Protein AF-A0AB34IFV2-F1 (afdb_monomer_lite)

Structure (mmCIF, N/CA/C/O backbone):
data_AF-A0AB34IFV2-F1
#
_entry.id   AF-A0AB34IFV2-F1
#
loop_
_atom_site.group_PDB
_atom_site.id
_atom_site.type_symbol
_atom_site.label_atom_id
_atom_site.label_alt_id
_atom_site.label_comp_id
_atom_site.label_asym_id
_atom_site.label_entity_id
_atom_site.label_seq_id
_atom_site.pdbx_PDB_ins_code
_atom_site.Cartn_x
_atom_site.Cartn_y
_atom_site.Cartn_z
_atom_site.occupancy
_atom_site.B_iso_or_equiv
_atom_site.auth_seq_id
_atom_site.auth_comp_id
_atom_site.auth_asym_id
_atom_site.auth_atom_id
_atom_site.pdbx_PDB_model_num
ATOM 1 N N . MET A 1 1 ? -1.194 -9.105 -23.862 1.00 29.52 1 MET A N 1
ATOM 2 C CA . MET A 1 1 ? -1.524 -7.814 -24.510 1.00 29.52 1 MET A CA 1
ATOM 3 C C . MET A 1 1 ? -0.842 -6.706 -23.733 1.00 29.52 1 MET A C 1
ATOM 5 O O . MET A 1 1 ? -0.763 -6.831 -22.519 1.00 29.52 1 MET A O 1
ATOM 9 N N . ALA A 1 2 ? -0.371 -5.659 -24.405 1.00 31.02 2 ALA A N 1
ATOM 10 C CA . ALA A 1 2 ? 0.034 -4.412 -23.761 1.00 31.02 2 ALA A CA 1
ATOM 11 C C . ALA A 1 2 ? -1.018 -3.341 -24.071 1.00 31.02 2 ALA A C 1
ATOM 13 O O . ALA A 1 2 ? -1.565 -3.331 -25.174 1.00 31.02 2 ALA A O 1
ATOM 14 N N . LEU A 1 3 ? -1.327 -2.487 -23.097 1.00 36.53 3 LEU A N 1
ATOM 15 C CA . LEU A 1 3 ? -2.383 -1.478 -23.187 1.00 36.53 3 LEU A CA 1
ATOM 16 C C . LEU A 1 3 ? -1.827 -0.134 -22.714 1.00 36.53 3 LEU A C 1
ATOM 18 O O . LEU A 1 3 ? -1.257 -0.047 -21.627 1.00 36.53 3 LEU A O 1
ATOM 22 N N . ALA A 1 4 ? -1.969 0.901 -23.540 1.00 38.22 4 ALA A N 1
ATOM 23 C CA . ALA A 1 4 ? -1.493 2.241 -23.218 1.00 38.22 4 ALA A CA 1
ATOM 24 C C . ALA A 1 4 ? -2.450 2.942 -22.244 1.00 38.22 4 ALA A C 1
ATOM 26 O O . ALA A 1 4 ? -3.666 2.920 -22.432 1.00 38.22 4 ALA A O 1
ATOM 27 N N . CYS A 1 5 ? -1.893 3.598 -21.229 1.00 41.84 5 CYS A N 1
ATOM 28 C CA . CYS A 1 5 ? -2.638 4.515 -20.375 1.00 41.84 5 CYS A CA 1
ATOM 29 C C . CYS A 1 5 ? -2.854 5.839 -21.109 1.00 41.84 5 CYS A C 1
ATOM 31 O O . CYS A 1 5 ? -1.912 6.394 -21.669 1.00 41.84 5 CYS A O 1
ATOM 33 N N . SER A 1 6 ? -4.081 6.355 -21.096 1.00 38.41 6 SER A N 1
ATOM 34 C CA . SER A 1 6 ? -4.430 7.622 -21.741 1.00 38.41 6 SER A CA 1
ATOM 35 C C . SER A 1 6 ? -4.077 8.833 -20.870 1.00 38.41 6 SER A C 1
ATOM 37 O O . SER A 1 6 ? -4.962 9.542 -20.400 1.00 38.41 6 SER A O 1
ATOM 39 N N . ASP A 1 7 ? -2.780 9.064 -20.685 1.00 46.91 7 ASP A N 1
ATOM 40 C CA . ASP A 1 7 ? -2.223 10.405 -20.485 1.00 46.91 7 ASP A CA 1
ATOM 41 C C . ASP A 1 7 ? -1.514 10.781 -21.796 1.00 46.91 7 ASP A C 1
ATOM 43 O O . ASP A 1 7 ? -0.763 9.967 -22.337 1.00 46.91 7 ASP A O 1
ATOM 47 N N . ASP A 1 8 ? -1.730 11.991 -22.317 1.00 48.78 8 ASP A N 1
ATOM 48 C CA . ASP A 1 8 ? -1.017 12.484 -23.504 1.00 48.78 8 ASP A CA 1
ATOM 49 C C . ASP A 1 8 ? 0.509 12.527 -23.293 1.00 48.78 8 ASP A C 1
ATOM 51 O O . ASP A 1 8 ? 1.262 12.418 -24.257 1.00 48.78 8 ASP A O 1
ATOM 55 N N . ARG A 1 9 ? 0.987 12.573 -22.041 1.00 48.81 9 ARG A N 1
ATOM 56 C CA . ARG A 1 9 ? 2.420 12.470 -21.691 1.00 48.81 9 ARG A CA 1
ATOM 57 C C . ARG A 1 9 ? 2.989 11.048 -21.793 1.00 48.81 9 ARG A C 1
ATOM 59 O O . ARG A 1 9 ? 4.207 10.882 -21.862 1.00 48.81 9 ARG A O 1
ATOM 66 N N . MET A 1 10 ? 2.123 10.031 -21.812 1.00 53.50 10 MET A N 1
ATOM 67 C CA . MET A 1 10 ? 2.465 8.620 -22.059 1.00 53.50 10 MET A CA 1
ATOM 68 C C . MET A 1 10 ? 2.008 8.127 -23.441 1.00 53.50 10 MET A C 1
ATOM 70 O O . MET A 1 10 ? 2.250 6.970 -23.799 1.00 53.50 10 MET A O 1
ATOM 74 N N . ARG A 1 11 ? 1.380 8.984 -24.258 1.00 67.62 11 ARG A N 1
ATOM 75 C CA . ARG A 1 11 ? 1.136 8.675 -25.667 1.00 67.62 11 ARG A CA 1
ATOM 76 C C . ARG A 1 11 ? 2.436 8.786 -26.452 1.00 67.62 11 ARG A C 1
ATOM 78 O O . ARG A 1 11 ? 2.917 9.871 -26.765 1.00 67.62 11 ARG A O 1
ATOM 85 N N . CYS A 1 12 ? 2.967 7.631 -26.829 1.00 76.69 12 CYS A N 1
ATOM 86 C CA . CYS A 1 12 ? 4.000 7.546 -27.848 1.00 76.69 12 CYS A CA 1
ATOM 87 C C . CYS A 1 12 ? 3.538 8.235 -29.143 1.00 76.69 12 CYS A C 1
ATOM 89 O O . CYS A 1 12 ? 2.376 8.112 -29.536 1.00 76.69 12 CYS A O 1
ATOM 91 N N . LEU A 1 13 ? 4.453 8.953 -29.804 1.00 81.88 13 LEU A N 1
ATOM 92 C CA . LEU A 1 13 ? 4.176 9.645 -31.067 1.00 81.88 13 LEU A CA 1
ATOM 93 C C . LEU A 1 13 ? 3.654 8.664 -32.142 1.00 81.88 13 LEU A C 1
ATOM 95 O O . LEU A 1 13 ? 3.975 7.476 -32.084 1.00 81.88 13 LEU A O 1
ATOM 99 N N . PRO A 1 14 ? 2.911 9.125 -33.166 1.00 82.00 14 PRO A N 1
ATOM 100 C CA . PRO A 1 14 ? 2.498 8.270 -34.280 1.00 82.00 14 PRO A CA 1
ATOM 101 C C . PRO A 1 14 ? 3.673 7.469 -34.871 1.00 82.00 14 PRO A C 1
ATOM 103 O O . PRO A 1 14 ? 4.745 8.015 -35.126 1.00 82.00 14 PRO A O 1
ATOM 106 N N . GLY A 1 15 ? 3.481 6.158 -35.043 1.00 84.00 15 GLY A N 1
ATOM 107 C CA . GLY A 1 15 ? 4.526 5.214 -35.470 1.00 84.00 15 GLY A CA 1
ATOM 108 C C . GLY A 1 15 ? 5.415 4.653 -34.346 1.00 84.00 15 GLY A C 1
ATOM 109 O O . GLY A 1 15 ? 6.136 3.683 -34.577 1.00 84.00 15 GLY A O 1
ATOM 110 N N . TRP A 1 16 ? 5.342 5.192 -33.126 1.00 90.44 16 TRP A N 1
ATOM 111 C CA . TRP A 1 16 ? 6.038 4.665 -31.949 1.00 90.44 16 TRP A CA 1
ATOM 112 C C . TRP A 1 16 ? 5.135 3.712 -31.151 1.00 90.44 16 TRP A C 1
ATOM 114 O O . TRP A 1 16 ? 3.912 3.848 -31.110 1.00 90.44 16 TRP A O 1
ATOM 124 N N . ARG A 1 17 ? 5.751 2.737 -30.484 1.00 88.19 17 ARG A N 1
ATOM 125 C CA . ARG A 1 17 ? 5.105 1.691 -29.685 1.00 88.19 17 ARG A CA 1
ATOM 126 C C . ARG A 1 17 ? 5.533 1.827 -28.221 1.00 88.19 17 ARG A C 1
ATOM 128 O O . ARG A 1 17 ? 6.732 1.948 -27.987 1.00 88.19 17 ARG A O 1
ATOM 135 N N . PRO A 1 18 ? 4.619 1.761 -27.240 1.00 83.62 18 PRO A N 1
ATOM 136 C CA . PRO A 1 18 ? 4.993 1.708 -25.827 1.00 83.62 18 PRO A CA 1
ATOM 137 C C . PRO A 1 18 ? 5.971 0.563 -25.515 1.00 83.62 18 PRO A C 1
ATOM 139 O O . PRO A 1 18 ? 5.850 -0.526 -26.081 1.00 83.62 18 PRO A O 1
ATOM 142 N N . GLY A 1 19 ? 6.912 0.811 -24.604 1.00 85.81 19 GLY A N 1
ATOM 143 C CA . GLY A 1 19 ? 7.963 -0.125 -24.198 1.00 85.81 19 GLY A CA 1
ATOM 144 C C . GLY A 1 19 ? 9.362 0.239 -24.715 1.00 85.81 19 GLY A C 1
ATOM 145 O O . GLY A 1 19 ? 9.574 1.311 -25.279 1.00 85.81 19 GLY A O 1
ATOM 146 N N . PHE A 1 20 ? 10.320 -0.660 -24.476 1.00 90.81 20 PHE A N 1
ATOM 147 C CA . PHE A 1 20 ? 11.726 -0.549 -24.883 1.00 90.81 20 PHE A CA 1
ATOM 148 C C . PHE A 1 20 ? 12.306 -1.896 -25.338 1.00 90.81 20 PHE A C 1
ATOM 150 O O . PHE A 1 20 ? 11.770 -2.952 -24.998 1.00 90.81 20 PHE A O 1
ATOM 157 N N . CYS A 1 21 ? 13.393 -1.883 -26.115 1.00 91.31 21 CYS A N 1
ATOM 158 C CA . CYS A 1 21 ? 13.973 -3.109 -26.685 1.00 91.31 21 CYS A CA 1
ATOM 159 C C . CYS A 1 21 ? 14.701 -3.967 -25.630 1.00 91.31 21 CYS A C 1
ATOM 161 O O . CYS A 1 21 ? 14.335 -5.117 -25.379 1.00 91.31 21 CYS A O 1
ATOM 163 N N . ALA A 1 22 ? 15.733 -3.410 -24.991 1.00 89.81 22 ALA A N 1
ATOM 164 C CA . ALA A 1 22 ? 16.543 -4.091 -23.981 1.00 89.81 22 ALA A CA 1
ATOM 165 C C . ALA A 1 22 ? 17.209 -3.088 -23.030 1.00 89.81 22 ALA A C 1
ATOM 167 O O . ALA A 1 22 ? 17.394 -1.923 -23.378 1.00 89.81 22 ALA A O 1
ATOM 168 N N . ASP A 1 23 ? 17.593 -3.539 -21.839 1.00 84.31 23 ASP A N 1
ATOM 169 C CA . ASP A 1 23 ? 18.352 -2.727 -20.889 1.00 84.31 23 ASP A CA 1
ATOM 170 C C . ASP A 1 23 ? 19.763 -2.459 -21.444 1.00 84.31 23 ASP A C 1
ATOM 172 O O . ASP A 1 23 ? 20.501 -3.399 -21.749 1.00 84.31 23 ASP A O 1
ATOM 176 N N . VAL A 1 24 ? 20.145 -1.186 -21.587 1.00 81.38 24 VAL A N 1
ATOM 177 C CA . VAL A 1 24 ? 21.509 -0.807 -21.991 1.00 81.38 24 VAL A CA 1
ATOM 178 C C . VAL A 1 24 ? 22.448 -1.013 -20.790 1.00 81.38 24 VAL A C 1
ATOM 180 O O . VAL A 1 24 ? 22.142 -0.514 -19.703 1.00 81.38 24 VAL A O 1
ATOM 183 N N . PRO A 1 25 ? 23.575 -1.742 -20.926 1.00 75.62 25 PRO A N 1
ATOM 184 C CA . PRO A 1 25 ? 24.489 -1.976 -19.810 1.00 75.62 25 PRO A CA 1
ATOM 185 C C . PRO A 1 25 ? 25.029 -0.676 -19.204 1.00 75.62 25 PRO A C 1
ATOM 187 O O . PRO A 1 25 ? 25.536 0.182 -19.918 1.00 75.62 25 PRO A O 1
ATOM 190 N N . ILE A 1 26 ? 25.004 -0.570 -17.870 1.00 66.62 26 ILE A N 1
ATOM 191 C CA . ILE A 1 26 ? 25.480 0.604 -17.102 1.00 66.62 26 ILE A CA 1
ATOM 192 C C . ILE A 1 26 ? 26.974 0.908 -17.355 1.00 66.62 26 ILE A C 1
ATOM 194 O O . ILE A 1 26 ? 27.430 2.024 -17.129 1.00 66.62 26 ILE A O 1
ATOM 198 N N . SER A 1 27 ? 27.736 -0.072 -17.846 1.00 65.12 27 SER A N 1
ATOM 199 C CA . SER A 1 27 ? 29.135 0.073 -18.262 1.00 65.12 27 SER A CA 1
ATOM 200 C C . SER A 1 27 ? 29.335 0.826 -19.584 1.00 65.12 27 SER A C 1
ATOM 202 O O . SER A 1 27 ? 30.473 1.148 -19.912 1.00 65.12 27 SER A O 1
ATOM 204 N N . ILE A 1 28 ? 28.273 1.082 -20.356 1.00 65.75 28 ILE A N 1
ATOM 205 C CA . ILE A 1 28 ? 28.318 1.944 -21.544 1.00 65.75 28 ILE A CA 1
ATOM 206 C C . ILE A 1 28 ? 28.158 3.398 -21.067 1.00 65.75 28 ILE A C 1
ATOM 208 O O . ILE A 1 28 ? 27.152 3.706 -20.420 1.00 65.75 28 ILE A O 1
ATOM 212 N N . PRO A 1 29 ? 29.112 4.307 -21.356 1.00 73.00 29 PRO A N 1
ATOM 213 C CA . PRO A 1 29 ? 28.957 5.726 -21.057 1.00 73.00 29 PRO A CA 1
ATOM 214 C C . PRO A 1 29 ? 27.673 6.281 -21.680 1.00 73.00 29 PRO A C 1
ATOM 216 O O . PRO A 1 29 ? 27.389 6.029 -22.849 1.00 73.00 29 PRO A O 1
ATOM 219 N N . ARG A 1 30 ? 26.917 7.078 -20.912 1.00 65.56 30 ARG A N 1
ATOM 220 C CA . ARG A 1 30 ? 25.628 7.650 -21.355 1.00 65.56 30 ARG A CA 1
ATOM 221 C C . ARG A 1 30 ? 25.736 8.580 -22.573 1.00 65.56 30 ARG A C 1
ATOM 223 O O . ARG A 1 30 ? 24.716 8.905 -23.168 1.00 65.56 30 ARG A O 1
ATOM 230 N N . ASP A 1 31 ? 26.959 8.962 -22.932 1.00 67.19 31 ASP A N 1
ATOM 231 C CA . ASP A 1 31 ? 27.308 9.839 -24.047 1.00 67.19 31 ASP A CA 1
ATOM 232 C C . ASP A 1 31 ? 28.283 9.145 -25.022 1.00 67.19 31 ASP A C 1
ATOM 234 O O . ASP A 1 31 ? 29.241 9.758 -25.490 1.00 67.19 31 ASP A O 1
ATOM 238 N N . GLN A 1 32 ? 28.079 7.851 -25.321 1.00 67.44 32 GLN A N 1
ATOM 239 C CA . GLN A 1 32 ? 28.825 7.125 -26.365 1.00 67.44 32 GLN A CA 1
ATOM 240 C C . GLN A 1 32 ? 28.030 7.112 -27.692 1.00 67.44 32 GLN A C 1
ATOM 242 O O . GLN A 1 32 ? 27.225 6.203 -27.934 1.00 67.44 32 GLN A O 1
ATOM 247 N N . PRO A 1 33 ? 28.222 8.105 -28.586 1.00 69.81 33 PRO A N 1
ATOM 248 C CA . PRO A 1 33 ? 27.444 8.205 -29.812 1.00 69.81 33 PRO A CA 1
ATOM 249 C C . PRO A 1 33 ? 27.812 7.109 -30.815 1.00 69.81 33 PRO A C 1
ATOM 251 O O . PRO A 1 33 ? 28.923 7.086 -31.332 1.00 69.81 33 PRO A O 1
ATOM 254 N N .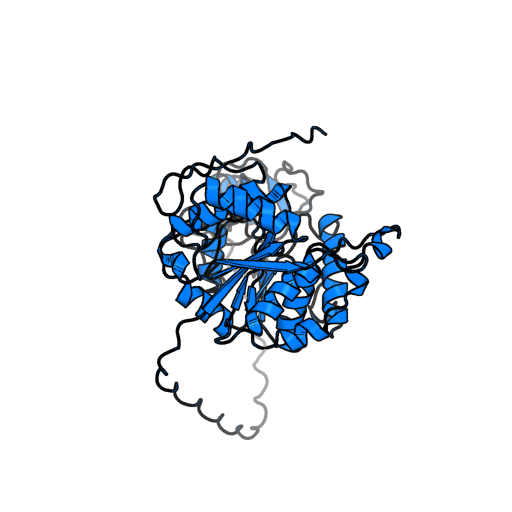 CYS A 1 34 ? 26.834 6.261 -31.150 1.00 78.25 34 CYS A N 1
ATOM 255 C CA . CYS A 1 34 ? 26.862 5.341 -32.294 1.00 78.25 34 CYS A CA 1
ATOM 256 C C . CYS A 1 34 ? 28.202 4.614 -32.528 1.00 78.25 34 CYS A C 1
ATOM 258 O O . CYS A 1 34 ? 28.783 4.697 -33.612 1.00 78.25 34 CYS A O 1
ATOM 260 N N . ASP A 1 35 ? 28.700 3.895 -31.524 1.00 83.06 35 ASP A N 1
ATOM 261 C CA . ASP A 1 35 ? 29.909 3.094 -31.700 1.00 83.06 35 ASP A CA 1
ATOM 262 C C . ASP A 1 35 ? 29.708 2.058 -32.835 1.00 83.06 35 ASP A C 1
ATOM 264 O O . ASP A 1 35 ? 28.781 1.241 -32.762 1.00 83.06 35 ASP A O 1
ATOM 268 N N . PRO A 1 36 ? 30.541 2.061 -33.897 1.00 82.38 36 PRO A N 1
ATOM 269 C CA . PRO A 1 36 ? 30.362 1.182 -35.050 1.00 82.38 36 PRO A CA 1
ATOM 270 C C . PRO A 1 36 ? 30.643 -0.296 -34.737 1.00 82.38 36 PRO A C 1
ATOM 272 O O . PRO A 1 36 ? 30.296 -1.156 -35.547 1.00 82.38 36 PRO A O 1
ATOM 275 N N . SER A 1 37 ? 31.221 -0.626 -33.578 1.00 87.00 37 SER A N 1
ATOM 276 C CA . SER A 1 37 ? 31.368 -2.001 -33.086 1.00 87.00 37 SER A CA 1
ATOM 277 C C . SER A 1 37 ? 30.152 -2.477 -32.273 1.00 87.00 37 SER A C 1
ATOM 279 O O . SER A 1 37 ? 29.786 -3.655 -32.357 1.00 87.00 37 SER A O 1
ATOM 281 N N . ALA A 1 38 ? 29.458 -1.574 -31.574 1.00 89.50 38 ALA A N 1
ATOM 282 C CA . ALA A 1 38 ? 28.383 -1.915 -30.644 1.00 89.50 38 ALA A CA 1
ATOM 283 C C . ALA A 1 38 ? 27.056 -2.312 -31.323 1.00 89.50 38 ALA A C 1
ATOM 285 O O . ALA A 1 38 ? 26.702 -1.860 -32.412 1.00 89.50 38 ALA A O 1
ATOM 286 N N . SER A 1 39 ? 26.282 -3.162 -30.643 1.00 91.44 39 SER A N 1
ATOM 287 C CA . SER A 1 39 ? 24.906 -3.531 -31.017 1.00 91.44 39 SER A CA 1
ATOM 288 C C . SER A 1 39 ? 23.837 -2.613 -30.412 1.00 91.44 39 SER A C 1
ATOM 290 O O . SER A 1 39 ? 22.694 -2.634 -30.871 1.00 91.44 39 SER A O 1
ATOM 292 N N . SER A 1 40 ? 24.193 -1.828 -29.394 1.00 92.75 40 SER A N 1
ATOM 293 C CA . SER A 1 40 ? 23.313 -0.899 -28.685 1.00 92.75 40 SER A CA 1
ATOM 294 C C . SER A 1 40 ? 24.116 0.117 -27.875 1.00 92.75 40 SER A C 1
ATOM 296 O O . SER A 1 40 ? 25.244 -0.176 -27.481 1.00 92.75 40 SER A O 1
ATOM 298 N N . GLY A 1 41 ? 23.505 1.247 -27.534 1.00 92.06 41 GLY A N 1
ATOM 299 C CA . GLY A 1 41 ? 24.070 2.255 -26.634 1.00 92.06 41 GLY A CA 1
ATOM 300 C C . GLY A 1 41 ? 23.021 3.287 -26.224 1.00 92.06 41 GLY A C 1
ATOM 301 O O . GLY A 1 41 ? 21.824 3.056 -26.404 1.00 92.06 41 GLY A O 1
ATOM 302 N N . SER A 1 42 ? 23.449 4.427 -25.688 1.00 91.50 42 SER A N 1
ATOM 303 C CA . SER A 1 42 ? 22.550 5.506 -25.269 1.00 91.50 42 SER A CA 1
ATOM 304 C C . SER A 1 42 ? 23.130 6.901 -25.517 1.00 91.50 42 SER A C 1
ATOM 306 O O . SER A 1 42 ? 24.335 7.067 -25.703 1.00 91.50 42 SER A O 1
ATOM 308 N N . TRP A 1 43 ? 22.232 7.886 -25.539 1.00 90.62 43 TRP A N 1
ATOM 309 C CA . TRP A 1 43 ? 22.521 9.317 -25.492 1.00 90.62 43 TRP A CA 1
ATOM 310 C C . TRP A 1 43 ? 21.740 9.943 -24.324 1.00 90.62 43 TRP A C 1
ATOM 312 O O . TRP A 1 43 ? 20.530 9.706 -24.204 1.00 90.62 43 TRP A O 1
ATOM 322 N N . ALA A 1 44 ? 22.397 10.748 -23.487 1.00 85.75 44 ALA A N 1
ATOM 323 C CA . ALA A 1 44 ? 21.749 11.527 -22.433 1.00 85.75 44 ALA A CA 1
ATOM 324 C C . ALA A 1 44 ? 21.166 12.854 -22.952 1.00 85.75 44 ALA A C 1
ATOM 326 O O . ALA A 1 44 ? 21.480 13.305 -24.053 1.00 85.75 44 ALA A O 1
ATOM 327 N N . ALA A 1 45 ? 20.330 13.491 -22.123 1.00 85.00 45 ALA A N 1
ATOM 328 C CA . ALA A 1 45 ? 19.801 14.846 -22.322 1.00 85.00 45 ALA A CA 1
ATOM 329 C C . ALA A 1 45 ? 19.148 15.094 -23.700 1.00 85.00 45 ALA A C 1
ATOM 331 O O . ALA A 1 45 ? 19.166 16.208 -24.228 1.00 85.00 45 ALA A O 1
ATOM 332 N N . VAL A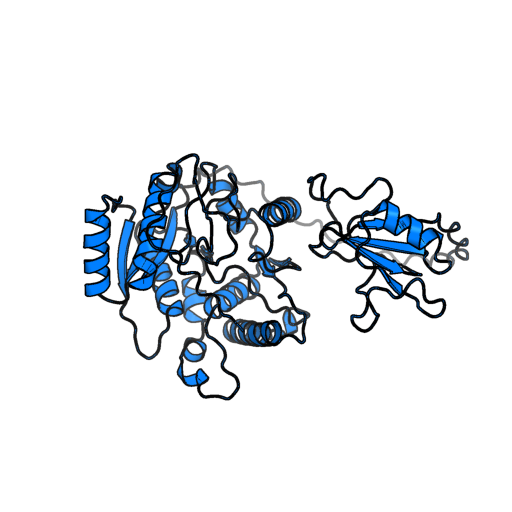 1 46 ? 18.548 14.058 -24.290 1.00 90.75 46 VAL A N 1
ATOM 333 C CA . VAL A 1 46 ? 17.880 14.137 -25.588 1.00 90.75 46 VAL A CA 1
ATOM 334 C C . VAL A 1 46 ? 16.500 14.774 -25.382 1.00 90.75 46 VAL A C 1
ATOM 336 O O . VAL A 1 46 ? 15.646 14.187 -24.722 1.00 90.75 46 VAL A O 1
ATOM 339 N N . PRO A 1 47 ? 16.218 15.962 -25.949 1.00 87.25 47 PRO A N 1
ATOM 340 C CA . PRO A 1 47 ? 15.058 16.758 -25.539 1.00 87.25 47 PRO A CA 1
ATOM 341 C C . PRO A 1 47 ? 13.711 16.239 -26.070 1.00 87.25 47 PRO A C 1
ATOM 343 O O . PRO A 1 47 ? 12.668 16.786 -25.724 1.00 87.25 47 PRO A O 1
ATOM 346 N N . SER A 1 48 ? 13.701 15.234 -26.954 1.00 90.19 48 SER A N 1
ATOM 347 C CA . SER A 1 48 ? 12.467 14.633 -27.476 1.00 90.19 48 SER A CA 1
ATOM 348 C C . SER A 1 48 ? 12.699 13.300 -28.192 1.00 90.19 48 SER A C 1
ATOM 350 O O . SER A 1 48 ? 13.768 13.044 -28.752 1.00 90.19 48 SER A O 1
ATOM 352 N N . ALA A 1 49 ? 11.629 12.510 -28.315 1.00 90.25 49 ALA A N 1
ATOM 353 C CA . ALA A 1 49 ? 11.569 11.345 -29.196 1.00 90.25 49 ALA A CA 1
ATOM 354 C C . ALA A 1 49 ? 11.930 11.689 -30.662 1.00 90.25 49 ALA A C 1
ATOM 356 O O . ALA A 1 49 ? 12.587 10.906 -31.345 1.00 90.25 49 ALA A O 1
ATOM 357 N N . ALA A 1 50 ? 11.581 12.888 -31.146 1.00 90.81 50 ALA A N 1
ATOM 358 C CA . ALA A 1 50 ? 11.957 13.341 -32.487 1.00 90.81 50 ALA A CA 1
ATOM 359 C C . ALA A 1 50 ? 13.481 13.524 -32.638 1.00 90.81 50 ALA A C 1
ATOM 361 O O . ALA A 1 50 ? 14.057 13.057 -33.623 1.00 90.81 50 ALA A O 1
ATOM 362 N N . ALA A 1 51 ? 14.147 14.124 -31.645 1.00 93.25 51 ALA A N 1
ATOM 363 C CA . ALA A 1 51 ? 15.608 14.228 -31.608 1.00 93.25 51 ALA A CA 1
ATOM 364 C C . ALA A 1 51 ? 16.271 12.840 -31.507 1.00 93.25 51 ALA A C 1
ATOM 366 O O . ALA A 1 51 ? 17.199 12.545 -32.258 1.00 93.25 51 ALA A O 1
ATOM 367 N N . CYS A 1 52 ? 15.725 11.957 -30.666 1.00 95.00 52 CYS A N 1
ATOM 368 C CA . CYS A 1 52 ? 16.143 10.559 -30.521 1.00 95.00 52 CYS A CA 1
ATOM 369 C C . CYS A 1 52 ? 16.103 9.790 -31.862 1.00 95.00 52 CYS A C 1
ATOM 371 O O . CYS A 1 52 ? 17.075 9.142 -32.257 1.00 95.00 52 CYS A O 1
ATOM 373 N N . ALA A 1 53 ? 15.022 9.939 -32.636 1.00 94.50 53 ALA A N 1
ATOM 374 C CA . ALA A 1 53 ? 14.926 9.380 -33.985 1.00 94.50 53 ALA A CA 1
ATOM 375 C C . ALA A 1 53 ? 15.929 9.998 -34.978 1.00 94.50 53 ALA A C 1
ATOM 377 O O . ALA A 1 53 ? 16.456 9.285 -35.832 1.00 94.50 53 ALA A O 1
ATOM 378 N N . SER A 1 54 ? 16.223 11.296 -34.886 1.00 94.00 54 SER A N 1
ATOM 379 C CA . SER A 1 54 ? 17.216 11.944 -35.757 1.00 94.00 54 SER A CA 1
ATOM 380 C C . SER A 1 54 ? 18.653 11.497 -35.459 1.00 94.00 54 SER A C 1
ATOM 382 O O . SER A 1 54 ? 19.394 11.212 -36.401 1.00 94.00 54 SER A O 1
ATOM 384 N N . LEU A 1 55 ? 19.020 11.317 -34.184 1.00 93.81 55 LEU A N 1
ATOM 385 C CA . LEU A 1 55 ? 20.304 10.719 -33.782 1.00 93.81 55 LEU A CA 1
ATOM 386 C C . LEU A 1 55 ? 20.466 9.299 -34.358 1.00 93.81 55 LEU A C 1
ATOM 388 O O . LEU A 1 55 ? 21.511 8.957 -34.911 1.00 93.81 55 LEU A O 1
ATOM 392 N N . CYS A 1 56 ? 19.397 8.498 -34.346 1.00 94.69 56 CYS A N 1
ATOM 393 C CA . CYS A 1 56 ? 19.380 7.179 -34.983 1.00 94.69 56 CYS A CA 1
ATOM 394 C C . CYS A 1 56 ? 19.580 7.218 -36.507 1.00 94.69 56 CYS A C 1
ATOM 396 O O . CYS A 1 56 ? 20.254 6.354 -37.065 1.00 94.69 56 CYS A O 1
ATOM 398 N N . ARG A 1 57 ? 19.029 8.220 -37.206 1.00 94.44 57 ARG A N 1
ATOM 399 C CA . ARG A 1 57 ? 19.207 8.359 -38.665 1.00 94.44 57 ARG A CA 1
ATOM 400 C C . ARG A 1 57 ? 20.639 8.737 -39.043 1.00 94.44 57 ARG A C 1
ATOM 402 O O . ARG A 1 57 ? 21.143 8.215 -40.037 1.00 94.44 57 ARG A O 1
ATOM 409 N N . ALA A 1 58 ? 21.312 9.548 -38.224 1.00 92.81 58 ALA A N 1
ATOM 410 C CA . ALA A 1 58 ? 22.752 9.790 -38.347 1.00 92.81 58 ALA A CA 1
ATOM 411 C C . ALA A 1 58 ? 23.586 8.532 -38.020 1.00 92.81 58 ALA A C 1
ATOM 413 O O . ALA A 1 58 ? 24.626 8.293 -38.626 1.00 92.81 58 ALA A O 1
ATOM 414 N N . CYS A 1 59 ? 23.111 7.689 -37.100 1.00 91.31 59 CYS A N 1
ATOM 415 C CA . CYS A 1 59 ? 23.798 6.473 -36.676 1.00 91.31 59 CYS A CA 1
ATOM 416 C C . CYS A 1 59 ? 23.598 5.290 -37.642 1.00 91.31 59 CYS A C 1
ATOM 418 O O . CYS A 1 59 ? 22.556 4.635 -37.622 1.00 91.31 59 CYS A O 1
ATOM 420 N N . ALA A 1 60 ? 24.610 4.955 -38.450 1.00 90.75 60 ALA A N 1
ATOM 421 C CA . ALA A 1 60 ? 24.527 3.895 -39.466 1.00 90.75 60 ALA A CA 1
ATOM 422 C C . ALA A 1 60 ? 24.114 2.507 -38.924 1.00 90.75 60 ALA A C 1
ATOM 424 O O . ALA A 1 60 ? 23.461 1.749 -39.638 1.00 90.75 60 ALA A O 1
ATOM 425 N N . ARG A 1 61 ? 24.450 2.183 -37.665 1.00 91.62 61 ARG A N 1
ATOM 426 C CA . ARG A 1 61 ? 24.061 0.919 -37.006 1.00 91.62 61 ARG A CA 1
ATOM 427 C C . ARG A 1 61 ? 22.747 0.974 -36.225 1.00 91.62 61 ARG A C 1
ATOM 429 O O . ARG A 1 61 ? 22.296 -0.069 -35.761 1.00 91.62 61 ARG A O 1
ATOM 436 N N . CYS A 1 62 ? 22.120 2.139 -36.078 1.00 94.38 62 CYS A N 1
ATOM 437 C CA . CYS A 1 62 ? 20.837 2.240 -35.393 1.00 94.38 62 CYS A CA 1
ATOM 438 C C . CYS A 1 62 ? 19.684 1.892 -36.341 1.00 94.38 62 CYS A C 1
ATOM 440 O O . CYS A 1 62 ? 19.457 2.574 -37.345 1.00 94.38 62 CYS A O 1
ATOM 442 N N . ALA A 1 63 ? 18.942 0.845 -35.983 1.00 94.38 63 ALA A N 1
ATOM 443 C CA . ALA A 1 63 ? 17.678 0.470 -36.611 1.00 94.38 63 ALA A CA 1
ATOM 444 C C . ALA A 1 63 ? 16.477 0.845 -35.726 1.00 94.38 63 ALA A C 1
ATOM 446 O O . ALA A 1 63 ? 15.432 1.231 -36.245 1.00 94.38 63 ALA A O 1
ATOM 447 N N . PHE A 1 64 ? 16.645 0.789 -34.400 1.00 95.31 64 PHE A N 1
ATOM 448 C CA . PHE A 1 64 ? 15.605 1.064 -33.409 1.00 95.31 64 PHE A CA 1
ATOM 449 C C . PHE A 1 64 ? 16.098 2.022 -32.325 1.00 95.31 64 PHE A C 1
ATOM 451 O O . PHE A 1 64 ? 17.270 1.995 -31.948 1.00 95.31 64 PHE A O 1
ATOM 458 N N . VAL A 1 65 ? 15.180 2.800 -31.757 1.00 95.62 65 VAL A N 1
ATOM 459 C CA . VAL A 1 65 ? 15.414 3.589 -30.538 1.00 95.62 65 VAL A CA 1
ATOM 460 C C . VAL A 1 65 ? 14.319 3.365 -29.517 1.00 95.62 65 VAL A C 1
ATOM 462 O O . VAL A 1 65 ? 13.188 3.075 -29.891 1.00 95.62 65 VAL A O 1
ATOM 465 N N . SER A 1 66 ? 14.650 3.540 -28.241 1.00 94.62 66 SER A N 1
ATOM 466 C CA . SER A 1 66 ? 13.707 3.635 -27.125 1.00 94.62 66 SER A CA 1
ATOM 467 C C . SER A 1 66 ? 13.979 4.929 -26.354 1.00 94.62 66 SER A C 1
ATOM 469 O O . SER A 1 66 ? 15.104 5.145 -25.911 1.00 94.62 66 SER A O 1
ATOM 471 N N . PHE A 1 67 ? 12.975 5.796 -26.235 1.00 93.19 67 PHE A N 1
ATOM 472 C CA . PHE A 1 67 ? 13.080 7.129 -25.631 1.00 93.19 67 PHE A CA 1
ATOM 473 C C . PHE A 1 67 ? 12.308 7.207 -24.314 1.00 93.19 67 PHE A C 1
ATOM 475 O O . PHE A 1 67 ? 11.136 6.823 -24.295 1.00 93.19 67 PHE A O 1
ATOM 482 N N . SER A 1 68 ? 12.921 7.756 -23.261 1.00 87.38 68 SER A N 1
ATOM 483 C CA . SER A 1 68 ? 12.234 8.090 -22.010 1.00 87.38 68 SER A CA 1
ATOM 484 C C . SER A 1 68 ? 11.710 9.526 -22.025 1.00 87.38 68 SER A C 1
ATOM 486 O O . SER A 1 68 ? 12.492 10.476 -22.030 1.00 87.38 68 SER A O 1
ATOM 488 N N . THR A 1 69 ? 10.389 9.715 -21.949 1.00 75.75 69 THR A N 1
ATOM 489 C CA . THR A 1 69 ? 9.815 11.053 -21.698 1.00 75.75 69 THR A CA 1
ATOM 490 C C . THR A 1 69 ? 10.048 11.536 -20.263 1.00 75.75 69 THR A C 1
ATOM 492 O O . THR A 1 69 ? 9.939 12.733 -20.010 1.00 75.75 69 THR A O 1
ATOM 495 N N . LEU A 1 70 ? 10.379 10.627 -19.336 1.00 72.25 70 LEU A N 1
ATOM 496 C CA . LEU A 1 70 ? 10.622 10.923 -17.923 1.00 72.25 70 LEU A CA 1
ATOM 497 C C . LEU A 1 70 ? 12.090 11.278 -17.643 1.00 72.25 70 LEU A C 1
ATOM 499 O O . LEU A 1 70 ? 12.363 12.236 -16.925 1.00 72.25 70 LEU A O 1
ATOM 503 N N . ASP A 1 71 ? 13.016 10.499 -18.204 1.00 74.88 71 ASP A N 1
ATOM 504 C CA . ASP A 1 71 ? 14.456 10.588 -17.918 1.00 74.88 71 ASP A CA 1
ATOM 505 C C . ASP A 1 71 ? 15.224 11.420 -18.969 1.00 74.88 71 ASP A C 1
ATOM 507 O O . ASP A 1 71 ? 16.389 11.754 -18.760 1.00 74.88 71 ASP A O 1
ATOM 511 N N . LEU A 1 72 ? 14.565 11.774 -20.085 1.00 84.00 72 LEU A N 1
ATOM 512 C CA . LEU A 1 72 ? 15.131 12.495 -21.236 1.00 84.00 72 LEU A CA 1
ATOM 513 C C . LEU A 1 72 ? 16.389 11.826 -21.820 1.00 84.00 72 LEU A C 1
ATOM 515 O O . LEU A 1 72 ? 17.322 12.493 -22.273 1.00 84.00 72 LEU A O 1
ATOM 519 N N . ASP A 1 73 ? 16.412 10.493 -21.828 1.00 88.19 73 ASP A N 1
ATOM 520 C CA . ASP A 1 73 ? 17.438 9.689 -22.484 1.00 88.19 73 ASP A CA 1
ATOM 521 C C . ASP A 1 73 ? 16.886 8.890 -23.678 1.00 88.19 73 ASP A C 1
ATOM 523 O O . ASP A 1 73 ? 15.684 8.658 -23.846 1.00 88.19 73 ASP A O 1
ATOM 527 N N . CYS A 1 74 ? 17.798 8.538 -24.582 1.00 92.81 74 CYS A N 1
ATOM 528 C CA . CYS A 1 74 ? 17.510 7.827 -25.819 1.00 92.81 74 CYS A CA 1
ATOM 529 C C . CYS A 1 74 ? 18.459 6.637 -25.939 1.00 92.81 74 CYS A C 1
ATOM 531 O O . CYS A 1 74 ? 19.651 6.808 -26.189 1.00 92.81 74 CYS A O 1
ATOM 533 N N . SER A 1 75 ? 17.934 5.427 -25.778 1.00 93.94 75 SER A N 1
ATOM 534 C CA . SER A 1 75 ? 18.667 4.189 -26.050 1.00 93.94 75 SER A CA 1
ATOM 535 C C . SER A 1 75 ? 18.528 3.806 -27.523 1.00 93.94 75 SER A C 1
ATOM 537 O O . SER A 1 75 ? 17.434 3.906 -28.082 1.00 93.94 75 SER A O 1
ATOM 539 N N . TRP A 1 76 ? 19.603 3.339 -28.155 1.00 94.25 76 TRP A N 1
ATOM 540 C CA . TRP A 1 76 ? 19.622 2.891 -29.551 1.00 94.25 76 TRP A CA 1
ATOM 541 C C . TRP A 1 76 ? 20.040 1.430 -29.675 1.00 94.25 76 TRP A C 1
ATOM 543 O O . TRP A 1 76 ? 20.805 0.922 -28.856 1.00 94.25 76 TRP A O 1
ATOM 553 N N . TYR A 1 77 ? 19.544 0.757 -30.717 1.00 94.00 77 TYR A N 1
ATOM 554 C CA . TYR A 1 77 ? 19.765 -0.669 -30.947 1.00 94.00 77 TYR A CA 1
ATOM 555 C C . TYR A 1 77 ? 19.857 -0.992 -32.447 1.00 94.00 77 TYR A C 1
ATOM 557 O O . TYR A 1 77 ? 19.127 -0.435 -33.276 1.00 94.00 77 TYR A O 1
ATOM 565 N N . ALA A 1 78 ? 20.724 -1.942 -32.794 1.00 93.88 78 ALA A N 1
ATOM 566 C CA . ALA A 1 78 ? 20.830 -2.519 -34.136 1.00 93.88 78 ALA A CA 1
ATOM 567 C C . ALA A 1 78 ? 19.746 -3.580 -34.421 1.00 93.88 78 ALA A C 1
ATOM 569 O O . ALA A 1 78 ? 19.410 -3.827 -35.576 1.00 93.88 78 ALA A O 1
ATOM 570 N N . ALA A 1 79 ? 19.180 -4.182 -33.373 1.00 93.00 79 ALA A N 1
ATOM 571 C CA . ALA A 1 79 ? 18.068 -5.129 -33.425 1.00 93.00 79 ALA A CA 1
ATOM 572 C C . ALA A 1 79 ? 17.144 -4.915 -32.213 1.00 93.00 79 ALA A C 1
ATOM 574 O O . ALA A 1 79 ? 17.577 -4.386 -31.190 1.00 93.00 79 ALA A O 1
ATOM 575 N N . CYS A 1 80 ? 15.875 -5.302 -32.324 1.00 92.25 80 CYS A N 1
ATOM 576 C CA . CYS A 1 80 ? 14.878 -5.120 -31.271 1.00 92.25 80 CYS A CA 1
ATOM 577 C C . CYS A 1 80 ? 13.900 -6.298 -31.286 1.00 92.25 80 CYS A C 1
ATOM 579 O O . CYS A 1 80 ? 12.930 -6.306 -32.048 1.00 92.25 80 CYS A O 1
ATOM 581 N N . ASP A 1 81 ? 14.188 -7.313 -30.474 1.00 83.88 81 ASP A N 1
ATOM 582 C CA . ASP A 1 81 ? 13.377 -8.526 -30.410 1.00 83.88 81 ASP A CA 1
ATOM 583 C C . ASP A 1 81 ? 11.998 -8.239 -29.800 1.00 83.88 81 ASP A C 1
ATOM 585 O O . ASP A 1 81 ? 11.853 -7.482 -28.838 1.00 83.88 81 ASP A O 1
ATOM 589 N N . ALA A 1 82 ? 10.959 -8.857 -30.362 1.00 70.75 82 ALA A N 1
ATOM 590 C CA . ALA A 1 82 ? 9.608 -8.779 -29.821 1.00 70.75 82 ALA A CA 1
ATOM 591 C C 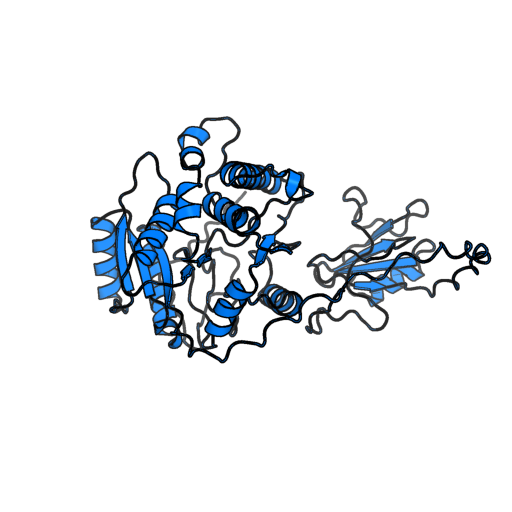. ALA A 1 82 ? 9.368 -9.910 -28.798 1.00 70.75 82 ALA A C 1
ATOM 593 O O . ALA A 1 82 ? 9.780 -11.043 -29.050 1.00 70.75 82 ALA A O 1
ATOM 594 N N . PRO A 1 83 ? 8.633 -9.666 -27.694 1.00 79.44 83 PRO A N 1
ATOM 595 C CA . PRO A 1 83 ? 7.936 -8.428 -27.339 1.00 79.44 83 PRO A CA 1
ATOM 596 C C . PRO A 1 83 ? 8.837 -7.375 -26.674 1.00 79.44 83 PRO A C 1
ATOM 598 O O . PRO A 1 83 ? 9.754 -7.708 -25.930 1.00 79.44 83 PRO A O 1
ATOM 601 N N . LEU A 1 84 ? 8.487 -6.096 -26.867 1.00 80.81 84 LEU A N 1
ATOM 602 C CA . LEU A 1 84 ? 9.089 -4.977 -26.134 1.00 80.81 84 LEU A CA 1
ATOM 603 C C . LEU A 1 84 ? 8.937 -5.172 -24.618 1.00 80.81 84 LEU A C 1
ATOM 605 O O . LEU A 1 84 ? 7.889 -5.620 -24.139 1.00 80.81 84 LEU A O 1
ATOM 609 N N . ARG A 1 85 ? 9.969 -4.786 -23.869 1.00 79.75 85 ARG A N 1
ATOM 610 C CA . ARG A 1 85 ? 9.967 -4.730 -22.405 1.00 79.75 85 ARG A CA 1
ATOM 611 C C . ARG A 1 85 ? 9.165 -3.518 -21.931 1.00 79.75 85 ARG A C 1
ATOM 613 O O . ARG A 1 85 ? 9.103 -2.499 -22.615 1.00 79.75 85 ARG A O 1
ATOM 620 N N . TYR A 1 86 ? 8.575 -3.616 -20.743 1.00 71.12 86 TYR A N 1
ATOM 621 C CA . TYR A 1 86 ? 7.782 -2.548 -20.132 1.00 71.12 86 TYR A CA 1
ATOM 622 C C . TYR A 1 86 ? 8.355 -2.187 -18.763 1.00 71.12 86 TYR A C 1
ATOM 624 O O . TYR A 1 86 ? 8.261 -2.968 -17.821 1.00 71.12 86 TYR A O 1
ATOM 632 N N . LEU A 1 87 ? 8.932 -0.991 -18.664 1.00 58.25 87 LEU A N 1
ATOM 633 C CA . LEU A 1 87 ? 9.233 -0.311 -17.404 1.00 58.25 87 LEU A CA 1
ATOM 634 C C . LEU A 1 87 ? 8.232 0.837 -17.217 1.00 58.25 87 LEU A C 1
ATOM 636 O O . LEU A 1 87 ? 7.647 1.326 -18.182 1.00 58.25 87 LEU A O 1
ATOM 640 N N . ALA A 1 88 ? 8.046 1.283 -15.973 1.00 53.06 88 ALA A N 1
ATOM 641 C CA . ALA A 1 88 ? 7.153 2.401 -15.642 1.00 53.06 88 ALA A CA 1
ATOM 642 C C . ALA A 1 88 ? 7.673 3.777 -16.122 1.00 53.06 88 ALA A C 1
ATOM 644 O O . ALA A 1 88 ? 6.959 4.770 -16.049 1.00 53.06 88 ALA A O 1
ATOM 645 N N . THR A 1 89 ? 8.897 3.835 -16.651 1.00 55.03 89 THR A N 1
ATOM 646 C CA . THR A 1 89 ? 9.625 5.021 -17.139 1.00 55.03 89 THR A CA 1
ATOM 647 C C . THR A 1 89 ? 9.093 5.590 -18.467 1.00 55.03 89 THR A C 1
ATOM 649 O O . THR A 1 89 ? 9.849 6.167 -19.242 1.00 55.03 89 THR A O 1
ATOM 652 N N . ALA A 1 90 ? 7.803 5.400 -18.772 1.00 72.19 90 ALA A N 1
ATOM 653 C CA . ALA A 1 90 ? 7.113 5.947 -19.950 1.00 72.19 90 ALA A CA 1
ATOM 654 C C . ALA A 1 90 ? 7.843 5.757 -21.305 1.00 72.19 90 ALA A C 1
ATOM 656 O O . ALA A 1 90 ? 7.689 6.568 -22.218 1.00 72.19 90 ALA A O 1
ATOM 657 N N . HIS A 1 91 ? 8.649 4.697 -21.446 1.00 86.19 91 HIS A N 1
ATOM 658 C CA . HIS A 1 91 ? 9.462 4.495 -22.644 1.00 86.19 91 HIS A CA 1
ATOM 659 C C . HIS A 1 91 ? 8.604 4.218 -23.887 1.00 86.19 91 HIS A C 1
ATOM 661 O O . HIS A 1 91 ? 7.627 3.463 -23.841 1.00 86.19 91 HIS A O 1
ATOM 667 N N . CYS A 1 92 ? 9.033 4.784 -25.014 1.00 90.44 92 CYS A N 1
ATOM 668 C CA . CYS A 1 92 ? 8.458 4.559 -26.335 1.00 90.44 92 CYS A CA 1
ATOM 669 C C . CYS A 1 92 ? 9.541 4.107 -27.320 1.00 90.44 92 CYS A C 1
ATOM 671 O O . CYS A 1 92 ? 10.589 4.745 -27.413 1.00 90.44 92 CYS A O 1
ATOM 673 N N . THR A 1 93 ? 9.264 3.075 -28.119 1.00 92.94 93 THR A N 1
ATOM 674 C CA . THR A 1 93 ? 10.156 2.538 -29.158 1.00 92.94 93 THR A CA 1
ATOM 675 C C . THR A 1 93 ? 9.674 2.854 -30.569 1.00 92.94 93 THR A C 1
ATOM 677 O O . THR A 1 93 ? 8.496 2.686 -30.876 1.00 92.94 93 THR A O 1
ATOM 680 N N . ALA A 1 94 ? 10.594 3.193 -31.470 1.00 94.44 94 ALA A N 1
ATOM 681 C CA . ALA A 1 94 ? 10.345 3.228 -32.912 1.00 94.44 94 ALA A CA 1
ATOM 682 C C . ALA A 1 94 ? 11.495 2.595 -33.702 1.00 94.44 94 ALA A C 1
ATOM 684 O O . ALA A 1 94 ? 12.593 2.406 -33.176 1.00 94.44 94 ALA A O 1
ATOM 685 N N . ALA A 1 95 ? 11.240 2.331 -34.985 1.00 93.50 95 ALA A N 1
ATOM 686 C CA . ALA A 1 95 ? 12.267 2.176 -36.008 1.00 93.50 95 ALA A CA 1
ATOM 687 C C . ALA A 1 95 ? 12.354 3.497 -36.809 1.00 93.50 95 ALA A C 1
ATOM 689 O O . ALA A 1 95 ? 11.451 3.785 -37.593 1.00 93.50 95 ALA A O 1
ATOM 690 N N . PRO A 1 96 ? 13.371 4.360 -36.595 1.00 87.62 96 PRO A N 1
ATOM 691 C CA . PRO A 1 96 ? 13.472 5.664 -37.273 1.00 87.62 96 PRO A CA 1
ATOM 692 C C . PRO A 1 96 ? 13.817 5.598 -38.765 1.00 87.62 96 PRO A C 1
ATOM 694 O O . PRO A 1 96 ? 13.766 6.627 -39.448 1.00 87.62 96 PRO A O 1
ATOM 697 N N . ARG A 1 97 ? 14.195 4.405 -39.233 1.00 83.38 97 ARG A N 1
ATOM 698 C CA . ARG A 1 97 ? 14.357 4.003 -40.631 1.00 83.38 97 ARG A CA 1
ATOM 699 C C . ARG A 1 97 ? 13.224 3.033 -40.960 1.00 83.38 97 ARG A C 1
ATOM 701 O O . ARG A 1 97 ? 12.895 2.195 -40.122 1.00 83.38 97 ARG A O 1
ATOM 708 N N . GLU A 1 98 ? 12.693 3.081 -42.177 1.00 72.81 98 GLU A N 1
ATOM 709 C CA . GLU A 1 98 ? 11.943 1.933 -42.688 1.00 72.81 98 GLU A CA 1
ATOM 710 C C . GLU A 1 98 ? 12.891 0.730 -42.734 1.00 72.81 98 GLU A C 1
ATOM 712 O O . GLU A 1 98 ? 13.989 0.807 -43.292 1.00 72.81 98 GLU A O 1
ATOM 717 N N . LEU A 1 99 ? 12.499 -0.369 -42.090 1.00 62.41 99 LEU A N 1
ATOM 718 C CA . LEU A 1 99 ? 13.232 -1.621 -42.224 1.00 62.41 99 LEU A CA 1
ATOM 719 C C . LEU A 1 99 ? 13.037 -2.117 -43.663 1.00 62.41 99 LEU A C 1
ATOM 721 O O . LEU A 1 99 ? 11.900 -2.086 -44.144 1.00 62.41 99 LEU A O 1
ATOM 725 N N . PRO A 1 100 ? 14.089 -2.601 -44.352 1.00 59.88 100 PRO A N 1
ATOM 726 C CA . PRO A 1 100 ? 13.892 -3.274 -45.628 1.00 59.88 100 PRO A CA 1
ATOM 727 C C . PRO A 1 100 ? 12.894 -4.425 -45.426 1.00 59.88 100 PRO A C 1
ATOM 729 O O . PRO A 1 100 ? 12.936 -5.072 -44.370 1.00 59.88 100 PRO A O 1
ATOM 732 N N . PRO A 1 101 ? 11.994 -4.685 -46.394 1.00 59.00 101 PRO A N 1
ATOM 733 C CA . PRO A 1 101 ? 10.969 -5.709 -46.240 1.00 59.00 101 PRO A CA 1
ATOM 734 C C . PRO A 1 101 ? 11.624 -7.043 -45.859 1.00 59.00 101 PRO A C 1
ATOM 736 O O . PRO A 1 101 ? 12.704 -7.357 -46.377 1.00 59.00 101 PRO A O 1
ATOM 739 N N . PRO A 1 102 ? 11.016 -7.820 -44.939 1.00 58.00 102 PRO A N 1
ATOM 740 C CA . PRO A 1 102 ? 11.606 -9.068 -44.479 1.00 58.00 102 PRO A CA 1
ATOM 741 C C . PRO A 1 102 ? 11.911 -9.939 -45.695 1.00 58.00 102 PRO A C 1
ATOM 743 O O . PRO A 1 102 ? 11.030 -10.159 -46.530 1.00 58.00 102 PRO A O 1
ATOM 746 N N . ARG A 1 103 ? 13.167 -10.401 -45.815 1.00 60.06 103 ARG A N 1
ATOM 747 C CA . ARG A 1 103 ? 13.565 -11.288 -46.918 1.00 60.06 103 ARG A CA 1
ATOM 748 C C . ARG A 1 103 ? 12.551 -12.431 -46.986 1.00 60.06 103 ARG A C 1
ATOM 750 O O . ARG A 1 103 ? 12.275 -13.002 -45.928 1.00 60.06 103 ARG A O 1
ATOM 757 N N . PRO A 1 104 ? 12.000 -12.758 -48.171 1.00 57.47 104 PRO A N 1
ATOM 758 C CA . PRO A 1 104 ? 10.985 -13.794 -48.285 1.00 57.47 104 PRO A CA 1
ATOM 759 C C . PRO A 1 104 ? 11.529 -15.077 -47.662 1.00 57.47 104 PRO A C 1
ATOM 761 O O . PRO A 1 104 ? 12.549 -15.609 -48.103 1.00 57.47 104 PRO A O 1
ATOM 764 N N . SER A 1 105 ? 10.881 -15.519 -46.584 1.00 54.97 105 SER A N 1
ATOM 765 C CA . SER A 1 105 ? 11.243 -16.752 -45.894 1.00 54.97 105 SER A CA 1
ATOM 766 C C . SER A 1 105 ? 11.182 -17.894 -46.897 1.00 54.97 105 SER A C 1
ATOM 768 O O . SER A 1 105 ? 10.208 -17.988 -47.648 1.00 54.97 105 SER A O 1
ATOM 770 N N . SER A 1 106 ? 12.200 -18.758 -46.902 1.00 64.94 106 SER A N 1
ATOM 771 C CA . SER A 1 106 ? 12.204 -19.966 -47.729 1.00 64.94 106 SER A CA 1
ATOM 772 C C . SER A 1 106 ? 10.879 -20.718 -47.562 1.00 64.94 106 SER A C 1
ATOM 774 O O . SER A 1 106 ? 10.371 -20.759 -46.434 1.00 64.94 106 SER A O 1
ATOM 776 N N . PRO A 1 107 ? 10.307 -21.267 -48.651 1.00 68.38 107 PRO A N 1
ATOM 777 C CA . PRO A 1 107 ? 8.950 -21.799 -48.646 1.00 68.38 107 PRO A CA 1
ATOM 778 C C . PRO A 1 107 ? 8.768 -22.801 -47.500 1.00 68.38 107 PRO A C 1
ATOM 780 O O . PRO A 1 107 ? 9.689 -23.580 -47.231 1.00 68.38 107 PRO A O 1
ATOM 783 N N . PRO A 1 108 ? 7.619 -22.768 -46.798 1.00 65.62 108 PRO A N 1
ATOM 784 C CA . PRO A 1 108 ? 7.401 -23.641 -45.656 1.00 65.62 108 PRO A CA 1
ATOM 785 C C . PRO A 1 108 ? 7.553 -25.107 -46.088 1.00 65.62 108 PRO A C 1
ATOM 787 O O . PRO A 1 108 ? 7.140 -25.455 -47.201 1.00 65.62 108 PRO A O 1
ATOM 790 N N . PRO A 1 109 ? 8.131 -25.975 -45.236 1.00 73.31 109 PRO A N 1
ATOM 791 C CA . PRO A 1 109 ? 8.193 -27.399 -45.532 1.00 73.31 109 PRO A CA 1
ATOM 792 C C . PRO A 1 109 ? 6.772 -27.939 -45.772 1.00 73.31 109 PRO A C 1
ATOM 794 O O . PRO A 1 109 ? 5.821 -27.431 -45.164 1.00 73.31 109 PRO A O 1
ATOM 797 N N . PRO A 1 110 ? 6.606 -28.948 -46.647 1.00 73.69 110 PRO A N 1
ATOM 798 C CA . PRO A 1 110 ? 5.293 -29.512 -46.934 1.00 73.69 110 PRO A CA 1
ATOM 799 C C . PRO A 1 110 ? 4.621 -29.973 -45.631 1.00 73.69 110 PRO A C 1
ATOM 801 O O . PRO A 1 110 ? 5.304 -30.520 -44.757 1.00 73.69 110 PRO A O 1
ATOM 804 N N . PRO A 1 111 ? 3.305 -29.741 -45.466 1.00 68.75 111 PRO A N 1
ATOM 805 C CA . PRO A 1 111 ? 2.622 -30.045 -44.218 1.00 68.75 111 PRO A CA 1
ATOM 806 C C . PRO A 1 111 ? 2.730 -31.547 -43.907 1.00 68.75 111 PRO A C 1
ATOM 808 O O . PRO A 1 111 ? 2.503 -32.366 -44.803 1.00 68.75 111 PRO A O 1
ATOM 811 N N . PRO A 1 112 ? 3.063 -31.933 -42.660 1.00 69.31 112 PRO A N 1
ATOM 812 C CA . PRO A 1 112 ? 3.094 -33.337 -42.277 1.00 69.31 112 PRO A CA 1
ATOM 813 C C . PRO A 1 112 ? 1.699 -33.951 -42.430 1.00 69.31 112 PRO A C 1
ATOM 815 O O . PRO A 1 112 ? 0.687 -33.299 -42.163 1.00 69.31 112 PRO A O 1
ATOM 818 N N . SER A 1 113 ? 1.652 -35.212 -42.863 1.00 65.06 113 SER A N 1
ATOM 819 C CA . SER A 1 113 ? 0.402 -35.947 -43.077 1.00 65.06 113 SER A CA 1
ATOM 820 C C . SER A 1 113 ? -0.483 -35.926 -41.821 1.00 65.06 113 SER A C 1
ATOM 822 O O . SER A 1 113 ? 0.041 -36.070 -40.712 1.00 65.06 113 SER A O 1
ATOM 824 N N . PRO A 1 114 ? -1.812 -35.756 -41.961 1.00 62.56 114 PRO A N 1
ATOM 825 C CA . PRO A 1 114 ? -2.698 -35.621 -40.813 1.00 62.56 114 PRO A CA 1
ATOM 826 C C . PRO A 1 114 ? -2.674 -36.894 -39.947 1.00 62.56 114 PRO A C 1
ATOM 828 O O . PRO A 1 114 ? -2.829 -37.994 -40.485 1.00 62.56 114 PRO A O 1
ATOM 831 N N . PRO A 1 115 ? -2.496 -36.781 -38.616 1.00 59.66 115 PRO A N 1
ATOM 832 C CA . PRO A 1 115 ? -2.573 -37.930 -37.724 1.00 59.66 115 PRO A CA 1
ATOM 833 C C . PRO A 1 115 ? -4.003 -38.486 -37.677 1.00 59.66 115 PRO A C 1
ATOM 835 O O . PRO A 1 115 ? -4.977 -37.741 -37.788 1.00 59.66 115 PRO A O 1
ATOM 838 N N . SER A 1 116 ? -4.117 -39.804 -37.491 1.00 54.81 116 SER A N 1
ATOM 839 C CA . SER A 1 116 ? -5.409 -40.499 -37.421 1.00 54.81 116 SER A CA 1
ATOM 840 C C . SER A 1 116 ? -6.306 -39.936 -36.310 1.00 54.81 116 SER A C 1
ATOM 842 O O . SER A 1 116 ? -5.830 -39.543 -35.244 1.00 54.81 116 SER A O 1
ATOM 844 N N . SER A 1 117 ? -7.612 -39.890 -36.566 1.00 50.00 117 SER A N 1
ATOM 845 C CA . SER A 1 117 ? -8.595 -39.204 -35.727 1.00 50.00 117 SER A CA 1
ATOM 846 C C . SER A 1 117 ? -8.805 -39.880 -34.368 1.00 50.00 117 SER A C 1
ATOM 848 O O . SER A 1 117 ? -9.487 -40.902 -34.272 1.00 50.00 117 SER A O 1
ATOM 850 N N . SER A 1 118 ? -8.300 -39.254 -33.305 1.00 60.16 118 SER A N 1
ATOM 851 C CA . SER A 1 118 ? -8.726 -39.525 -31.925 1.00 60.16 118 SER A CA 1
ATOM 852 C C . SER A 1 118 ? -10.143 -38.978 -31.662 1.00 60.16 118 SER A C 1
ATOM 854 O O . SER A 1 118 ? -10.515 -37.957 -32.246 1.00 60.16 118 SER A O 1
ATOM 856 N N . PRO A 1 119 ? -10.943 -39.611 -30.780 1.00 56.50 119 PRO A N 1
ATOM 857 C CA . PRO A 1 119 ? -12.311 -39.178 -30.488 1.00 56.50 119 PRO A CA 1
ATOM 858 C C . PRO A 1 119 ? -12.372 -37.821 -29.766 1.00 56.50 119 PRO A C 1
ATOM 860 O O . PRO A 1 119 ? -11.459 -37.449 -29.027 1.00 56.50 119 PRO A O 1
ATOM 863 N N . LEU A 1 120 ? -13.480 -37.094 -29.960 1.00 56.28 120 LEU A N 1
ATOM 864 C CA . LEU A 1 120 ? -13.717 -35.791 -29.329 1.00 56.28 120 LEU A CA 1
ATOM 865 C C . LEU A 1 120 ? -13.777 -35.897 -27.791 1.00 56.28 120 LEU A C 1
ATOM 867 O O . LEU A 1 120 ? -14.441 -36.798 -27.273 1.00 56.28 120 LEU A O 1
ATOM 871 N N . PRO A 1 121 ? -13.192 -34.938 -27.047 1.00 54.62 121 PRO A N 1
ATOM 872 C CA . PRO A 1 121 ? -13.495 -34.765 -25.632 1.00 54.62 121 PRO A CA 1
ATOM 873 C C . PRO A 1 121 ? -14.924 -34.228 -25.447 1.00 54.62 121 PRO A C 1
ATOM 875 O O . PRO A 1 121 ? -15.392 -33.383 -26.213 1.00 54.62 121 PRO A O 1
ATOM 878 N N . SER A 1 122 ? -15.607 -34.695 -24.400 1.00 56.47 122 SER A N 1
ATOM 879 C CA . SER A 1 122 ? -16.961 -34.256 -24.041 1.00 56.47 122 SER A CA 1
ATOM 880 C C . SER A 1 122 ? -17.035 -32.745 -23.758 1.00 56.47 122 SER A C 1
ATOM 882 O O . SER A 1 122 ? -16.070 -32.175 -23.239 1.00 56.47 122 SER A O 1
ATOM 884 N N . PRO A 1 123 ? -18.176 -32.081 -24.033 1.00 52.81 123 PRO A N 1
ATOM 885 C CA . PRO A 1 123 ? -18.342 -30.659 -23.746 1.00 52.81 123 PRO A CA 1
ATOM 886 C C . PRO A 1 123 ? -18.196 -30.362 -22.247 1.00 52.81 123 PRO A C 1
ATOM 888 O O . PRO A 1 123 ? -18.724 -31.080 -21.396 1.00 52.81 123 PRO A O 1
ATOM 891 N N . LEU A 1 124 ? -17.494 -29.271 -21.932 1.00 52.00 124 LEU A N 1
ATOM 892 C CA . LEU A 1 124 ? -17.372 -28.757 -20.568 1.00 52.00 124 LEU A CA 1
ATOM 893 C C . LEU A 1 124 ? -18.754 -28.365 -20.011 1.00 52.00 124 LEU A C 1
ATOM 895 O O . LEU A 1 124 ? -19.563 -27.800 -20.752 1.00 52.00 124 LEU A O 1
ATOM 899 N N . PRO A 1 125 ? -19.030 -28.606 -18.714 1.00 46.97 125 PRO A N 1
ATOM 900 C CA . PRO A 1 125 ? -20.291 -28.206 -18.105 1.00 46.97 125 PRO A CA 1
ATOM 901 C C . PRO A 1 125 ? -20.449 -26.683 -18.156 1.00 46.97 125 PRO A C 1
ATOM 903 O O . PRO A 1 125 ? -19.556 -25.931 -17.758 1.00 46.97 125 PRO A O 1
ATOM 906 N N . SER A 1 126 ? -21.605 -26.233 -18.642 1.00 42.34 126 SER A N 1
ATOM 907 C CA . SER A 1 126 ? -21.957 -24.818 -18.756 1.00 42.34 126 SER A CA 1
ATOM 908 C C . SER A 1 126 ? -21.876 -24.112 -17.402 1.00 42.34 126 SER A C 1
ATOM 910 O O . SER A 1 126 ? -22.443 -24.589 -16.416 1.00 42.34 126 SER A O 1
ATOM 912 N N . SER A 1 127 ? -21.199 -22.962 -17.361 1.00 39.78 127 SER A N 1
ATOM 913 C CA . SER A 1 127 ? -21.072 -22.144 -16.152 1.00 39.78 127 SER A CA 1
ATOM 914 C C . SER A 1 127 ? -22.448 -21.815 -15.555 1.00 39.78 127 SER A C 1
ATOM 916 O O . SER A 1 127 ? -23.359 -21.472 -16.313 1.00 39.78 127 SER A O 1
ATOM 918 N N . PRO A 1 128 ? -22.624 -21.889 -14.222 1.00 44.78 128 PRO A N 1
ATOM 919 C CA . PRO A 1 128 ? -23.897 -21.545 -13.600 1.00 44.78 128 PRO A CA 1
ATOM 920 C C . PRO A 1 128 ? -24.245 -20.071 -13.872 1.00 44.78 128 PRO A C 1
ATOM 922 O O . PRO A 1 128 ? -23.340 -19.229 -13.904 1.00 44.78 128 PRO A O 1
ATOM 925 N N . PRO A 1 129 ? -25.535 -19.735 -14.056 1.00 42.75 129 PRO A N 1
ATOM 926 C CA . PRO A 1 129 ? -25.951 -18.361 -14.306 1.00 42.75 129 PRO A CA 1
ATOM 927 C C . PRO A 1 129 ? -25.578 -17.454 -13.122 1.00 42.75 129 PRO A C 1
ATOM 929 O O . PRO A 1 129 ? -25.561 -17.918 -11.976 1.00 42.75 129 PRO A O 1
ATOM 932 N N . PRO A 1 130 ? -25.300 -16.158 -13.361 1.00 43.03 130 PRO A N 1
ATOM 933 C CA . PRO A 1 130 ? -24.964 -15.223 -12.295 1.00 43.03 130 PRO A CA 1
ATOM 934 C C . PRO A 1 130 ? -26.129 -15.124 -11.305 1.00 43.03 130 PRO A C 1
ATOM 936 O O . PRO A 1 130 ? -27.206 -14.623 -11.631 1.00 43.03 130 PRO A O 1
ATOM 939 N N . SER A 1 131 ? -25.905 -15.618 -10.086 1.00 41.16 131 SER A N 1
ATOM 940 C CA . SER A 1 131 ? -26.888 -15.588 -9.004 1.00 41.16 131 SER A CA 1
ATOM 941 C C . SER A 1 131 ? -27.374 -14.160 -8.761 1.00 41.16 131 SER A C 1
ATOM 943 O O . SER A 1 131 ? -26.550 -13.251 -8.627 1.00 41.16 131 SER A O 1
ATOM 945 N N . SER A 1 132 ? -28.695 -13.980 -8.675 1.00 40.94 132 SER A N 1
ATOM 946 C CA . SER A 1 132 ? -29.356 -12.680 -8.518 1.00 40.94 132 SER A CA 1
ATOM 947 C C . SER A 1 132 ? -28.713 -11.822 -7.417 1.00 40.94 132 SER A C 1
ATOM 949 O O . SER A 1 132 ? -28.264 -12.376 -6.409 1.00 40.94 132 SER A O 1
ATOM 951 N N . PRO A 1 133 ? -28.687 -10.481 -7.558 1.00 44.41 133 PRO A N 1
ATOM 952 C CA . PRO A 1 133 ? -27.976 -9.597 -6.641 1.00 44.41 133 PRO A CA 1
ATOM 953 C C . PRO A 1 133 ? -28.621 -9.571 -5.247 1.00 44.41 133 PRO A C 1
ATOM 955 O O . PRO A 1 133 ? -29.424 -8.698 -4.912 1.00 44.41 133 PRO A O 1
ATOM 958 N N . LEU A 1 134 ? -28.207 -10.524 -4.407 1.00 42.62 134 LEU A N 1
ATOM 959 C CA . LEU A 1 134 ? -28.285 -10.460 -2.952 1.00 42.62 134 LEU A CA 1
ATOM 960 C C . LEU A 1 134 ? -27.826 -9.066 -2.522 1.00 42.62 134 LEU A C 1
ATOM 962 O O . LEU A 1 134 ? -26.659 -8.724 -2.716 1.00 42.62 134 LEU A O 1
ATOM 966 N N . ARG A 1 135 ? -28.747 -8.263 -1.967 1.00 46.47 135 ARG A N 1
ATOM 967 C CA . ARG A 1 135 ? -28.476 -6.888 -1.517 1.00 46.47 135 ARG A CA 1
ATOM 968 C C . ARG A 1 135 ? -27.275 -6.903 -0.576 1.00 46.47 135 ARG A C 1
ATOM 970 O O . ARG A 1 135 ? -27.394 -7.298 0.585 1.00 46.47 135 ARG A O 1
ATOM 977 N N . SER A 1 136 ? -26.112 -6.518 -1.093 1.00 66.38 136 SER A N 1
ATOM 978 C CA . SER A 1 136 ? -24.848 -6.695 -0.395 1.00 66.38 136 SER A CA 1
ATOM 979 C C . SER A 1 136 ? -24.837 -5.809 0.846 1.00 66.38 136 SER A C 1
ATOM 981 O O . SER A 1 136 ? -24.931 -4.583 0.770 1.00 66.38 136 SER A O 1
ATOM 983 N N . ARG A 1 137 ? -24.771 -6.444 2.024 1.00 80.56 137 ARG A N 1
ATOM 984 C CA . ARG A 1 137 ? -24.696 -5.716 3.296 1.00 80.56 137 ARG A CA 1
ATOM 985 C C . ARG A 1 137 ? -23.525 -4.720 3.228 1.00 80.56 137 ARG A C 1
ATOM 987 O O . ARG A 1 137 ? -22.456 -5.117 2.760 1.00 80.56 137 ARG A O 1
ATOM 994 N N . PRO A 1 138 ? -23.685 -3.457 3.673 1.00 83.50 138 PRO A N 1
ATOM 995 C CA . PRO A 1 138 ? -22.651 -2.443 3.494 1.00 83.50 138 PRO A CA 1
ATOM 996 C C . PRO A 1 138 ? -21.301 -2.905 4.046 1.00 83.50 138 PRO A C 1
ATOM 998 O O . PRO A 1 138 ? -21.224 -3.285 5.216 1.00 83.50 138 PRO A O 1
ATOM 1001 N N . LEU A 1 139 ? -20.256 -2.864 3.212 1.00 85.94 139 LEU A N 1
ATOM 1002 C CA . LEU A 1 139 ? -18.907 -3.274 3.607 1.00 85.94 139 LEU A CA 1
ATOM 1003 C C . LEU A 1 139 ? -18.429 -2.458 4.807 1.00 85.94 139 LEU A C 1
ATOM 1005 O O . LEU A 1 139 ? -18.472 -1.222 4.797 1.00 85.94 139 LEU A O 1
ATOM 1009 N N . ARG A 1 140 ? -17.959 -3.159 5.840 1.00 90.25 140 ARG A N 1
ATOM 1010 C CA . ARG A 1 140 ? -17.517 -2.555 7.099 1.00 90.25 140 ARG A CA 1
ATOM 1011 C C . ARG A 1 140 ? -16.000 -2.600 7.171 1.00 90.25 140 ARG A C 1
ATOM 1013 O O . ARG A 1 140 ? -15.427 -3.672 7.344 1.00 90.25 140 ARG A O 1
ATOM 1020 N N . VAL A 1 141 ? -15.359 -1.439 7.067 1.00 90.25 141 VAL A N 1
ATOM 1021 C CA . VAL A 1 141 ? -13.895 -1.317 7.063 1.00 90.25 141 VAL A CA 1
ATOM 1022 C C . VAL A 1 141 ? -13.416 -0.534 8.284 1.00 90.25 141 VAL A C 1
ATOM 1024 O O . VAL A 1 141 ? -14.066 0.416 8.733 1.00 90.25 141 VAL A O 1
ATOM 1027 N N . VAL A 1 142 ? -12.274 -0.946 8.832 1.00 93.44 142 VAL A N 1
ATOM 1028 C CA . VAL A 1 142 ? -11.593 -0.268 9.941 1.00 93.44 142 VAL A CA 1
ATOM 1029 C C . VAL A 1 142 ? -10.175 0.152 9.542 1.00 93.44 142 VAL A C 1
ATOM 1031 O O . VAL A 1 142 ? -9.483 -0.593 8.855 1.00 93.44 142 VAL A O 1
ATOM 1034 N N . LEU A 1 143 ? -9.729 1.324 9.994 1.00 93.56 143 LEU A N 1
ATOM 1035 C CA . LEU A 1 143 ? -8.319 1.723 9.998 1.00 93.56 143 LEU A CA 1
ATOM 1036 C C . LEU A 1 143 ? -7.740 1.432 11.386 1.00 93.56 143 LEU A C 1
ATOM 1038 O O . LEU A 1 143 ? -8.217 1.967 12.384 1.00 93.56 143 LEU A O 1
ATOM 1042 N N . VAL A 1 144 ? -6.724 0.584 11.453 1.00 95.00 144 VAL A N 1
ATOM 1043 C CA . VAL A 1 144 ? -6.069 0.109 12.673 1.00 95.00 144 VAL A CA 1
ATOM 1044 C C . VAL A 1 144 ? -4.728 0.831 12.811 1.00 95.00 144 VAL A C 1
ATOM 1046 O O . VAL A 1 144 ? -3.737 0.436 12.204 1.00 95.00 144 VAL A O 1
ATOM 1049 N N . VAL A 1 145 ? -4.715 1.921 13.579 1.00 93.50 145 VAL A N 1
ATOM 1050 C CA . VAL A 1 145 ? -3.636 2.924 13.571 1.00 93.50 145 VAL A CA 1
ATOM 1051 C C . VAL A 1 145 ? -2.778 2.797 14.838 1.00 93.50 145 VAL A C 1
ATOM 1053 O O . VAL A 1 145 ? -3.289 3.063 15.932 1.00 93.50 145 VAL A O 1
ATOM 1056 N N . PRO A 1 146 ? -1.495 2.400 14.752 1.00 92.19 146 PRO A N 1
ATOM 1057 C CA . PRO A 1 146 ? -0.602 2.346 15.906 1.00 92.19 146 PRO A CA 1
ATOM 1058 C C . PRO A 1 146 ? -0.130 3.747 16.315 1.00 92.19 146 PRO A C 1
ATOM 1060 O O . PRO A 1 146 ? 0.431 4.484 15.510 1.00 92.19 146 PRO A O 1
ATOM 1063 N N . LEU A 1 147 ? -0.330 4.107 17.587 1.00 91.25 147 LEU A N 1
ATOM 1064 C CA . LEU A 1 147 ? 0.017 5.413 18.148 1.00 91.25 147 LEU A CA 1
ATOM 1065 C C . LEU A 1 147 ? 1.040 5.312 19.289 1.00 91.25 147 LEU A C 1
ATOM 1067 O O . LEU A 1 147 ? 0.953 4.465 20.181 1.00 91.25 147 LEU A O 1
ATOM 1071 N N . HIS A 1 148 ? 1.977 6.255 19.267 1.00 89.69 148 HIS A N 1
ATOM 1072 C CA . HIS A 1 148 ? 2.975 6.563 20.293 1.00 89.69 148 HIS A CA 1
ATOM 1073 C C . HIS A 1 148 ? 3.198 8.093 20.286 1.00 89.69 148 HIS A C 1
ATOM 1075 O O . HIS A 1 148 ? 2.884 8.718 19.268 1.00 89.69 148 HIS A O 1
ATOM 1081 N N . PRO A 1 149 ? 3.697 8.726 21.369 1.00 91.62 149 PRO A N 1
ATOM 1082 C CA . PRO A 1 149 ? 3.644 10.186 21.520 1.00 91.62 149 PRO A CA 1
ATOM 1083 C C . PRO A 1 149 ? 4.210 11.030 20.360 1.00 91.62 149 PRO A C 1
ATOM 1085 O O . PRO A 1 149 ? 3.537 11.994 19.993 1.00 91.62 149 PRO A O 1
ATOM 1088 N N . PRO A 1 150 ? 5.343 10.680 19.712 1.00 90.12 150 PRO A N 1
ATOM 1089 C CA . PRO A 1 150 ? 5.808 11.367 18.499 1.00 90.12 150 PRO A CA 1
ATOM 1090 C C . PRO A 1 150 ? 4.756 11.445 17.378 1.00 90.12 150 PRO A C 1
ATOM 1092 O O . PRO A 1 150 ? 4.546 12.504 16.794 1.00 90.12 150 PRO A O 1
ATOM 1095 N N . LYS A 1 151 ? 4.007 10.362 17.131 1.00 88.88 151 LYS A N 1
ATOM 1096 C CA . LYS A 1 151 ? 2.973 10.303 16.083 1.00 88.88 151 LYS A CA 1
ATOM 1097 C C . LYS A 1 151 ? 1.623 10.928 16.483 1.00 88.88 151 LYS A C 1
ATOM 1099 O O . LYS A 1 151 ? 0.668 10.865 15.708 1.00 88.88 151 LYS A O 1
ATOM 1104 N N . PHE A 1 152 ? 1.505 11.572 17.652 1.00 93.00 152 PHE A N 1
ATOM 1105 C CA . PHE A 1 152 ? 0.238 12.187 18.081 1.00 93.00 152 PHE A CA 1
ATOM 1106 C C . PHE A 1 152 ? -0.193 13.365 17.194 1.00 93.00 152 PHE A C 1
ATOM 1108 O O . PHE A 1 152 ? -1.374 13.443 16.865 1.00 93.00 152 PHE A O 1
ATOM 1115 N N . GLY A 1 153 ? 0.720 14.242 16.755 1.00 89.88 153 GLY A N 1
ATOM 1116 C CA . GLY A 1 153 ? 0.377 15.358 15.853 1.00 89.88 153 GLY A CA 1
ATOM 1117 C C . GLY A 1 153 ? -0.227 14.870 14.531 1.00 89.88 153 GLY A C 1
ATOM 1118 O O . GLY A 1 153 ? -1.331 15.265 14.156 1.00 89.88 153 GLY A O 1
ATOM 1119 N N . HIS A 1 154 ? 0.440 13.900 13.905 1.00 89.62 154 HIS A N 1
ATOM 1120 C CA . HIS A 1 154 ? -0.007 13.213 12.692 1.00 89.62 154 HIS A CA 1
ATOM 1121 C C . HIS A 1 154 ? -1.399 12.581 12.883 1.00 89.62 154 HIS A C 1
ATOM 1123 O O . HIS A 1 154 ? -2.325 12.872 12.128 1.00 89.62 154 HIS A O 1
ATOM 1129 N N . ALA A 1 155 ? -1.615 11.852 13.984 1.00 91.50 155 ALA A N 1
ATOM 1130 C CA . ALA A 1 155 ? -2.914 11.262 14.313 1.00 91.50 155 ALA A CA 1
ATOM 1131 C C . ALA A 1 155 ? -4.040 12.296 14.531 1.00 91.50 155 ALA A C 1
ATOM 1133 O O . ALA A 1 155 ? -5.202 12.022 14.214 1.00 91.50 155 ALA A O 1
ATOM 1134 N N . ARG A 1 156 ? -3.727 13.499 15.037 1.00 91.94 156 ARG A N 1
ATOM 1135 C CA . ARG A 1 156 ? -4.695 14.610 15.101 1.00 91.94 156 ARG A CA 1
ATOM 1136 C C . ARG A 1 156 ? -5.037 15.124 13.695 1.00 91.94 156 ARG A C 1
ATOM 1138 O O . ARG A 1 156 ? -6.206 15.400 13.425 1.00 91.94 156 ARG A O 1
ATOM 1145 N N . ASN A 1 157 ? -4.074 15.158 12.775 1.00 89.06 157 ASN A N 1
ATOM 1146 C CA . ASN A 1 157 ? -4.286 15.529 11.369 1.00 89.06 157 ASN A CA 1
ATOM 1147 C C . ASN A 1 157 ? -5.072 14.449 10.579 1.00 89.06 157 ASN A C 1
ATOM 1149 O O . ASN A 1 157 ? -5.954 14.791 9.785 1.00 89.06 157 ASN A O 1
ATOM 1153 N N . LEU A 1 158 ? -4.883 13.156 10.874 1.00 89.81 158 LEU A N 1
ATOM 1154 C CA . LEU A 1 158 ? -5.736 12.061 10.378 1.00 89.81 158 LEU A CA 1
ATOM 1155 C C . LEU A 1 158 ? -7.198 12.217 10.843 1.00 89.81 158 LEU A C 1
ATOM 1157 O O . LEU A 1 158 ? -8.130 12.097 10.048 1.00 89.81 158 LEU A O 1
ATOM 1161 N N . LEU A 1 159 ? -7.428 12.557 12.117 1.00 90.62 159 LEU A N 1
ATOM 1162 C CA . LEU A 1 159 ? -8.780 12.826 12.632 1.00 90.62 159 LEU A CA 1
ATOM 1163 C C . LEU A 1 159 ? -9.419 14.090 12.020 1.00 90.62 159 LEU A C 1
ATOM 1165 O O . LEU A 1 159 ? -10.642 14.131 11.860 1.00 90.62 159 LEU A O 1
ATOM 1169 N N . ARG A 1 160 ? -8.622 15.104 11.648 1.00 88.75 160 ARG A N 1
ATOM 1170 C CA . ARG A 1 160 ? -9.090 16.295 10.909 1.00 88.75 160 ARG A CA 1
ATOM 1171 C C . ARG A 1 160 ? -9.493 15.966 9.478 1.00 88.75 160 ARG A C 1
ATOM 1173 O O . ARG A 1 160 ? -10.610 16.293 9.087 1.00 88.75 160 ARG A O 1
ATOM 1180 N N . SER A 1 161 ? -8.629 15.289 8.723 1.00 87.88 161 SER A N 1
ATOM 1181 C CA . SER A 1 161 ? -8.929 14.890 7.341 1.00 87.88 161 SER A CA 1
ATOM 1182 C C . SER A 1 161 ? -10.154 13.972 7.277 1.00 87.88 161 SER A C 1
ATOM 1184 O O . SER A 1 161 ? -11.055 14.228 6.483 1.00 87.88 161 SER A O 1
ATOM 1186 N N . ARG A 1 162 ? -10.301 13.021 8.214 1.00 88.19 162 ARG A N 1
ATOM 1187 C CA . ARG A 1 162 ? -11.543 12.238 8.382 1.00 88.19 162 ARG A CA 1
ATOM 1188 C C . ARG A 1 162 ? -12.782 13.126 8.579 1.00 88.19 162 ARG A C 1
ATOM 1190 O O . ARG A 1 162 ? -13.843 12.854 8.026 1.00 88.19 162 ARG A O 1
ATOM 1197 N N . ARG A 1 163 ? -12.682 14.195 9.377 1.00 86.25 163 ARG A N 1
ATOM 1198 C CA . ARG A 1 163 ? -13.807 15.118 9.610 1.00 86.25 163 ARG A CA 1
ATOM 1199 C C . ARG A 1 163 ? -14.202 15.884 8.343 1.00 86.25 163 ARG A C 1
ATOM 1201 O O . ARG A 1 163 ? -15.395 16.086 8.132 1.00 86.25 163 ARG A O 1
ATOM 1208 N N . ALA A 1 164 ? -13.221 16.311 7.547 1.00 85.31 164 ALA A N 1
ATOM 1209 C CA . ALA A 1 164 ? -13.428 17.046 6.299 1.00 85.31 164 ALA A CA 1
ATOM 1210 C C . ALA A 1 164 ? -14.001 16.151 5.187 1.00 85.31 164 ALA A C 1
ATOM 1212 O O . ALA A 1 164 ? -14.998 16.491 4.553 1.00 85.31 164 ALA A O 1
ATOM 1213 N N . CYS A 1 165 ? -13.414 14.972 4.990 1.00 84.94 165 CYS A N 1
ATOM 1214 C CA . CYS A 1 165 ? -13.809 14.001 3.976 1.00 84.94 165 CYS A CA 1
ATOM 1215 C C . CYS A 1 165 ? -15.066 13.235 4.427 1.00 84.94 165 CYS A C 1
ATOM 1217 O O . CYS A 1 165 ? -14.990 12.118 4.940 1.00 84.94 165 CYS A O 1
ATOM 1219 N N . GLY A 1 166 ? -16.245 13.849 4.282 1.00 72.88 166 GLY A N 1
ATOM 1220 C CA . GLY A 1 166 ? -17.492 13.418 4.936 1.00 72.88 166 GLY A CA 1
ATOM 1221 C C . GLY A 1 166 ? -17.930 11.962 4.706 1.00 72.88 166 GLY A C 1
ATOM 1222 O O . GLY A 1 166 ? -18.548 11.367 5.594 1.00 72.88 166 GLY A O 1
ATOM 1223 N N . GLN A 1 167 ? -17.570 11.346 3.573 1.00 69.81 167 GLN A N 1
ATOM 1224 C CA . GLN A 1 167 ? -17.858 9.927 3.299 1.00 69.81 167 GLN A CA 1
ATOM 1225 C C . GLN A 1 167 ? -17.072 8.956 4.199 1.00 69.81 167 GLN A C 1
ATOM 1227 O O . GLN A 1 167 ? -17.483 7.811 4.409 1.00 69.81 167 GLN A O 1
ATOM 1232 N N . THR A 1 168 ? -15.974 9.412 4.808 1.00 68.00 168 THR A N 1
ATOM 1233 C CA . THR A 1 168 ? -15.111 8.581 5.661 1.00 68.00 168 THR A CA 1
ATOM 1234 C C . THR A 1 168 ? -15.747 8.207 7.005 1.00 68.00 168 THR A C 1
ATOM 1236 O O . THR A 1 168 ? -15.212 7.373 7.737 1.00 68.00 168 THR A O 1
ATOM 1239 N N . ARG A 1 169 ? -16.950 8.724 7.301 1.00 69.38 169 ARG A N 1
ATOM 1240 C CA . ARG A 1 169 ? -17.842 8.216 8.362 1.00 69.38 169 ARG A CA 1
ATOM 1241 C C . ARG A 1 169 ? -18.135 6.717 8.226 1.00 69.38 169 ARG A C 1
ATOM 1243 O O . ARG A 1 169 ? -18.413 6.068 9.230 1.00 69.38 169 ARG A O 1
ATOM 1250 N N . ALA A 1 170 ? -18.053 6.167 7.012 1.00 74.38 170 ALA A N 1
ATOM 1251 C CA . ALA A 1 170 ? -18.182 4.733 6.766 1.00 74.38 170 ALA A CA 1
ATOM 1252 C C . ALA A 1 170 ? -16.970 3.905 7.248 1.00 74.38 170 ALA A C 1
ATOM 1254 O O . ALA A 1 170 ? -17.100 2.691 7.406 1.00 74.38 170 ALA A O 1
ATOM 1255 N N . PHE A 1 171 ? -15.825 4.542 7.527 1.00 85.50 171 PHE A N 1
ATOM 1256 C CA . PHE A 1 171 ? -14.691 3.914 8.203 1.00 85.50 171 PHE A CA 1
ATOM 1257 C C . PHE A 1 171 ? -14.765 4.127 9.709 1.00 85.50 171 PHE A C 1
ATOM 1259 O O . PHE A 1 171 ? -14.965 5.240 10.216 1.00 85.50 171 PHE A O 1
ATOM 1266 N N . HIS A 1 172 ? -14.516 3.041 10.428 1.00 91.88 172 HIS A N 1
ATOM 1267 C CA . HIS A 1 172 ? -14.185 3.096 11.841 1.00 91.88 172 HIS A CA 1
ATOM 1268 C C . HIS A 1 172 ? -12.664 3.229 11.998 1.00 91.88 172 HIS A C 1
ATOM 1270 O O . HIS A 1 172 ? -11.907 2.706 11.186 1.00 91.88 172 HIS A O 1
ATOM 1276 N N . LEU A 1 173 ? -12.203 3.904 13.046 1.00 93.81 173 LEU A N 1
ATOM 1277 C CA . LEU A 1 173 ? -10.790 3.980 13.417 1.00 93.81 173 LEU A CA 1
ATOM 1278 C C . LEU A 1 173 ? -10.586 3.203 14.719 1.00 93.81 173 LEU A C 1
ATOM 1280 O O . LEU A 1 173 ? -11.357 3.352 15.666 1.00 93.81 173 LEU A O 1
ATOM 1284 N N . LEU A 1 174 ? -9.537 2.393 14.778 1.00 96.00 174 LEU A N 1
ATOM 1285 C CA . LEU A 1 174 ? -9.075 1.686 15.964 1.00 96.00 174 LEU A CA 1
ATOM 1286 C C . LEU A 1 174 ? -7.652 2.150 16.274 1.00 96.00 174 LEU A C 1
ATOM 1288 O O . LEU A 1 174 ? -6.684 1.672 15.689 1.00 96.00 174 LEU A O 1
ATOM 1292 N N . LEU A 1 175 ? -7.542 3.101 17.195 1.00 95.31 175 LEU A N 1
ATOM 1293 C CA . LEU A 1 175 ? -6.279 3.663 17.655 1.00 95.31 175 LEU A CA 1
ATOM 1294 C C . LEU A 1 175 ? -5.646 2.712 18.682 1.00 95.31 175 LEU A C 1
ATOM 1296 O O . LEU A 1 175 ? -6.266 2.409 19.707 1.00 95.31 175 LEU A O 1
ATOM 1300 N N . LEU A 1 176 ? -4.432 2.233 18.408 1.00 94.31 176 LEU A N 1
ATOM 1301 C CA . LEU A 1 176 ? -3.704 1.286 19.257 1.00 94.31 176 LEU A CA 1
ATOM 1302 C C . LEU A 1 176 ? -2.604 2.002 20.040 1.00 94.31 176 LEU A C 1
ATOM 1304 O O . LEU A 1 176 ? -1.623 2.454 19.456 1.00 94.31 176 LEU A O 1
ATOM 1308 N N . PHE A 1 177 ? -2.728 2.057 21.360 1.00 92.75 177 PHE A N 1
ATOM 1309 C CA . PHE A 1 177 ? -1.753 2.708 22.236 1.00 92.75 177 PHE A CA 1
ATOM 1310 C C . PHE A 1 177 ? -0.853 1.690 22.929 1.00 92.75 177 PHE A C 1
ATOM 1312 O O . PHE A 1 177 ? -1.346 0.688 23.450 1.00 92.75 177 PHE A O 1
ATOM 1319 N N . SER A 1 178 ? 0.444 1.994 23.012 1.00 89.06 178 SER A N 1
ATOM 1320 C CA . SER A 1 178 ? 1.406 1.200 23.786 1.00 89.06 178 SER A CA 1
ATOM 1321 C C . SER A 1 178 ? 1.130 1.226 25.299 1.00 89.06 178 SER A C 1
ATOM 1323 O O . SER A 1 178 ? 1.481 0.278 25.991 1.00 89.06 178 SER A O 1
ATOM 1325 N N . SER A 1 179 ? 0.485 2.265 25.846 1.00 91.50 179 SER A N 1
ATOM 1326 C CA . SER A 1 179 ? 0.205 2.340 27.289 1.00 91.50 179 SER A CA 1
ATOM 1327 C C . SER A 1 179 ? -1.116 3.055 27.645 1.00 91.50 179 SER A C 1
ATOM 1329 O O . SER A 1 179 ? -1.679 3.787 26.818 1.00 91.50 179 SER A O 1
ATOM 1331 N N . PRO A 1 180 ? -1.651 2.871 28.873 1.00 93.12 180 PRO A N 1
ATOM 1332 C CA . PRO A 1 180 ? -2.775 3.668 29.370 1.00 93.12 180 PRO A CA 1
ATOM 1333 C C . PRO A 1 180 ? -2.450 5.171 29.522 1.00 93.12 180 PRO A C 1
ATOM 1335 O O . PRO A 1 180 ? -3.310 5.980 29.152 1.00 93.12 180 PRO A O 1
ATOM 1338 N N . PRO A 1 181 ? -1.247 5.590 29.982 1.00 95.44 181 PRO A N 1
ATOM 1339 C CA . PRO A 1 181 ? -0.814 6.988 29.930 1.00 95.44 181 PRO A CA 1
ATOM 1340 C C . PRO A 1 181 ? -0.845 7.600 28.525 1.00 95.44 181 PRO A C 1
ATOM 1342 O O . PRO A 1 181 ? -1.416 8.680 28.371 1.00 95.44 181 PRO A O 1
ATOM 1345 N N . ASP A 1 182 ? -0.338 6.908 27.497 1.00 93.00 182 ASP A N 1
ATOM 1346 C CA . ASP A 1 182 ? -0.352 7.394 26.103 1.00 93.00 182 ASP A CA 1
ATOM 1347 C C . ASP A 1 182 ? -1.778 7.653 25.618 1.00 93.00 182 ASP A C 1
ATOM 1349 O O . ASP A 1 182 ? -2.106 8.745 25.146 1.00 93.00 182 ASP A O 1
ATOM 1353 N N . ARG A 1 183 ? -2.656 6.658 25.807 1.00 94.62 183 ARG A N 1
ATOM 1354 C CA . ARG A 1 183 ? -4.084 6.760 25.484 1.00 94.62 183 ARG A CA 1
ATOM 1355 C C . ARG A 1 183 ? -4.732 7.938 26.204 1.00 94.62 183 ARG A C 1
ATOM 1357 O O . ARG A 1 183 ? -5.519 8.669 25.602 1.00 94.62 183 ARG A O 1
ATOM 1364 N N . SER A 1 184 ? -4.407 8.132 27.480 1.00 94.69 184 SER A N 1
ATOM 1365 C CA . SER A 1 184 ? -4.963 9.203 28.314 1.00 94.69 184 SER A CA 1
ATOM 1366 C C . SER A 1 184 ? -4.469 10.583 27.880 1.00 94.69 184 SER A C 1
ATOM 1368 O O . SER A 1 184 ? -5.270 11.514 27.793 1.00 94.69 184 SER A O 1
ATOM 1370 N N . ARG A 1 185 ? -3.178 10.708 27.546 1.00 95.69 185 ARG A N 1
ATOM 1371 C CA . ARG A 1 185 ? -2.559 11.923 27.004 1.00 95.69 185 ARG A CA 1
ATOM 1372 C C . ARG A 1 185 ? -3.196 12.307 25.669 1.00 95.69 185 ARG A C 1
ATOM 1374 O O . ARG A 1 185 ? -3.770 13.391 25.583 1.00 95.69 185 ARG A O 1
ATOM 1381 N N . PHE A 1 186 ? -3.208 11.404 24.686 1.00 95.19 186 PHE A N 1
ATOM 1382 C CA . PHE A 1 186 ? -3.844 11.658 23.388 1.00 95.19 186 PHE A CA 1
ATOM 1383 C C . PHE A 1 186 ? -5.330 12.008 23.539 1.00 95.19 186 PHE A C 1
ATOM 1385 O O . PHE A 1 186 ? -5.816 12.945 22.914 1.00 95.19 186 PHE A O 1
ATOM 1392 N N . SER A 1 187 ? -6.051 11.323 24.433 1.00 93.94 187 SER A N 1
ATOM 1393 C CA . SER A 1 187 ? -7.463 11.625 24.700 1.00 93.94 187 SER A CA 1
ATOM 1394 C C . SER A 1 187 ? -7.679 13.008 25.325 1.00 93.94 187 SER A C 1
ATOM 1396 O O . SER A 1 187 ? -8.762 13.567 25.172 1.00 93.94 187 SER A O 1
ATOM 1398 N N . ARG A 1 188 ? -6.708 13.586 26.049 1.00 95.50 188 ARG A N 1
ATOM 1399 C CA . ARG A 1 188 ? -6.772 14.994 26.491 1.00 95.50 188 ARG A CA 1
ATOM 1400 C C . ARG A 1 188 ? -6.485 15.942 25.327 1.00 95.50 188 ARG A C 1
ATOM 1402 O O . ARG A 1 188 ? -7.311 16.806 25.053 1.00 95.50 188 ARG A O 1
ATOM 1409 N N . GLU A 1 189 ? -5.384 15.728 24.606 1.00 93.69 189 GLU A N 1
ATOM 1410 C CA . GLU A 1 189 ? -4.976 16.559 23.462 1.00 93.69 189 GLU A CA 1
ATOM 1411 C C . GLU A 1 189 ? -6.063 16.629 22.374 1.00 93.69 189 GLU A C 1
ATOM 1413 O O . GLU A 1 189 ? -6.430 17.711 21.925 1.00 93.69 189 GLU A O 1
ATOM 1418 N N . ALA A 1 190 ? -6.654 15.490 22.001 1.00 92.44 190 ALA A N 1
ATOM 1419 C CA . ALA A 1 190 ? -7.713 15.417 20.997 1.00 92.44 190 ALA A CA 1
ATOM 1420 C C . ALA A 1 190 ? -9.024 16.100 21.435 1.00 92.44 190 ALA A C 1
ATOM 1422 O O . ALA A 1 190 ? -9.740 16.639 20.590 1.00 92.44 190 ALA A O 1
ATOM 1423 N N . ARG A 1 191 ? -9.335 16.123 22.742 1.00 93.38 191 ARG A N 1
ATOM 1424 C CA . ARG A 1 191 ? -10.486 16.874 23.280 1.00 93.38 191 ARG A CA 1
ATOM 1425 C C . ARG A 1 191 ? -10.219 18.378 23.305 1.00 93.38 191 ARG A C 1
ATOM 1427 O O . ARG A 1 191 ? -11.091 19.133 22.884 1.00 93.38 191 ARG A O 1
ATOM 1434 N N . ALA A 1 192 ? -9.020 18.806 23.706 1.00 93.56 192 ALA A N 1
ATOM 1435 C CA . ALA A 1 192 ? -8.609 20.211 23.631 1.00 93.56 192 ALA A CA 1
ATOM 1436 C C . ALA A 1 192 ? -8.666 20.737 22.183 1.00 93.56 192 ALA A C 1
ATOM 1438 O O . ALA A 1 192 ? -9.248 21.787 21.924 1.00 93.56 192 ALA A O 1
ATOM 1439 N N . ALA A 1 193 ? -8.184 19.942 21.223 1.00 89.56 193 ALA A N 1
ATOM 1440 C CA . ALA A 1 193 ? -8.248 20.222 19.787 1.00 89.56 193 ALA A CA 1
ATOM 1441 C C . ALA A 1 193 ? -9.641 20.002 19.137 1.00 89.56 193 ALA A C 1
ATOM 1443 O O . ALA A 1 193 ? -9.757 20.053 17.912 1.00 89.56 193 ALA A O 1
ATOM 1444 N N . ARG A 1 194 ? -10.701 19.750 19.929 1.00 93.12 194 ARG A N 1
ATOM 1445 C CA . ARG A 1 194 ? -12.104 19.560 19.485 1.00 93.12 194 ARG A CA 1
ATOM 1446 C C . ARG A 1 194 ? -12.280 18.527 18.349 1.00 93.12 194 ARG A C 1
ATOM 1448 O O . ARG A 1 194 ? -13.106 18.705 17.446 1.00 93.12 194 ARG A O 1
ATOM 1455 N N . LEU A 1 195 ? -11.500 17.444 18.382 1.00 88.69 195 LEU A N 1
ATOM 1456 C CA . LEU A 1 195 ? -11.503 16.389 17.361 1.00 88.69 195 LEU A CA 1
ATOM 1457 C C . LEU A 1 195 ? -12.666 15.396 17.552 1.00 88.69 195 LEU A C 1
ATOM 1459 O O . LEU A 1 195 ? -13.079 15.143 18.687 1.00 88.69 195 LEU A O 1
ATOM 1463 N N . PRO A 1 196 ? -13.194 14.791 16.468 1.00 81.44 196 PRO A N 1
ATOM 1464 C CA . PRO A 1 196 ? -14.339 13.886 16.544 1.00 81.44 196 PRO A CA 1
ATOM 1465 C C . PRO A 1 196 ? -13.938 12.501 17.074 1.00 81.44 196 PRO A C 1
ATOM 1467 O O . PRO A 1 196 ? -13.677 11.572 16.312 1.00 81.44 196 PRO A O 1
ATOM 1470 N N . LEU A 1 197 ? -13.935 12.343 18.398 1.00 85.44 197 LEU A N 1
ATOM 1471 C CA . LEU A 1 197 ? -13.861 11.039 19.070 1.00 85.44 197 LEU A CA 1
ATOM 1472 C C . LEU A 1 197 ? -15.261 10.392 19.141 1.00 85.44 197 LEU A C 1
ATOM 1474 O O . LEU A 1 197 ? -15.804 10.155 20.219 1.00 85.44 197 LEU A O 1
ATOM 1478 N N . ASP A 1 198 ? -15.876 10.187 17.973 1.00 86.06 198 ASP A N 1
ATOM 1479 C CA . ASP A 1 198 ? -17.225 9.623 17.830 1.00 86.06 198 ASP A CA 1
ATOM 1480 C C . ASP A 1 198 ? -17.269 8.088 18.028 1.00 86.06 198 ASP A C 1
ATOM 1482 O O . ASP A 1 198 ? -16.244 7.437 18.212 1.00 86.06 198 ASP A O 1
ATOM 1486 N N . ARG A 1 199 ? -18.463 7.470 17.974 1.00 83.50 199 ARG A N 1
ATOM 1487 C CA . ARG A 1 199 ? -18.655 6.014 18.200 1.00 83.50 199 ARG A CA 1
ATOM 1488 C C . ARG A 1 199 ? -17.919 5.096 17.203 1.00 83.50 199 ARG A C 1
ATOM 1490 O O . ARG A 1 199 ? -17.788 3.893 17.474 1.00 83.50 199 ARG A O 1
ATOM 1497 N N . ALA A 1 200 ? -17.479 5.629 16.063 1.00 82.88 200 ALA A N 1
ATOM 1498 C CA . ALA A 1 200 ? -16.663 4.933 15.076 1.00 82.88 200 ALA A CA 1
ATOM 1499 C C . ALA A 1 200 ? -15.152 5.125 15.321 1.00 82.88 200 ALA A C 1
ATOM 1501 O O . ALA A 1 200 ? -14.371 4.350 14.776 1.00 82.88 200 ALA A O 1
ATOM 1502 N N . VAL A 1 201 ? -14.723 6.055 16.184 1.00 86.75 201 VAL A N 1
ATOM 1503 C CA . VAL A 1 201 ? -13.343 6.131 16.696 1.00 86.75 201 VAL A CA 1
ATOM 1504 C C . VAL A 1 201 ? -13.239 5.365 18.018 1.00 86.75 201 VAL A C 1
ATOM 1506 O O . VAL A 1 201 ? -13.898 5.670 19.009 1.00 86.75 201 VAL A O 1
ATOM 1509 N N . ARG A 1 202 ? -12.394 4.336 18.050 1.00 92.94 202 ARG A N 1
ATOM 1510 C CA . ARG A 1 202 ? -12.173 3.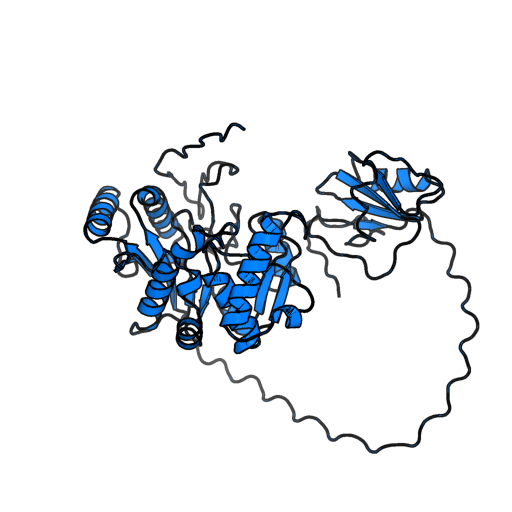462 19.208 1.00 92.94 202 ARG A CA 1
ATOM 1511 C C . ARG A 1 202 ? -10.704 3.462 19.595 1.00 92.94 202 ARG A C 1
ATOM 1513 O O . ARG A 1 202 ? -9.833 3.605 18.746 1.00 92.94 202 ARG A O 1
ATOM 1520 N N . ALA A 1 203 ? -10.437 3.271 20.881 1.00 92.75 203 ALA A N 1
ATOM 1521 C CA . ALA A 1 203 ? -9.092 3.195 21.432 1.00 92.75 203 ALA A CA 1
ATOM 1522 C C . ALA A 1 203 ? -8.894 1.858 22.151 1.00 92.75 203 ALA A C 1
ATOM 1524 O O . ALA A 1 203 ? -9.696 1.496 23.016 1.00 92.75 203 ALA A O 1
ATOM 1525 N N . LEU A 1 204 ? -7.811 1.162 21.820 1.00 93.06 204 LEU A N 1
ATOM 1526 C CA . LEU A 1 204 ? -7.355 -0.051 22.489 1.00 93.06 204 LEU A CA 1
ATOM 1527 C C . LEU A 1 204 ? -5.941 0.191 23.021 1.00 93.06 204 LEU A C 1
ATOM 1529 O O . LEU A 1 204 ? -5.122 0.817 22.354 1.00 93.06 204 LEU A O 1
ATOM 1533 N N . THR A 1 205 ? -5.650 -0.306 24.218 1.00 91.81 205 THR A N 1
ATOM 1534 C CA . THR A 1 205 ? -4.283 -0.337 24.742 1.00 91.81 205 THR A CA 1
ATOM 1535 C C . THR A 1 205 ? -3.746 -1.750 24.562 1.00 91.81 205 THR A C 1
ATOM 1537 O O . THR A 1 205 ? -4.358 -2.701 25.042 1.00 91.81 205 THR A O 1
ATOM 1540 N N . LEU A 1 206 ? -2.625 -1.877 23.857 1.00 87.50 206 LEU A N 1
ATOM 1541 C CA . LEU A 1 206 ? -1.891 -3.122 23.657 1.00 87.50 206 LEU A CA 1
ATOM 1542 C C . LEU A 1 206 ? -0.467 -2.890 24.179 1.00 87.50 206 LEU A C 1
ATOM 1544 O O . LEU A 1 206 ? 0.332 -2.286 23.459 1.00 87.50 206 LEU A O 1
ATOM 1548 N N . PRO A 1 207 ? -0.159 -3.310 25.422 1.00 77.00 207 PRO A N 1
ATOM 1549 C CA . PRO A 1 207 ? 1.168 -3.135 25.993 1.00 77.00 207 PRO A CA 1
ATOM 1550 C C . PRO A 1 207 ? 2.255 -3.740 25.095 1.00 77.00 207 PRO A C 1
ATOM 1552 O O . PRO A 1 207 ? 2.071 -4.861 24.605 1.00 77.00 207 PRO A O 1
ATOM 1555 N N . PRO A 1 208 ? 3.387 -3.046 24.876 1.00 66.50 208 PRO A N 1
ATOM 1556 C CA . PRO A 1 208 ? 4.547 -3.670 24.269 1.00 66.50 208 PRO A CA 1
ATOM 1557 C C . PRO A 1 208 ? 5.041 -4.783 25.195 1.00 66.50 208 PRO A C 1
ATOM 1559 O O . PRO A 1 208 ? 5.057 -4.639 26.417 1.00 66.50 208 PRO A O 1
ATOM 1562 N N . SER A 1 209 ? 5.475 -5.890 24.607 1.00 65.75 209 SER A N 1
ATOM 1563 C CA . SER A 1 209 ? 6.232 -6.920 25.318 1.00 65.75 209 SER A CA 1
ATOM 1564 C C . SER A 1 209 ? 7.606 -7.028 24.679 1.00 65.75 209 SER A C 1
ATOM 1566 O O . SER A 1 209 ? 7.697 -6.956 23.454 1.00 65.75 209 SER A O 1
ATOM 1568 N N . SER A 1 210 ? 8.634 -7.297 25.479 1.00 54.62 210 SER A N 1
ATOM 1569 C CA . SER A 1 210 ? 10.038 -7.499 25.072 1.00 54.62 210 SER A CA 1
ATOM 1570 C C . SER A 1 210 ? 10.255 -8.403 23.848 1.00 54.62 210 SER A C 1
ATOM 1572 O O . SER A 1 210 ? 11.273 -8.288 23.174 1.00 54.62 210 SER A O 1
ATOM 1574 N N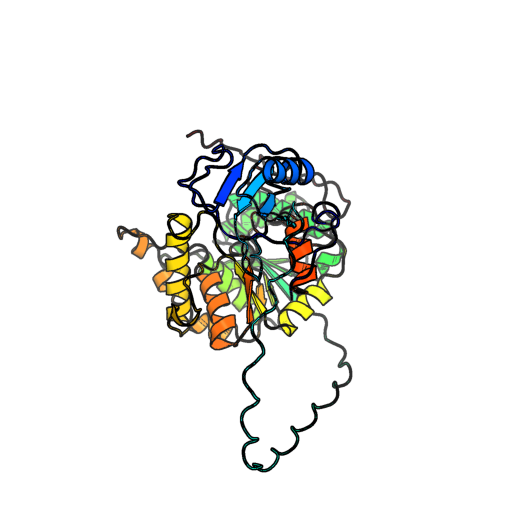 . HIS A 1 211 ? 9.303 -9.289 23.542 1.00 58.94 211 HIS A N 1
ATOM 1575 C CA . HIS A 1 211 ? 9.379 -10.278 22.465 1.00 58.94 211 HIS A CA 1
ATOM 1576 C C . HIS A 1 211 ? 8.427 -10.004 21.281 1.00 58.94 211 HIS A C 1
ATOM 1578 O O . HIS A 1 211 ? 8.173 -10.917 20.499 1.00 58.94 211 HIS A O 1
ATOM 1584 N N . ARG A 1 212 ? 7.824 -8.807 21.159 1.00 63.72 212 ARG A N 1
ATOM 1585 C CA . ARG A 1 212 ? 6.812 -8.510 20.119 1.00 63.72 212 ARG A CA 1
ATOM 1586 C C . ARG A 1 212 ? 6.875 -7.041 19.642 1.00 63.72 212 ARG A C 1
ATOM 1588 O O . ARG A 1 212 ? 6.608 -6.159 20.458 1.00 63.72 212 ARG A O 1
ATOM 1595 N N . PRO A 1 213 ? 7.180 -6.759 18.358 1.00 68.50 213 PRO A N 1
ATOM 1596 C CA . PRO A 1 213 ? 7.349 -5.395 17.839 1.00 68.50 213 PRO A CA 1
ATOM 1597 C C . PRO A 1 213 ? 6.015 -4.756 17.408 1.00 68.50 213 PRO A C 1
ATOM 1599 O O . PRO A 1 213 ? 4.947 -5.365 17.513 1.00 68.50 213 PRO A O 1
ATOM 1602 N N . ASP A 1 214 ? 6.070 -3.545 16.846 1.00 75.19 214 ASP A N 1
ATOM 1603 C CA . ASP A 1 214 ? 4.899 -2.812 16.343 1.00 75.19 214 ASP A CA 1
ATOM 1604 C C . ASP A 1 214 ? 4.052 -3.587 15.316 1.00 75.19 214 ASP A C 1
ATOM 1606 O O . ASP A 1 214 ? 2.826 -3.460 15.329 1.00 75.19 214 ASP A O 1
ATOM 1610 N N . ALA A 1 215 ? 4.657 -4.469 14.513 1.00 81.12 215 ALA A N 1
ATOM 1611 C CA . ALA A 1 215 ? 3.947 -5.392 13.620 1.00 81.12 215 ALA A CA 1
ATOM 1612 C C . ALA A 1 215 ? 2.940 -6.298 14.367 1.00 81.12 215 ALA A C 1
ATOM 1614 O O . ALA A 1 215 ? 1.796 -6.471 13.938 1.00 81.12 215 ALA A O 1
ATOM 1615 N N . TYR A 1 216 ? 3.314 -6.824 15.542 1.00 85.56 216 TYR A N 1
ATOM 1616 C CA . TYR A 1 216 ? 2.402 -7.609 16.385 1.00 85.56 216 TYR A CA 1
ATOM 1617 C C . TYR A 1 216 ? 1.255 -6.744 16.919 1.00 85.56 216 TYR A C 1
ATOM 1619 O O . TYR A 1 216 ? 0.105 -7.186 16.946 1.00 85.56 216 TYR A O 1
ATOM 1627 N N . LYS A 1 217 ? 1.541 -5.491 17.304 1.00 86.62 217 LYS A N 1
ATOM 1628 C CA . LYS A 1 217 ? 0.519 -4.524 17.734 1.00 86.62 217 LYS A CA 1
ATOM 1629 C C . LYS A 1 217 ? -0.477 -4.251 16.597 1.00 86.62 217 LYS A C 1
ATOM 1631 O O . LYS A 1 217 ? -1.676 -4.412 16.830 1.00 86.62 217 LYS A O 1
ATOM 1636 N N . LYS A 1 218 ? -0.004 -3.946 15.375 1.00 89.12 218 LYS A N 1
ATOM 1637 C CA . LYS A 1 218 ? -0.836 -3.798 14.159 1.00 89.12 218 LYS A CA 1
ATOM 1638 C C . LYS A 1 218 ? -1.757 -5.015 13.971 1.00 89.12 218 LYS A C 1
ATOM 1640 O O . LYS A 1 218 ? -2.982 -4.868 13.989 1.00 89.12 218 LYS A O 1
ATOM 1645 N N . LEU A 1 219 ? -1.194 -6.224 13.886 1.00 91.75 219 LEU A N 1
ATOM 1646 C CA . LEU A 1 219 ? -1.959 -7.455 13.633 1.00 91.75 219 LEU A CA 1
ATOM 1647 C C . LEU A 1 219 ? -2.924 -7.841 14.770 1.00 91.75 219 LEU A C 1
ATOM 1649 O O . LEU A 1 219 ? -4.022 -8.330 14.501 1.00 91.75 219 LEU A O 1
ATOM 1653 N N . MET A 1 220 ? -2.588 -7.577 16.035 1.00 91.94 220 MET A N 1
ATOM 1654 C CA . MET A 1 220 ? -3.525 -7.775 17.150 1.00 91.94 220 MET A CA 1
ATOM 1655 C C . MET A 1 220 ? -4.701 -6.797 17.116 1.00 91.94 220 MET A C 1
ATOM 1657 O O . MET A 1 220 ? -5.812 -7.175 17.492 1.00 91.94 220 MET A O 1
ATOM 1661 N N . GLY A 1 221 ? -4.503 -5.567 16.633 1.00 93.50 221 GLY A N 1
ATOM 1662 C CA . GLY A 1 221 ? -5.602 -4.636 16.375 1.00 93.50 221 GLY A CA 1
ATOM 1663 C C . GLY A 1 221 ? -6.555 -5.142 15.289 1.00 93.50 221 GLY A C 1
ATOM 1664 O O . GLY A 1 221 ? -7.772 -5.091 15.470 1.00 93.50 221 GLY A O 1
ATOM 1665 N N . VAL A 1 222 ? -6.013 -5.717 14.210 1.00 95.31 222 VAL A N 1
ATOM 1666 C CA . VAL A 1 222 ? -6.795 -6.375 13.148 1.00 95.31 222 VAL A CA 1
ATOM 1667 C C . VAL A 1 222 ? -7.606 -7.548 13.713 1.00 95.31 222 VAL A C 1
ATOM 1669 O O . VAL A 1 222 ? -8.827 -7.600 13.543 1.00 95.31 222 VAL A O 1
ATOM 1672 N N . ARG A 1 223 ? -6.974 -8.435 14.493 1.00 95.38 223 ARG A N 1
ATOM 1673 C CA . ARG A 1 223 ? -7.649 -9.568 15.153 1.00 95.38 223 ARG A CA 1
ATOM 1674 C C . ARG A 1 223 ? -8.738 -9.118 16.137 1.00 95.38 223 ARG A C 1
ATOM 1676 O O . ARG A 1 223 ? -9.842 -9.669 16.176 1.00 95.38 223 ARG A O 1
ATOM 1683 N N . TYR A 1 224 ? -8.464 -8.068 16.912 1.00 94.81 224 TYR A N 1
ATOM 1684 C CA . TYR A 1 224 ? -9.443 -7.442 17.802 1.00 94.81 224 TYR A CA 1
ATOM 1685 C C . TYR A 1 224 ? -10.626 -6.844 17.028 1.00 94.81 224 TYR A C 1
ATOM 1687 O O . TYR A 1 224 ? -11.747 -6.864 17.536 1.00 94.81 224 TYR A O 1
ATOM 1695 N N . ALA A 1 225 ? -10.420 -6.333 15.815 1.00 94.94 225 ALA A N 1
ATOM 1696 C CA . ALA A 1 225 ? -11.497 -5.823 14.977 1.00 94.94 225 ALA A CA 1
ATOM 1697 C C . ALA A 1 225 ? -12.366 -6.955 14.399 1.00 94.94 225 ALA A C 1
ATOM 1699 O O . ALA A 1 225 ? -13.589 -6.926 14.551 1.00 94.94 225 ALA A O 1
ATOM 1700 N N . PHE A 1 226 ? -11.762 -7.984 13.798 1.00 96.12 226 PHE A N 1
ATOM 1701 C CA . PHE A 1 226 ? -12.494 -9.103 13.182 1.00 96.12 226 PHE A CA 1
ATOM 1702 C C . PHE A 1 226 ? -13.280 -9.979 14.175 1.00 96.12 226 PHE A C 1
ATOM 1704 O O . PHE A 1 226 ? -14.232 -10.653 13.774 1.00 96.12 226 PHE A O 1
ATOM 1711 N N . SER A 1 227 ? -12.949 -9.907 15.466 1.00 93.50 227 SER A N 1
ATOM 1712 C CA . SER A 1 227 ? -13.688 -10.526 16.579 1.00 93.50 227 SER A CA 1
ATOM 1713 C C . SER A 1 227 ? -14.841 -9.672 17.144 1.00 93.50 227 SER A C 1
ATOM 1715 O O . SER A 1 227 ? -15.393 -10.003 18.193 1.00 93.50 227 SER A O 1
ATOM 1717 N N . LYS A 1 228 ? -15.206 -8.539 16.526 1.00 91.19 228 LYS A N 1
ATOM 1718 C CA . LYS A 1 228 ? -16.353 -7.723 16.977 1.00 91.19 228 LYS A CA 1
ATOM 1719 C C . LYS A 1 228 ? -17.685 -8.228 16.424 1.00 91.19 228 LYS A C 1
ATOM 1721 O O . LYS A 1 228 ? -17.732 -8.874 15.384 1.00 91.19 228 LYS A O 1
ATOM 1726 N N . SER A 1 229 ? -18.766 -7.865 17.114 1.00 83.75 229 SER A N 1
ATOM 1727 C CA . SER A 1 229 ? -20.138 -8.003 16.627 1.00 83.75 229 SER A CA 1
ATOM 1728 C C . SER A 1 229 ? -20.782 -6.613 16.464 1.00 83.75 229 SER A C 1
ATOM 1730 O O . SER A 1 229 ? -20.711 -5.815 17.403 1.00 83.75 229 SER A O 1
ATOM 1732 N N . PRO A 1 230 ? -21.371 -6.288 15.295 1.00 85.69 230 PRO A N 1
ATOM 1733 C CA . PRO A 1 230 ? -21.121 -6.958 14.018 1.00 85.69 230 PRO A CA 1
ATOM 1734 C C . PRO A 1 230 ? -19.627 -6.864 13.620 1.00 85.69 230 PRO A C 1
ATOM 1736 O O . PRO A 1 230 ? -18.947 -5.902 14.010 1.00 85.69 230 PRO A O 1
ATOM 1739 N N . PRO A 1 231 ? -19.099 -7.826 12.844 1.00 85.50 231 PRO A N 1
ATOM 1740 C CA . PRO A 1 231 ? -17.694 -7.849 12.434 1.00 85.50 231 PRO A CA 1
ATOM 1741 C C . PRO A 1 231 ? -17.387 -6.834 11.329 1.00 85.50 231 PRO A C 1
ATOM 1743 O O . PRO A 1 231 ? -18.281 -6.400 10.598 1.00 85.50 231 PRO A O 1
ATOM 1746 N N . TYR A 1 232 ? -16.115 -6.455 11.210 1.00 93.25 232 TYR A N 1
ATOM 1747 C CA . TYR A 1 232 ? -15.596 -5.787 10.012 1.00 93.25 232 TYR A CA 1
ATOM 1748 C C . TYR A 1 232 ? -15.239 -6.831 8.954 1.00 93.25 232 TYR A C 1
ATOM 1750 O O . TYR A 1 232 ? -14.848 -7.944 9.296 1.00 93.25 232 TYR A O 1
ATOM 1758 N N . ASP A 1 233 ? -15.356 -6.458 7.688 1.00 91.44 233 ASP A N 1
ATOM 1759 C CA . ASP A 1 233 ? -15.020 -7.301 6.541 1.00 91.44 233 ASP A CA 1
ATOM 1760 C C . ASP A 1 233 ? -13.541 -7.146 6.162 1.00 91.44 233 ASP A C 1
ATOM 1762 O O . ASP A 1 233 ? -12.869 -8.131 5.855 1.00 91.44 233 ASP A O 1
ATOM 1766 N N . PHE A 1 234 ? -13.025 -5.918 6.284 1.00 91.50 234 PHE A N 1
ATOM 1767 C CA . PHE A 1 234 ? -11.636 -5.559 6.002 1.00 91.50 234 PHE A CA 1
ATOM 1768 C C . PHE A 1 234 ? -11.050 -4.672 7.104 1.00 91.50 234 PHE A C 1
ATOM 1770 O O . PHE A 1 234 ? -11.766 -3.917 7.771 1.00 91.50 234 PHE A O 1
ATOM 1777 N N . ALA A 1 235 ? -9.732 -4.730 7.262 1.00 93.00 235 ALA A N 1
ATOM 1778 C CA . ALA A 1 235 ? -8.967 -3.848 8.132 1.00 93.00 235 ALA A CA 1
ATOM 1779 C C . ALA A 1 235 ? -7.726 -3.340 7.393 1.00 93.00 235 ALA A C 1
ATOM 1781 O O . ALA A 1 235 ? -6.939 -4.137 6.900 1.00 93.00 235 ALA A O 1
ATOM 1782 N N . ILE A 1 236 ? -7.538 -2.026 7.340 1.00 90.31 236 ILE A N 1
ATOM 1783 C CA . ILE A 1 236 ? -6.305 -1.383 6.870 1.00 90.31 236 ILE A CA 1
ATOM 1784 C C . ILE A 1 236 ? -5.436 -1.126 8.106 1.00 90.31 236 ILE A C 1
ATOM 1786 O O . ILE A 1 236 ? -5.989 -0.678 9.110 1.00 90.31 236 ILE A O 1
ATOM 1790 N N . THR A 1 237 ? -4.115 -1.325 8.073 1.00 91.38 237 THR A N 1
ATOM 1791 C CA . THR A 1 237 ? -3.220 -0.854 9.161 1.00 91.38 237 THR A CA 1
ATOM 1792 C C . THR A 1 237 ? -2.341 0.322 8.714 1.00 91.38 237 THR A C 1
ATOM 1794 O O . THR A 1 237 ? -1.132 0.129 8.554 1.00 91.38 237 THR A O 1
ATOM 1797 N N . PRO A 1 238 ? -2.909 1.520 8.464 1.00 88.88 238 PRO A N 1
ATOM 1798 C CA . PRO A 1 238 ? -2.118 2.674 8.082 1.00 88.88 238 PRO A CA 1
ATOM 1799 C C . PRO A 1 238 ? -1.334 3.221 9.273 1.00 88.88 238 PRO A C 1
ATOM 1801 O O . PRO A 1 238 ? -1.815 3.215 10.412 1.00 88.88 238 PRO A O 1
ATOM 1804 N N . ASP A 1 239 ? -0.147 3.740 8.997 1.00 86.62 239 ASP A N 1
ATOM 1805 C CA . ASP A 1 239 ? 0.582 4.577 9.941 1.00 86.62 239 ASP A CA 1
ATOM 1806 C C . ASP A 1 239 ? -0.085 5.962 10.104 1.00 86.62 239 ASP A C 1
ATOM 1808 O O . ASP A 1 239 ? -0.921 6.391 9.306 1.00 86.62 239 ASP A O 1
ATOM 1812 N N . ALA A 1 240 ? 0.225 6.657 11.202 1.00 88.94 240 ALA A N 1
ATOM 1813 C CA . ALA A 1 240 ? -0.521 7.848 11.624 1.00 88.94 240 ALA A CA 1
ATOM 1814 C C . ALA A 1 240 ? -0.297 9.108 10.762 1.00 88.94 240 ALA A C 1
ATOM 1816 O O . ALA A 1 240 ? -1.043 10.072 10.918 1.00 88.94 240 ALA A O 1
ATOM 1817 N N . ASP A 1 241 ? 0.726 9.107 9.901 1.00 86.12 241 ASP A N 1
ATOM 1818 C CA . ASP A 1 241 ? 1.019 10.119 8.873 1.00 86.12 241 ASP A CA 1
ATOM 1819 C C . ASP A 1 241 ? 0.101 10.034 7.644 1.00 86.12 241 ASP A C 1
ATOM 1821 O O . ASP A 1 241 ? 0.096 10.950 6.819 1.00 86.12 241 ASP A O 1
ATOM 1825 N N . ALA A 1 242 ? -0.714 8.980 7.540 1.00 88.25 242 ALA A N 1
ATOM 1826 C CA . ALA A 1 242 ? -1.773 8.915 6.548 1.00 88.25 242 ALA A CA 1
ATOM 1827 C C . ALA A 1 242 ? -2.853 9.983 6.801 1.00 88.25 242 ALA A C 1
ATOM 1829 O O . ALA A 1 242 ? -3.199 10.298 7.942 1.00 88.25 242 ALA A O 1
ATOM 1830 N N . LEU A 1 243 ? -3.435 10.512 5.726 1.00 87.69 243 LEU A N 1
ATOM 1831 C CA . LEU A 1 243 ? -4.531 11.487 5.763 1.00 87.69 243 LEU A CA 1
ATOM 1832 C C . LEU A 1 243 ? -5.624 11.044 4.789 1.00 87.69 243 LEU A C 1
ATOM 1834 O O . LEU A 1 243 ? -5.324 10.421 3.778 1.00 87.69 243 LEU A O 1
ATOM 1838 N N . PHE A 1 244 ? -6.890 11.366 5.043 1.00 87.50 244 PHE A N 1
ATOM 1839 C CA . PHE A 1 244 ? -7.950 11.049 4.082 1.00 87.50 244 PHE A CA 1
ATOM 1840 C C . PHE A 1 244 ? -7.940 11.994 2.877 1.00 87.50 244 PHE A C 1
ATOM 1842 O O . PHE A 1 244 ? -7.869 13.211 3.030 1.00 87.50 244 PHE A O 1
ATOM 1849 N N . GLN A 1 245 ? -8.064 11.413 1.689 1.00 78.50 245 GLN A N 1
ATOM 1850 C CA . GLN A 1 245 ? -8.343 12.088 0.426 1.00 78.50 245 GLN A CA 1
ATOM 1851 C C . GLN A 1 245 ? -9.759 11.705 -0.056 1.00 78.50 245 GLN A C 1
ATOM 1853 O O . GLN A 1 245 ? -10.379 10.786 0.481 1.00 78.50 245 GLN A O 1
ATOM 1858 N N . SER A 1 246 ? -10.244 12.408 -1.085 1.00 71.81 246 SER A N 1
ATOM 1859 C CA . SER A 1 246 ? -11.482 12.122 -1.829 1.00 71.81 246 SER A CA 1
ATOM 1860 C C . SER A 1 246 ? -12.845 12.206 -1.103 1.00 71.81 246 SER A C 1
ATOM 1862 O O . SER A 1 246 ? -13.008 12.032 0.106 1.00 71.81 246 SER A O 1
ATOM 1864 N N . ALA A 1 247 ? -13.872 12.456 -1.918 1.00 54.38 247 ALA A N 1
ATOM 1865 C CA . ALA A 1 247 ? -15.286 12.248 -1.611 1.00 54.38 247 ALA A CA 1
ATOM 1866 C C . ALA A 1 247 ? -15.967 11.351 -2.675 1.00 54.38 247 ALA A C 1
ATOM 1868 O O . ALA A 1 247 ? -17.160 11.493 -2.932 1.00 54.38 247 ALA A O 1
ATOM 1869 N N . ALA A 1 248 ? -15.204 10.455 -3.308 1.00 60.47 248 ALA A N 1
ATOM 1870 C CA . ALA A 1 248 ? -15.663 9.473 -4.286 1.00 60.47 248 ALA A CA 1
ATOM 1871 C C . ALA A 1 248 ? -15.927 8.102 -3.638 1.00 60.47 248 ALA A C 1
ATOM 1873 O O . ALA A 1 248 ? -15.414 7.777 -2.560 1.00 60.47 248 ALA A O 1
ATOM 1874 N N . GLU A 1 249 ? -16.720 7.265 -4.313 1.00 71.94 249 GLU A N 1
ATOM 1875 C CA . GLU A 1 249 ? -17.094 5.952 -3.794 1.00 71.94 249 GLU A CA 1
ATOM 1876 C C . GLU A 1 249 ? -15.910 4.971 -3.772 1.00 71.94 249 GLU A C 1
ATOM 1878 O O . GLU A 1 249 ? -15.639 4.239 -4.716 1.00 71.94 249 GLU A O 1
ATOM 1883 N N . TRP A 1 250 ? -15.245 4.863 -2.624 1.00 75.12 250 TRP A N 1
ATOM 1884 C CA . TRP A 1 250 ? -14.206 3.855 -2.373 1.00 75.12 250 TRP A CA 1
ATOM 1885 C C . TRP A 1 250 ? -14.728 2.403 -2.364 1.00 75.12 250 TRP A C 1
ATOM 1887 O O . TRP A 1 250 ? -13.944 1.452 -2.421 1.00 75.12 250 TRP A O 1
ATOM 1897 N N . ARG A 1 251 ? -16.048 2.204 -2.226 1.00 76.19 251 ARG A N 1
ATOM 1898 C CA . ARG A 1 251 ? -16.667 0.890 -1.976 1.00 76.19 251 ARG A CA 1
ATOM 1899 C C . ARG A 1 251 ? -16.568 -0.077 -3.161 1.00 76.19 251 ARG A C 1
ATOM 1901 O O . ARG A 1 251 ? -16.140 -1.205 -2.909 1.00 76.19 251 ARG A O 1
ATOM 1908 N N . PRO A 1 252 ? -16.897 0.309 -4.413 1.00 74.50 252 PRO A N 1
ATOM 1909 C CA . PRO A 1 252 ? -16.657 -0.532 -5.584 1.00 74.50 252 PRO A CA 1
ATOM 1910 C C . PRO A 1 252 ? -15.194 -0.966 -5.700 1.00 74.50 252 PRO A C 1
ATOM 1912 O O . PRO A 1 252 ? -14.934 -2.139 -5.932 1.00 74.50 252 PRO A O 1
ATOM 1915 N N . HIS A 1 253 ? -14.244 -0.063 -5.443 1.00 73.00 253 HIS A N 1
ATOM 1916 C CA . HIS A 1 253 ? -12.808 -0.353 -5.500 1.00 73.00 253 HIS A CA 1
ATOM 1917 C C . HIS A 1 253 ? -12.374 -1.419 -4.476 1.00 73.00 253 HIS A C 1
ATOM 1919 O O . HIS A 1 253 ? -11.706 -2.388 -4.836 1.00 73.00 253 HIS A O 1
ATOM 1925 N N . PHE A 1 254 ? -12.822 -1.303 -3.219 1.00 74.94 254 PHE A N 1
ATOM 1926 C CA . PHE A 1 254 ? -12.587 -2.319 -2.180 1.00 74.94 254 PHE A CA 1
ATOM 1927 C C . PHE A 1 254 ? -13.250 -3.669 -2.503 1.00 74.94 254 PHE A C 1
ATOM 1929 O O . PHE A 1 254 ? -12.640 -4.721 -2.309 1.00 74.94 254 PHE A O 1
ATOM 1936 N N . ALA A 1 255 ? -14.496 -3.647 -2.988 1.00 74.38 255 ALA A N 1
ATOM 1937 C CA . ALA A 1 255 ? -15.245 -4.853 -3.340 1.00 74.38 255 ALA A CA 1
ATOM 1938 C C . ALA A 1 255 ? -14.613 -5.588 -4.533 1.00 74.38 255 ALA A C 1
ATOM 1940 O O . ALA A 1 255 ? -14.449 -6.807 -4.496 1.00 74.38 255 ALA A O 1
ATOM 1941 N N . TRP A 1 256 ? -14.220 -4.835 -5.564 1.00 75.94 256 TRP A N 1
ATOM 1942 C CA . TRP A 1 256 ? -13.539 -5.343 -6.749 1.00 75.94 256 TRP A CA 1
ATOM 1943 C C . TRP A 1 256 ? -12.197 -5.984 -6.389 1.00 75.94 256 TRP A C 1
ATOM 1945 O O . TRP A 1 256 ? -11.918 -7.092 -6.839 1.00 75.94 256 TRP A O 1
ATOM 1955 N N . TRP A 1 257 ? -11.399 -5.338 -5.531 1.00 75.44 257 TRP A N 1
ATOM 1956 C CA . TRP A 1 257 ? -10.091 -5.851 -5.114 1.00 75.44 257 TRP A CA 1
ATOM 1957 C C . TRP A 1 257 ? -10.188 -7.248 -4.487 1.00 75.44 257 TRP A C 1
ATOM 1959 O O . TRP A 1 257 ? -9.503 -8.180 -4.917 1.00 75.44 257 TRP A O 1
ATOM 1969 N N . ALA A 1 258 ? -11.101 -7.408 -3.526 1.00 74.44 258 ALA A N 1
ATOM 1970 C CA . ALA A 1 258 ? -11.364 -8.684 -2.869 1.00 74.44 258 ALA A CA 1
ATOM 1971 C C . ALA A 1 258 ? -11.893 -9.745 -3.853 1.00 74.44 258 ALA A C 1
ATOM 1973 O O . ALA A 1 258 ? -11.458 -10.898 -3.837 1.00 74.44 258 ALA A O 1
ATOM 1974 N N . ALA A 1 259 ? -12.798 -9.350 -4.758 1.00 80.12 259 ALA A N 1
ATOM 1975 C CA . ALA A 1 259 ? -13.359 -10.238 -5.776 1.00 80.12 259 ALA A CA 1
ATOM 1976 C C . ALA A 1 259 ? -12.314 -10.708 -6.805 1.00 80.12 259 ALA A C 1
ATOM 1978 O O . ALA A 1 259 ? -12.348 -11.863 -7.228 1.00 80.12 259 ALA A O 1
ATOM 1979 N N . ARG A 1 260 ? -11.356 -9.848 -7.178 1.00 79.25 260 ARG A N 1
ATOM 1980 C CA . ARG A 1 260 ? -10.295 -10.161 -8.150 1.00 79.25 260 ARG A CA 1
ATOM 1981 C C . ARG A 1 260 ? -9.296 -11.205 -7.638 1.00 79.25 260 ARG A C 1
ATOM 1983 O O . ARG A 1 260 ? -8.632 -11.831 -8.466 1.00 79.25 260 ARG A O 1
ATOM 1990 N N . ARG A 1 261 ? -9.184 -11.377 -6.309 1.00 83.75 261 ARG A N 1
ATOM 1991 C CA . ARG A 1 261 ? -8.200 -12.237 -5.617 1.00 83.75 261 ARG A CA 1
ATOM 1992 C C . ARG A 1 261 ? -6.776 -12.009 -6.142 1.00 83.75 261 ARG A C 1
ATOM 1994 O O . ARG A 1 261 ? -6.102 -12.947 -6.560 1.00 83.75 261 ARG A O 1
ATOM 2001 N N . ALA A 1 262 ? -6.334 -10.751 -6.143 1.00 78.44 262 ALA A N 1
ATOM 2002 C CA . ALA A 1 262 ? -5.021 -10.355 -6.646 1.00 78.44 262 ALA A CA 1
ATOM 2003 C C . ALA A 1 262 ? -4.224 -9.546 -5.613 1.00 78.44 262 ALA A C 1
ATOM 2005 O O . ALA A 1 262 ? -4.747 -8.632 -4.973 1.00 78.44 262 ALA A O 1
ATOM 2006 N N . ALA A 1 263 ? -2.939 -9.869 -5.475 1.00 75.19 263 ALA A N 1
ATOM 2007 C CA . ALA A 1 263 ? -1.987 -9.155 -4.633 1.00 75.19 263 ALA A CA 1
ATOM 2008 C C . ALA A 1 263 ? -0.934 -8.459 -5.508 1.00 75.19 263 ALA A C 1
ATOM 2010 O O . ALA A 1 263 ? -0.392 -9.062 -6.435 1.00 75.19 263 ALA A O 1
ATOM 2011 N N . LEU A 1 264 ? -0.634 -7.191 -5.210 1.00 71.75 264 LEU A N 1
ATOM 2012 C CA . LEU A 1 264 ? 0.435 -6.460 -5.894 1.00 71.75 264 LEU A CA 1
ATOM 2013 C C . LEU A 1 264 ? 1.809 -6.917 -5.416 1.00 71.75 264 LEU A C 1
ATOM 2015 O O . LEU A 1 264 ? 2.036 -7.136 -4.226 1.00 71.75 264 LEU A O 1
ATOM 2019 N N . ALA A 1 265 ? 2.730 -7.009 -6.367 1.00 70.62 265 ALA A N 1
ATOM 2020 C CA . ALA A 1 265 ? 3.995 -7.696 -6.197 1.00 70.62 265 ALA A CA 1
ATOM 2021 C C . ALA A 1 265 ? 5.121 -6.854 -6.831 1.00 70.62 265 ALA A C 1
ATOM 2023 O O . ALA A 1 265 ? 5.585 -7.119 -7.941 1.00 70.62 265 ALA A O 1
ATOM 2024 N N . ALA A 1 266 ? 5.503 -5.765 -6.156 1.00 67.94 266 ALA A N 1
ATOM 2025 C CA . ALA A 1 266 ? 6.429 -4.772 -6.700 1.00 67.94 266 ALA A CA 1
ATOM 2026 C C . ALA A 1 266 ? 7.899 -5.217 -6.676 1.00 67.94 266 ALA A C 1
ATOM 2028 O O . ALA A 1 266 ? 8.373 -5.779 -5.691 1.00 67.94 266 ALA A O 1
ATOM 2029 N N . GLN A 1 267 ? 8.616 -4.910 -7.755 1.00 66.56 267 GLN A N 1
ATOM 2030 C CA . GLN A 1 267 ? 10.068 -4.953 -7.853 1.00 66.56 267 GLN A CA 1
ATOM 2031 C C . GLN A 1 267 ? 10.676 -3.716 -7.181 1.00 66.56 267 GLN A C 1
ATOM 2033 O O . GLN A 1 267 ? 10.153 -2.604 -7.272 1.00 66.56 267 GLN A O 1
ATOM 2038 N N . ILE A 1 268 ? 11.809 -3.926 -6.516 1.00 67.12 268 ILE A N 1
ATOM 2039 C CA . ILE A 1 268 ? 12.526 -2.890 -5.778 1.00 67.12 268 ILE A CA 1
ATOM 2040 C C . ILE A 1 268 ? 13.569 -2.206 -6.669 1.00 67.12 268 ILE A C 1
ATOM 2042 O O . ILE A 1 268 ? 14.310 -2.860 -7.406 1.00 67.12 268 ILE A O 1
ATOM 2046 N N . GLU A 1 269 ? 13.616 -0.875 -6.584 1.00 63.41 269 GLU A N 1
ATOM 2047 C CA . GLU A 1 269 ? 14.556 -0.033 -7.332 1.00 63.41 269 GLU A CA 1
ATOM 2048 C C . GLU A 1 269 ? 16.020 -0.286 -6.917 1.00 63.41 269 GLU A C 1
ATOM 2050 O O . GLU A 1 269 ? 16.309 -0.698 -5.793 1.00 63.41 269 GLU A O 1
ATOM 2055 N N . GLY A 1 270 ? 16.956 -0.034 -7.839 1.00 65.62 270 GLY A N 1
ATOM 2056 C CA . GLY A 1 270 ? 18.391 -0.310 -7.665 1.00 65.62 270 GLY A CA 1
ATOM 2057 C C . GLY A 1 270 ? 18.843 -1.703 -8.125 1.00 65.62 270 GLY A C 1
ATOM 2058 O O . GLY A 1 270 ? 20.039 -1.972 -8.143 1.00 65.62 270 GLY A O 1
ATOM 2059 N N . GLY A 1 271 ? 17.915 -2.577 -8.532 1.00 68.69 271 GLY A N 1
ATOM 2060 C CA . GLY A 1 271 ? 18.229 -3.882 -9.126 1.00 68.69 271 GLY A CA 1
ATOM 2061 C C . GLY A 1 271 ? 18.809 -4.918 -8.144 1.00 68.69 271 GLY A C 1
ATOM 2062 O O . GLY A 1 271 ? 18.977 -4.618 -6.958 1.00 68.69 271 GLY A O 1
ATOM 2063 N N . PRO A 1 272 ? 19.107 -6.148 -8.620 1.00 74.69 272 PRO A N 1
ATOM 2064 C CA . PRO A 1 272 ? 19.415 -7.296 -7.758 1.00 74.69 272 PRO A CA 1
ATOM 2065 C C . PRO A 1 272 ? 20.641 -7.153 -6.847 1.00 74.69 272 PRO A C 1
ATOM 2067 O O . PRO A 1 272 ? 20.744 -7.869 -5.854 1.00 74.69 272 PRO A O 1
ATOM 2070 N N . SER A 1 273 ? 21.563 -6.249 -7.182 1.00 76.06 273 SER A N 1
ATOM 2071 C CA . SER A 1 273 ? 22.803 -5.993 -6.445 1.00 76.06 273 SER A CA 1
ATOM 2072 C C . SER A 1 273 ? 22.677 -4.931 -5.349 1.00 76.06 273 SER A C 1
ATOM 2074 O O . SER A 1 273 ? 23.588 -4.812 -4.530 1.00 76.06 273 SER A O 1
ATOM 2076 N N . SER A 1 274 ? 21.587 -4.154 -5.287 1.00 80.25 274 SER A N 1
ATOM 2077 C CA . SER A 1 274 ? 21.466 -3.125 -4.248 1.00 80.25 274 SER A CA 1
ATOM 2078 C C . SER A 1 274 ? 21.225 -3.753 -2.871 1.00 80.25 274 SER A C 1
ATOM 2080 O O . SER A 1 274 ? 20.424 -4.678 -2.722 1.00 80.25 274 SER A O 1
ATOM 2082 N N . ALA A 1 275 ? 21.865 -3.216 -1.827 1.00 79.25 275 ALA A N 1
ATOM 2083 C CA . ALA A 1 275 ? 21.663 -3.687 -0.452 1.00 79.25 275 ALA A CA 1
ATOM 2084 C C . ALA A 1 275 ? 20.177 -3.639 -0.034 1.00 79.25 275 ALA A C 1
ATOM 2086 O O . ALA A 1 275 ? 19.693 -4.515 0.682 1.00 79.25 275 ALA A O 1
ATOM 2087 N N . TRP A 1 276 ? 19.432 -2.655 -0.550 1.00 75.75 276 TRP A N 1
ATOM 2088 C CA . TRP A 1 276 ? 17.991 -2.500 -0.349 1.00 75.75 276 TRP A CA 1
ATOM 2089 C C . TRP A 1 276 ? 17.168 -3.613 -1.027 1.00 75.75 276 TRP A C 1
ATOM 2091 O O . TRP A 1 276 ? 16.228 -4.127 -0.419 1.00 75.75 276 TRP A O 1
ATOM 2101 N N . TYR A 1 277 ? 17.542 -4.053 -2.235 1.00 79.00 277 TYR A N 1
ATOM 2102 C CA . TYR A 1 277 ? 16.950 -5.226 -2.894 1.00 79.00 277 TYR A CA 1
ATOM 2103 C C . TYR A 1 277 ? 17.270 -6.508 -2.117 1.00 79.00 277 TYR A C 1
ATOM 2105 O O . TYR A 1 277 ? 16.363 -7.267 -1.775 1.00 79.00 277 TYR A O 1
ATOM 2113 N N . VAL A 1 278 ? 18.549 -6.739 -1.795 1.00 79.62 278 VAL A N 1
ATOM 2114 C CA . VAL A 1 278 ? 19.030 -7.957 -1.114 1.00 79.62 278 VAL A CA 1
ATOM 2115 C C . VAL A 1 278 ? 18.356 -8.137 0.250 1.00 79.62 278 VAL A C 1
ATOM 2117 O O . VAL A 1 278 ? 17.852 -9.224 0.548 1.00 79.62 278 VAL A O 1
ATOM 2120 N N . LYS A 1 279 ? 18.264 -7.064 1.047 1.00 79.19 279 LYS A N 1
ATOM 2121 C CA . LYS A 1 279 ? 17.531 -7.015 2.323 1.00 79.19 279 LYS A CA 1
ATOM 2122 C C . LYS A 1 279 ? 16.102 -7.545 2.173 1.00 79.19 279 LYS A C 1
ATOM 2124 O O . LYS A 1 279 ? 15.722 -8.520 2.821 1.00 79.19 279 LYS A O 1
ATOM 2129 N N . HIS A 1 280 ? 15.316 -6.953 1.279 1.00 78.25 280 HIS A N 1
ATOM 2130 C CA . HIS A 1 280 ? 13.904 -7.310 1.130 1.00 78.25 280 HIS A CA 1
ATOM 2131 C C . HIS A 1 280 ? 13.682 -8.629 0.381 1.00 78.25 280 HIS A C 1
ATOM 2133 O O . HIS A 1 280 ? 12.682 -9.300 0.632 1.00 78.25 280 HIS A O 1
ATOM 2139 N N . ALA A 1 281 ? 14.622 -9.072 -0.459 1.00 79.19 281 ALA A N 1
ATOM 2140 C CA . ALA A 1 281 ? 14.609 -10.418 -1.035 1.00 79.19 281 ALA A CA 1
ATOM 2141 C C . ALA A 1 281 ? 14.709 -11.479 0.069 1.00 79.19 281 ALA A C 1
ATOM 2143 O O . ALA A 1 281 ? 13.959 -12.456 0.064 1.00 79.19 281 ALA A O 1
ATOM 2144 N N . ARG A 1 282 ? 15.575 -11.253 1.066 1.00 80.31 282 ARG A N 1
ATOM 2145 C CA . ARG A 1 282 ? 15.714 -12.129 2.237 1.00 80.31 282 ARG A CA 1
ATOM 2146 C C . ARG A 1 282 ? 14.475 -12.093 3.136 1.00 80.31 282 ARG A C 1
ATOM 2148 O O . ARG A 1 282 ? 14.007 -13.165 3.518 1.00 80.31 282 ARG A O 1
ATOM 2155 N N . VAL A 1 283 ? 13.900 -10.913 3.404 1.00 80.94 283 VAL A N 1
ATOM 2156 C CA . VAL A 1 283 ? 12.627 -10.769 4.151 1.00 80.94 283 VAL A CA 1
ATOM 2157 C C . VAL A 1 283 ? 11.484 -11.506 3.440 1.00 80.94 283 VAL A C 1
ATOM 2159 O O . VAL A 1 283 ? 10.826 -12.345 4.054 1.00 80.94 283 VAL A O 1
ATOM 2162 N N . THR A 1 284 ? 11.302 -11.281 2.133 1.00 82.12 284 THR A N 1
ATOM 2163 C CA . THR A 1 284 ? 10.279 -11.955 1.306 1.00 82.12 284 THR A CA 1
ATOM 2164 C C . THR A 1 284 ? 10.471 -13.472 1.314 1.00 82.12 284 THR A C 1
ATOM 2166 O O . THR A 1 284 ? 9.521 -14.226 1.522 1.00 82.12 284 THR A O 1
ATOM 2169 N N . ALA A 1 285 ? 11.709 -13.946 1.142 1.00 80.75 285 ALA A N 1
ATOM 2170 C CA . ALA A 1 285 ? 12.015 -15.372 1.156 1.00 80.75 285 ALA A CA 1
ATOM 2171 C C . ALA A 1 285 ? 11.794 -16.009 2.539 1.00 80.75 285 ALA A C 1
ATOM 2173 O O . ALA A 1 285 ? 11.337 -17.148 2.613 1.00 80.75 285 ALA A O 1
ATOM 2174 N N . ALA A 1 286 ? 12.083 -15.301 3.635 1.00 82.62 286 ALA A N 1
ATOM 2175 C CA . ALA A 1 286 ? 11.801 -15.774 4.989 1.00 82.62 286 ALA A CA 1
ATOM 2176 C C . ALA A 1 286 ? 10.288 -15.873 5.248 1.00 82.62 286 ALA A C 1
ATOM 2178 O O . ALA A 1 286 ? 9.809 -16.928 5.668 1.00 82.62 286 ALA A O 1
ATOM 2179 N N . ALA A 1 287 ? 9.539 -14.823 4.904 1.00 85.75 287 ALA A N 1
ATOM 2180 C CA . ALA A 1 287 ? 8.082 -14.765 4.987 1.00 85.75 287 ALA A CA 1
ATOM 2181 C C . ALA A 1 287 ? 7.399 -15.903 4.201 1.00 85.75 287 ALA A C 1
ATOM 2183 O O . ALA A 1 287 ? 6.635 -16.691 4.765 1.00 85.75 287 ALA A O 1
ATOM 2184 N N . CYS A 1 288 ? 7.730 -16.057 2.915 1.00 83.44 288 CYS A N 1
ATOM 2185 C CA . CYS A 1 288 ? 7.149 -17.089 2.050 1.00 83.44 288 CYS A CA 1
ATOM 2186 C C . CYS A 1 288 ? 7.493 -18.521 2.506 1.00 83.44 288 CYS A C 1
ATOM 2188 O O . CYS A 1 288 ? 6.611 -19.388 2.493 1.00 83.44 288 CYS A O 1
ATOM 2190 N N . ARG A 1 289 ? 8.721 -18.763 2.999 1.00 83.19 289 ARG A N 1
ATOM 2191 C CA . ARG A 1 289 ? 9.100 -20.060 3.597 1.00 83.19 289 ARG A CA 1
ATOM 2192 C C . ARG A 1 289 ? 8.246 -20.421 4.808 1.00 83.19 289 ARG A C 1
ATOM 2194 O O . ARG A 1 289 ? 7.900 -21.588 4.963 1.00 83.19 289 ARG A O 1
ATOM 2201 N N . ARG A 1 290 ? 7.905 -19.451 5.662 1.00 80.62 290 ARG A N 1
ATOM 2202 C CA . ARG A 1 290 ? 7.148 -19.712 6.897 1.00 80.62 290 ARG A CA 1
ATOM 2203 C C . ARG A 1 290 ? 5.656 -19.928 6.668 1.00 80.62 290 ARG A C 1
ATOM 2205 O O . ARG A 1 290 ? 5.083 -20.792 7.322 1.00 80.62 290 ARG A O 1
ATOM 2212 N N . VAL A 1 291 ? 5.036 -19.239 5.706 1.00 76.44 291 VAL A N 1
ATOM 2213 C CA . VAL A 1 291 ? 3.612 -19.484 5.392 1.00 76.44 291 VAL A CA 1
ATOM 2214 C C . VAL A 1 291 ? 3.364 -20.751 4.562 1.00 76.44 291 VAL A C 1
ATOM 2216 O O . VAL A 1 291 ? 2.244 -21.271 4.608 1.00 76.44 291 VAL A O 1
ATOM 2219 N N . GLY A 1 292 ? 4.392 -21.283 3.878 1.00 66.75 292 GLY A N 1
ATOM 2220 C CA . GLY A 1 292 ? 4.403 -22.684 3.435 1.00 66.75 292 GLY A CA 1
ATOM 2221 C C . GLY A 1 292 ? 5.036 -23.039 2.082 1.00 66.75 292 GLY A C 1
ATOM 2222 O O . GLY A 1 292 ? 4.775 -24.149 1.626 1.00 66.75 292 GLY A O 1
ATOM 2223 N N . LEU A 1 293 ? 5.829 -22.182 1.415 1.00 60.47 293 LEU A N 1
ATOM 2224 C CA . LEU A 1 293 ? 6.492 -22.545 0.143 1.00 60.47 293 LEU A CA 1
ATOM 2225 C C . LEU A 1 293 ? 7.990 -22.224 0.087 1.00 60.47 293 LEU A C 1
ATOM 2227 O O . LEU A 1 293 ? 8.464 -21.225 0.620 1.00 60.47 293 LEU A O 1
ATOM 2231 N N . ASP A 1 294 ? 8.713 -23.006 -0.716 1.00 64.38 294 ASP A N 1
ATOM 2232 C CA . ASP A 1 294 ? 9.981 -22.565 -1.297 1.00 64.38 294 ASP A CA 1
ATOM 2233 C C . ASP A 1 294 ? 9.749 -21.346 -2.210 1.00 64.38 294 ASP A C 1
ATOM 2235 O O . ASP A 1 294 ? 9.028 -21.426 -3.211 1.00 64.38 294 ASP A O 1
ATOM 2239 N N . ALA A 1 295 ? 10.398 -20.224 -1.885 1.00 61.50 295 ALA A N 1
ATOM 2240 C CA . ALA A 1 295 ? 10.346 -18.984 -2.654 1.00 61.50 295 ALA A CA 1
ATOM 2241 C C . ALA A 1 295 ? 10.822 -19.151 -4.112 1.00 61.50 295 ALA A C 1
ATOM 2243 O O . ALA A 1 295 ? 10.416 -18.370 -4.971 1.00 61.50 295 ALA A O 1
ATOM 2244 N N . ARG A 1 296 ? 11.604 -20.195 -4.438 1.00 63.03 296 ARG A N 1
ATOM 2245 C CA . ARG A 1 296 ? 11.969 -20.531 -5.829 1.00 63.03 296 ARG A CA 1
ATOM 2246 C C . ARG A 1 296 ? 10.744 -20.784 -6.719 1.00 63.03 296 ARG A C 1
ATOM 2248 O O . ARG A 1 296 ? 10.794 -20.481 -7.908 1.00 63.03 296 ARG A O 1
ATOM 2255 N N . ARG A 1 297 ? 9.616 -21.248 -6.157 1.00 63.31 297 ARG A N 1
ATOM 2256 C CA . ARG A 1 297 ? 8.348 -21.438 -6.896 1.00 63.31 297 ARG A CA 1
ATOM 2257 C C . ARG A 1 297 ? 7.716 -20.132 -7.396 1.00 63.31 297 ARG A C 1
ATOM 2259 O O . ARG A 1 297 ? 6.822 -20.189 -8.231 1.00 63.31 297 ARG A O 1
ATOM 2266 N N . LEU A 1 298 ? 8.192 -18.968 -6.946 1.00 61.03 298 LEU A N 1
ATOM 2267 C CA . LEU A 1 298 ? 7.805 -17.659 -7.491 1.00 61.03 298 LEU A CA 1
ATOM 2268 C C . LEU A 1 298 ? 8.536 -17.308 -8.803 1.00 61.03 298 LEU A C 1
ATOM 2270 O O . LEU A 1 298 ? 8.278 -16.255 -9.388 1.00 61.03 298 LEU A O 1
ATOM 2274 N N . GLY A 1 299 ? 9.422 -18.177 -9.301 1.00 55.97 299 GLY A N 1
ATOM 2275 C CA . GLY A 1 299 ? 9.951 -18.105 -10.668 1.00 55.97 299 GLY A CA 1
ATOM 2276 C C . GLY A 1 299 ? 10.970 -16.993 -10.938 1.00 55.97 299 GLY A C 1
ATOM 2277 O O . GLY A 1 299 ? 11.214 -16.707 -12.099 1.00 55.97 299 GLY A O 1
ATOM 2278 N N . GLN A 1 300 ? 11.492 -16.349 -9.887 1.00 55.19 300 GLN A N 1
ATOM 2279 C CA . GLN A 1 300 ? 12.689 -15.485 -9.744 1.00 55.19 300 GLN A CA 1
ATOM 2280 C C . GLN A 1 300 ? 12.544 -14.802 -8.357 1.00 55.19 300 GLN A C 1
ATOM 2282 O O . GLN A 1 300 ? 11.410 -14.634 -7.895 1.00 55.19 300 GLN A O 1
ATOM 2287 N N . PRO A 1 301 ? 13.622 -14.395 -7.658 1.00 52.44 301 PRO A N 1
ATOM 2288 C CA . PRO A 1 301 ? 13.522 -13.734 -6.360 1.00 52.44 301 PRO A CA 1
ATOM 2289 C C . PRO A 1 301 ? 13.181 -12.248 -6.541 1.00 52.44 301 PRO A C 1
ATOM 2291 O O . PRO A 1 301 ? 14.019 -11.377 -6.305 1.00 52.44 301 PRO A O 1
ATOM 2294 N N . THR A 1 302 ? 11.955 -11.948 -6.980 1.00 55.50 302 THR A N 1
ATOM 2295 C CA . THR A 1 302 ? 11.418 -10.582 -6.951 1.00 55.50 302 THR A CA 1
ATOM 2296 C C . THR A 1 302 ? 11.117 -10.216 -5.487 1.00 55.50 302 THR A C 1
ATOM 2298 O O . THR A 1 302 ? 10.295 -10.888 -4.861 1.00 55.50 302 THR A O 1
ATOM 2301 N N . PRO A 1 303 ? 11.783 -9.205 -4.900 1.00 54.62 303 PRO A N 1
ATOM 2302 C CA . PRO A 1 303 ? 11.613 -8.851 -3.497 1.00 54.62 303 PRO A CA 1
ATOM 2303 C C . PRO A 1 303 ? 10.333 -8.037 -3.332 1.00 54.62 303 PRO A C 1
ATOM 2305 O O . PRO A 1 303 ? 10.328 -6.829 -3.542 1.00 54.62 303 PRO A O 1
ATOM 2308 N N . PHE A 1 304 ? 9.230 -8.695 -2.993 1.00 56.72 304 PHE A N 1
ATOM 2309 C CA . PHE A 1 304 ? 7.941 -8.022 -2.932 1.00 56.72 304 PHE A CA 1
ATOM 2310 C C . PHE A 1 304 ? 7.827 -7.136 -1.699 1.00 56.72 304 PHE A C 1
ATOM 2312 O O . PHE A 1 304 ? 7.623 -7.617 -0.585 1.00 56.72 304 PHE A O 1
ATOM 2319 N N . LEU A 1 305 ? 7.851 -5.825 -1.927 1.00 53.31 305 LEU A N 1
ATOM 2320 C CA . LEU A 1 305 ? 7.318 -4.869 -0.972 1.00 53.31 305 LEU A CA 1
ATOM 2321 C C . LEU A 1 305 ? 6.639 -3.702 -1.686 1.00 53.31 305 LEU A C 1
ATOM 2323 O O . LEU A 1 305 ? 7.272 -2.824 -2.266 1.00 53.31 305 LEU A O 1
ATOM 2327 N N . TRP A 1 306 ? 5.312 -3.686 -1.593 1.00 52.75 306 TRP A N 1
ATOM 2328 C CA . TRP A 1 306 ? 4.539 -2.458 -1.677 1.00 52.75 306 TRP A CA 1
ATOM 2329 C C . TRP A 1 306 ? 3.441 -2.473 -0.605 1.00 52.75 306 TRP A C 1
ATOM 2331 O O . TRP A 1 306 ? 2.906 -3.540 -0.331 1.00 52.75 306 TRP A O 1
ATOM 2341 N N . TRP A 1 307 ? 3.133 -1.323 0.012 1.00 57.25 307 TRP A N 1
ATOM 2342 C CA . TRP A 1 307 ? 2.231 -1.153 1.168 1.00 57.25 307 TRP A CA 1
ATOM 2343 C C . TRP A 1 307 ? 2.710 -1.719 2.527 1.00 57.25 307 TRP A C 1
ATOM 2345 O O . TRP A 1 307 ? 1.932 -2.366 3.221 1.00 57.25 307 TRP A O 1
ATOM 2355 N N . ASN A 1 308 ? 3.945 -1.465 2.976 1.00 50.75 308 ASN A N 1
ATOM 2356 C CA . ASN A 1 308 ? 4.290 -1.695 4.400 1.00 50.75 308 ASN A CA 1
ATOM 2357 C C . ASN A 1 308 ? 3.445 -0.790 5.333 1.00 50.75 308 ASN A C 1
ATOM 2359 O O . ASN A 1 308 ? 2.980 -1.173 6.408 1.00 50.75 308 ASN A O 1
ATOM 2363 N N . ASP A 1 309 ? 3.199 0.426 4.862 1.00 57.78 309 ASP A N 1
ATOM 2364 C CA . ASP A 1 309 ? 2.705 1.542 5.657 1.00 57.78 309 ASP A CA 1
ATOM 2365 C C . ASP A 1 309 ? 1.166 1.650 5.677 1.00 57.78 309 ASP A C 1
ATOM 2367 O O . ASP A 1 309 ? 0.644 2.511 6.380 1.00 57.78 309 ASP A O 1
ATOM 2371 N N . ALA A 1 310 ? 0.439 0.793 4.933 1.00 68.19 310 ALA A N 1
ATOM 2372 C CA . ALA A 1 310 ? -1.036 0.732 4.911 1.00 68.19 310 ALA A CA 1
ATOM 2373 C C . ALA A 1 310 ? -1.668 -0.597 4.392 1.00 68.19 310 ALA A C 1
ATOM 2375 O O . ALA A 1 310 ? -2.630 -0.546 3.628 1.00 68.19 310 ALA A O 1
ATOM 2376 N N . PRO A 1 311 ? -1.202 -1.805 4.762 1.00 79.81 311 PRO A N 1
ATOM 2377 C CA . PRO A 1 311 ? -1.720 -3.048 4.177 1.00 79.81 311 PRO A CA 1
ATOM 2378 C C . PRO A 1 311 ? -3.189 -3.339 4.547 1.00 79.81 311 PRO A C 1
ATOM 2380 O O . PRO A 1 311 ? -3.626 -3.051 5.666 1.00 79.81 311 PRO A O 1
ATOM 2383 N N . ILE A 1 312 ? -3.944 -3.938 3.610 1.00 86.19 312 ILE A N 1
ATOM 2384 C CA . ILE A 1 312 ? -5.327 -4.412 3.817 1.00 86.19 312 ILE A CA 1
ATOM 2385 C C . ILE A 1 312 ? -5.341 -5.895 4.168 1.00 86.19 312 ILE A C 1
ATOM 2387 O O . ILE A 1 312 ? -4.924 -6.746 3.386 1.00 86.19 312 ILE A O 1
ATOM 2391 N N . TYR A 1 313 ? -5.972 -6.197 5.292 1.00 90.31 313 TYR A N 1
ATOM 2392 C CA . TYR A 1 313 ? -6.346 -7.533 5.715 1.00 90.31 313 TYR A CA 1
ATOM 2393 C C . TYR A 1 313 ? -7.829 -7.779 5.431 1.00 90.31 313 TYR A C 1
ATOM 2395 O O . TYR A 1 313 ? -8.673 -6.917 5.685 1.00 90.31 313 TYR A O 1
ATOM 2403 N N . GLU A 1 314 ? -8.159 -8.971 4.948 1.00 91.12 314 GLU A N 1
ATOM 2404 C CA . GLU A 1 314 ? -9.530 -9.479 4.877 1.00 91.12 314 GLU A CA 1
ATOM 2405 C C . GLU A 1 314 ? -9.839 -10.298 6.128 1.00 91.12 314 GLU A C 1
ATOM 2407 O O . GLU A 1 314 ? -8.967 -11.018 6.611 1.00 91.12 314 GLU A O 1
ATOM 2412 N N . ARG A 1 315 ? -11.085 -10.281 6.613 1.00 93.19 315 ARG A N 1
ATOM 2413 C CA . ARG A 1 315 ? -11.501 -11.155 7.723 1.00 93.19 315 ARG A CA 1
ATOM 2414 C C . ARG A 1 315 ? -11.386 -12.640 7.374 1.00 93.19 315 ARG A C 1
ATOM 2416 O O . ARG A 1 315 ? -11.012 -13.451 8.221 1.00 93.19 315 ARG A O 1
ATOM 2423 N N . ASN A 1 316 ? -11.692 -13.000 6.130 1.00 91.00 316 ASN A N 1
ATOM 2424 C CA . ASN A 1 316 ? -11.655 -14.383 5.668 1.00 91.00 316 ASN A CA 1
ATOM 2425 C C . ASN A 1 316 ? -10.198 -14.842 5.471 1.00 91.00 316 ASN A C 1
ATOM 2427 O O . ASN A 1 316 ? -9.429 -14.247 4.714 1.00 91.00 316 ASN A O 1
ATOM 2431 N N . GLY A 1 317 ? -9.823 -15.901 6.192 1.00 90.12 317 GLY A N 1
ATOM 2432 C CA . GLY A 1 317 ? -8.456 -16.426 6.238 1.00 90.12 317 GLY A CA 1
ATOM 2433 C C . GLY A 1 317 ? -7.528 -15.738 7.251 1.00 90.12 317 GLY A C 1
ATOM 2434 O O . GLY A 1 317 ? -6.418 -16.227 7.450 1.00 90.12 317 GLY A O 1
ATOM 2435 N N . PHE A 1 318 ? -7.945 -14.661 7.939 1.00 94.38 318 PHE A N 1
ATOM 2436 C CA . PHE A 1 318 ? -7.030 -13.917 8.820 1.00 94.38 318 PHE A CA 1
ATOM 2437 C C . PHE A 1 318 ? -6.476 -14.749 9.981 1.00 94.38 318 PHE A C 1
ATOM 2439 O O . PHE A 1 318 ? -5.273 -14.719 10.208 1.00 94.38 318 PHE A O 1
ATOM 2446 N N . ASP A 1 319 ? -7.302 -15.516 10.701 1.00 93.94 319 ASP A N 1
ATOM 2447 C CA . ASP A 1 319 ? -6.801 -16.359 11.799 1.00 93.94 319 ASP A CA 1
ATOM 2448 C C . ASP A 1 319 ? -5.867 -17.482 11.300 1.00 93.94 319 ASP A C 1
ATOM 2450 O O . ASP A 1 319 ? -4.905 -17.810 11.989 1.00 93.94 319 ASP A O 1
ATOM 2454 N N . SER A 1 320 ? -6.073 -17.999 10.078 1.00 93.38 320 SER A N 1
ATOM 2455 C CA . SER A 1 320 ? -5.167 -18.967 9.425 1.00 93.38 320 SER A CA 1
ATOM 2456 C C . SER A 1 320 ? -3.812 -18.333 9.092 1.00 93.38 320 SER A C 1
ATOM 2458 O O . SER A 1 320 ? -2.763 -18.919 9.361 1.00 93.38 320 SER A O 1
ATOM 2460 N N . PHE A 1 321 ? -3.808 -17.104 8.568 1.00 93.00 321 PHE A N 1
ATOM 2461 C CA . PHE A 1 321 ? -2.590 -16.308 8.401 1.00 93.00 321 PHE A CA 1
ATOM 2462 C C . PHE A 1 321 ? -1.901 -16.030 9.750 1.00 93.00 321 PHE A C 1
ATOM 2464 O O . PHE A 1 321 ? -0.705 -16.282 9.903 1.00 93.00 321 PHE A O 1
ATOM 2471 N N . PHE A 1 322 ? -2.656 -15.568 10.748 1.00 92.12 322 PHE A N 1
ATOM 2472 C CA . PHE A 1 322 ? -2.153 -15.191 12.070 1.00 92.12 322 PHE A CA 1
ATOM 2473 C C . PHE A 1 322 ? -1.573 -16.388 12.849 1.00 92.12 322 PHE A C 1
ATOM 2475 O O . PHE A 1 322 ? -0.687 -16.201 13.681 1.00 92.12 322 PHE A O 1
ATOM 2482 N N . SER A 1 323 ? -2.012 -17.621 12.563 1.00 90.81 323 SER A N 1
ATOM 2483 C CA . SER A 1 323 ? -1.392 -18.845 13.096 1.00 90.81 323 SER A CA 1
ATOM 2484 C C . SER A 1 323 ? -0.125 -19.295 12.352 1.00 90.81 323 SER A C 1
ATOM 2486 O O . SER A 1 323 ? 0.589 -20.154 12.859 1.00 90.81 323 SER A O 1
ATOM 2488 N N . ARG A 1 324 ? 0.148 -18.763 11.151 1.00 90.12 324 ARG A N 1
ATOM 2489 C CA . ARG A 1 324 ? 1.274 -19.163 10.276 1.00 90.12 324 ARG A CA 1
ATOM 2490 C C . ARG A 1 324 ? 2.465 -18.206 10.304 1.00 90.12 324 ARG A C 1
ATOM 2492 O O . ARG A 1 324 ? 3.556 -18.593 9.893 1.00 90.12 324 ARG A O 1
ATOM 2499 N N . ILE A 1 325 ? 2.268 -16.960 10.730 1.00 87.44 325 ILE A N 1
ATOM 2500 C CA . ILE A 1 325 ? 3.353 -15.980 10.823 1.00 87.44 325 ILE A CA 1
ATOM 2501 C C . ILE A 1 325 ? 4.342 -16.381 11.930 1.00 87.44 325 ILE A C 1
ATOM 2503 O O . ILE A 1 325 ? 3.982 -16.520 13.098 1.00 87.44 325 ILE A O 1
ATOM 2507 N N . ASP A 1 326 ? 5.611 -16.567 11.563 1.00 86.38 326 ASP A N 1
ATOM 2508 C CA . ASP A 1 326 ? 6.672 -16.826 12.537 1.00 86.38 326 ASP A CA 1
ATOM 2509 C C . ASP A 1 326 ? 7.038 -15.519 13.251 1.00 86.38 326 ASP A C 1
ATOM 2511 O O . ASP A 1 326 ? 7.657 -14.628 12.666 1.00 86.38 326 ASP A O 1
ATOM 2515 N N . TRP A 1 327 ? 6.638 -15.416 14.519 1.00 84.38 327 TRP A N 1
ATOM 2516 C CA . TRP A 1 327 ? 6.907 -14.267 15.382 1.00 84.38 327 TRP A CA 1
ATOM 2517 C C . TRP A 1 327 ? 8.369 -14.169 15.846 1.00 84.38 327 TRP A C 1
ATOM 2519 O O . TRP A 1 327 ? 8.766 -13.105 16.314 1.00 84.38 327 TRP A O 1
ATOM 2529 N N . SER A 1 328 ? 9.189 -15.222 15.720 1.00 80.62 328 SER A N 1
ATOM 2530 C CA . SER A 1 328 ? 10.606 -15.173 16.124 1.00 80.62 328 SER A CA 1
ATOM 2531 C C . SER A 1 328 ? 11.432 -14.262 15.209 1.00 80.62 328 SER A C 1
ATOM 2533 O O . SER A 1 328 ? 12.246 -13.476 15.698 1.00 80.62 328 SER A O 1
ATOM 2535 N N . LEU A 1 329 ? 11.119 -14.265 13.906 1.00 78.06 329 LEU A N 1
ATOM 2536 C CA . LEU A 1 329 ? 11.677 -13.369 12.882 1.00 78.06 329 LEU A CA 1
ATOM 2537 C C . LEU A 1 329 ? 11.293 -11.892 13.082 1.00 78.06 329 LEU A C 1
ATOM 2539 O O . LEU A 1 329 ? 11.862 -11.016 12.443 1.00 78.06 329 LEU A O 1
ATOM 2543 N N . LEU A 1 330 ? 10.351 -11.616 13.986 1.00 74.31 330 LEU A N 1
ATOM 2544 C CA . LEU A 1 330 ? 9.956 -10.274 14.407 1.00 74.31 330 LEU A CA 1
ATOM 2545 C C . LEU A 1 330 ? 10.638 -9.832 15.720 1.00 74.31 330 LEU A C 1
ATOM 2547 O O . LEU A 1 330 ? 10.379 -8.730 16.201 1.00 74.31 330 LEU A O 1
ATOM 2551 N N . THR A 1 331 ? 11.502 -10.653 16.331 1.00 68.25 331 THR A N 1
ATOM 2552 C CA . THR A 1 331 ? 12.171 -10.296 17.596 1.00 68.25 331 THR A CA 1
ATOM 2553 C C . THR A 1 331 ? 13.506 -9.563 17.379 1.00 68.25 331 THR A C 1
ATOM 2555 O O . THR A 1 331 ? 14.337 -10.031 16.600 1.00 68.25 331 THR A O 1
ATOM 2558 N N . PRO A 1 332 ? 13.806 -8.483 18.136 1.00 60.22 332 PRO A N 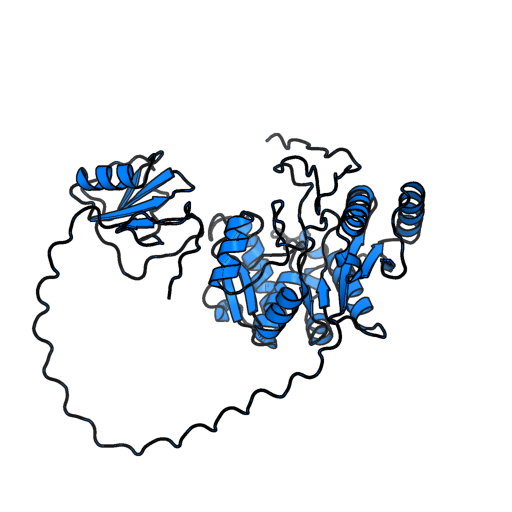1
ATOM 2559 C CA . PRO A 1 332 ? 15.095 -7.778 18.052 1.00 60.22 332 PRO A CA 1
ATOM 2560 C C . PRO A 1 332 ? 16.338 -8.616 18.403 1.00 60.22 332 PRO A C 1
ATOM 2562 O O . PRO A 1 332 ? 17.458 -8.141 18.242 1.00 60.22 332 PRO A O 1
ATOM 2565 N N . ALA A 1 333 ? 16.177 -9.851 18.894 1.00 51.69 333 ALA A N 1
ATOM 2566 C CA . ALA A 1 333 ? 17.291 -10.736 19.231 1.00 51.69 333 ALA A CA 1
ATOM 2567 C C . ALA A 1 333 ? 18.151 -11.106 18.006 1.00 51.69 333 ALA A C 1
ATOM 2569 O O . ALA A 1 333 ? 19.365 -11.257 18.139 1.00 51.69 333 ALA A O 1
ATOM 2570 N N . LEU A 1 334 ? 17.546 -11.186 16.814 1.00 49.62 334 LEU A N 1
ATOM 2571 C CA . LEU A 1 334 ? 18.244 -11.497 15.560 1.00 49.62 334 LEU A CA 1
ATOM 2572 C C . LEU A 1 334 ? 19.133 -10.342 15.058 1.00 49.62 334 LEU A C 1
ATOM 2574 O O . LEU A 1 334 ? 20.109 -10.591 14.348 1.00 49.62 334 LEU A O 1
ATOM 2578 N N . ASN A 1 335 ? 18.881 -9.104 15.502 1.00 46.72 335 ASN A N 1
ATOM 2579 C CA . ASN A 1 335 ? 19.654 -7.915 15.114 1.00 46.72 335 ASN A CA 1
ATOM 2580 C C . ASN A 1 335 ? 21.073 -7.866 15.714 1.00 46.72 335 ASN A C 1
ATOM 2582 O O . ASN A 1 335 ? 21.797 -6.907 15.467 1.00 46.72 335 ASN A O 1
ATOM 2586 N N . ARG A 1 336 ? 21.483 -8.871 16.505 1.00 49.50 336 ARG A N 1
ATOM 2587 C CA . ARG A 1 336 ? 22.879 -9.037 16.959 1.00 49.50 336 ARG A CA 1
ATOM 2588 C C . ARG A 1 336 ? 23.723 -9.926 16.042 1.00 49.50 336 ARG A C 1
ATOM 2590 O O . ARG A 1 336 ? 24.918 -10.068 16.276 1.00 49.50 336 ARG A O 1
ATOM 2597 N N . SER A 1 337 ? 23.117 -10.551 15.032 1.00 48.25 337 SER A N 1
ATOM 2598 C CA . SER A 1 337 ? 23.869 -11.196 13.954 1.00 48.25 337 SER A CA 1
ATOM 2599 C C . SER A 1 337 ? 24.385 -10.144 12.965 1.00 48.25 337 SER A C 1
ATOM 2601 O O . SER A 1 337 ? 23.805 -9.067 12.850 1.00 48.25 337 SER A O 1
ATOM 2603 N N . ALA A 1 338 ? 25.448 -10.461 12.222 1.00 51.69 338 ALA A N 1
ATOM 2604 C CA . ALA A 1 338 ? 26.043 -9.555 11.231 1.00 51.69 338 ALA A CA 1
ATOM 2605 C C . ALA A 1 338 ? 25.155 -9.290 9.990 1.00 51.69 338 ALA A C 1
ATOM 2607 O O . ALA A 1 338 ? 25.579 -8.595 9.071 1.00 51.69 338 ALA A O 1
ATOM 2608 N N . ASP A 1 339 ? 23.934 -9.834 9.953 1.00 54.19 339 ASP A N 1
ATOM 2609 C CA . ASP A 1 339 ? 22.972 -9.652 8.865 1.00 54.19 339 ASP A CA 1
ATOM 2610 C C . ASP A 1 339 ? 21.546 -9.438 9.427 1.00 54.19 339 ASP A C 1
ATOM 2612 O O . ASP A 1 339 ? 20.706 -10.344 9.369 1.00 54.19 339 ASP A O 1
ATOM 2616 N N . PRO A 1 340 ? 21.255 -8.270 10.045 1.00 56.72 340 PRO A N 1
ATOM 2617 C CA . PRO A 1 340 ? 19.951 -7.999 10.642 1.00 56.72 340 PRO A CA 1
ATOM 2618 C C . PRO A 1 340 ? 18.824 -8.011 9.602 1.00 56.72 340 PRO A C 1
ATOM 2620 O O . PRO A 1 340 ? 18.686 -7.094 8.786 1.00 56.72 340 PRO A O 1
ATOM 2623 N N . LEU A 1 341 ? 17.953 -9.020 9.682 1.00 64.31 341 LEU A N 1
ATOM 2624 C CA . LEU A 1 341 ? 16.626 -8.945 9.077 1.00 64.31 341 LEU A CA 1
ATOM 2625 C C . LEU A 1 341 ? 15.808 -7.899 9.836 1.00 64.31 341 LEU A C 1
ATOM 2627 O O . LEU A 1 341 ? 15.174 -8.201 10.843 1.00 64.31 341 LEU A O 1
ATOM 2631 N N . ASP A 1 342 ? 15.830 -6.669 9.329 1.00 67.62 342 ASP A N 1
ATOM 2632 C CA . ASP A 1 342 ? 14.901 -5.619 9.736 1.00 67.62 342 ASP A CA 1
ATOM 2633 C C . ASP A 1 342 ? 13.457 -6.168 9.692 1.00 67.62 342 ASP A C 1
ATOM 2635 O O . ASP A 1 342 ? 13.005 -6.587 8.620 1.00 67.62 342 ASP A O 1
ATOM 2639 N N . PRO A 1 343 ? 12.730 -6.188 10.825 1.00 69.50 343 PRO A N 1
ATOM 2640 C CA . PRO A 1 343 ? 11.374 -6.726 10.887 1.00 69.50 343 PRO A CA 1
ATOM 2641 C C . PRO A 1 343 ? 10.347 -5.885 10.110 1.00 69.50 343 PRO A C 1
ATOM 2643 O O . PRO A 1 343 ? 9.213 -6.333 9.927 1.00 69.50 343 PRO A O 1
ATOM 2646 N N . SER A 1 344 ? 10.712 -4.679 9.659 1.00 72.25 344 SER A N 1
ATOM 2647 C CA . SER A 1 344 ? 9.845 -3.766 8.909 1.00 72.25 344 SER A CA 1
ATOM 2648 C C . SER A 1 344 ? 9.281 -4.411 7.639 1.00 72.25 344 SER A C 1
ATOM 2650 O O . SER A 1 344 ? 10.012 -4.718 6.697 1.00 72.25 344 SER A O 1
ATOM 2652 N N . GLY A 1 345 ? 7.961 -4.596 7.595 1.00 76.94 345 GLY A N 1
ATOM 2653 C CA . GLY A 1 345 ? 7.250 -5.152 6.445 1.00 76.94 345 GLY A CA 1
ATOM 2654 C C . GLY A 1 345 ? 7.306 -6.674 6.324 1.00 76.94 345 GLY A C 1
ATOM 2655 O O . GLY A 1 345 ? 6.704 -7.216 5.395 1.00 76.94 345 GLY A O 1
ATOM 2656 N N . TYR A 1 346 ? 7.958 -7.391 7.248 1.00 84.00 346 TYR A N 1
ATOM 2657 C CA . TYR A 1 346 ? 7.923 -8.858 7.271 1.00 84.00 346 TYR A CA 1
ATOM 2658 C C . TYR A 1 346 ? 6.499 -9.392 7.478 1.00 84.00 346 TYR A C 1
ATOM 2660 O O . TYR A 1 346 ? 6.123 -10.404 6.878 1.00 84.00 346 TYR A O 1
ATOM 2668 N N . GLU A 1 347 ? 5.682 -8.724 8.297 1.00 85.44 347 GLU A N 1
ATOM 2669 C CA . GLU A 1 347 ? 4.297 -9.127 8.533 1.00 85.44 347 GLU A CA 1
ATOM 2670 C C . GLU A 1 347 ? 3.439 -8.946 7.280 1.00 85.44 347 GLU A C 1
ATOM 2672 O O . GLU A 1 347 ? 2.611 -9.807 6.970 1.00 85.44 347 GLU A O 1
ATOM 2677 N N . HIS A 1 348 ? 3.693 -7.881 6.512 1.00 84.44 348 HIS A N 1
ATOM 2678 C CA . HIS A 1 348 ? 2.988 -7.664 5.259 1.00 84.44 348 HIS A CA 1
ATOM 2679 C C . HIS A 1 348 ? 3.473 -8.603 4.148 1.00 84.44 348 HIS A C 1
ATOM 2681 O O . HIS A 1 348 ? 2.645 -9.227 3.485 1.00 84.44 348 HIS A O 1
ATOM 2687 N N . ALA A 1 349 ? 4.787 -8.799 3.996 1.00 84.44 349 ALA A N 1
ATOM 2688 C CA . ALA A 1 349 ? 5.337 -9.800 3.083 1.00 84.44 349 ALA A CA 1
ATOM 2689 C C . ALA A 1 349 ? 4.773 -11.199 3.397 1.00 84.44 349 ALA A C 1
ATOM 2691 O O . ALA A 1 349 ? 4.358 -11.918 2.490 1.00 84.44 349 ALA A O 1
ATOM 2692 N N . SER A 1 350 ? 4.647 -11.552 4.682 1.00 87.62 350 SER A N 1
ATOM 2693 C CA . SER A 1 350 ? 4.012 -12.802 5.126 1.00 87.62 350 SER A CA 1
ATOM 2694 C C . SER A 1 350 ? 2.540 -12.884 4.727 1.00 87.62 350 SER A C 1
ATOM 2696 O O . SER A 1 350 ? 2.079 -13.952 4.328 1.00 87.62 350 SER A O 1
ATOM 2698 N N . TYR A 1 351 ? 1.795 -11.778 4.780 1.00 89.12 351 TYR A N 1
ATOM 2699 C CA . TYR A 1 351 ? 0.396 -11.745 4.353 1.00 89.12 351 TYR A CA 1
ATOM 2700 C C . TYR A 1 351 ? 0.233 -11.842 2.826 1.00 89.12 351 TYR A C 1
ATOM 2702 O O . TYR A 1 351 ? -0.617 -12.600 2.354 1.00 89.12 351 TYR A O 1
ATOM 2710 N N . VAL A 1 352 ? 1.084 -11.167 2.044 1.00 85.69 352 VAL A N 1
ATOM 2711 C CA . VAL A 1 352 ? 1.129 -11.300 0.574 1.00 85.69 352 VAL A CA 1
ATOM 2712 C C . VAL A 1 352 ? 1.488 -12.733 0.177 1.00 85.69 352 VAL A C 1
ATOM 2714 O O . VAL A 1 352 ? 0.785 -13.336 -0.635 1.00 85.69 352 VAL A O 1
ATOM 2717 N N . CYS A 1 353 ? 2.506 -13.326 0.810 1.00 85.81 353 CYS A N 1
ATOM 2718 C CA . CYS A 1 353 ? 2.838 -14.740 0.648 1.00 85.81 353 CYS A CA 1
ATOM 2719 C C . CYS A 1 353 ? 1.656 -15.649 1.054 1.00 85.81 353 CYS A C 1
ATOM 2721 O O . CYS A 1 353 ? 1.348 -16.601 0.343 1.00 85.81 353 CYS A O 1
ATOM 2723 N N . TYR A 1 354 ? 0.937 -15.374 2.151 1.00 89.19 354 TYR A N 1
ATOM 2724 C CA . TYR A 1 354 ? -0.244 -16.164 2.531 1.00 89.19 354 TYR A CA 1
ATOM 2725 C C . TYR A 1 354 ? -1.337 -16.092 1.454 1.00 89.19 354 TYR A C 1
ATOM 2727 O O . TYR A 1 354 ? -1.848 -17.128 1.018 1.00 89.19 354 TYR A O 1
ATOM 2735 N N . LYS A 1 355 ? -1.672 -14.887 0.975 1.00 87.62 355 LYS A N 1
ATOM 2736 C CA . LYS A 1 355 ? -2.706 -14.708 -0.050 1.00 87.62 355 LYS A CA 1
ATOM 2737 C C . LYS A 1 355 ? -2.323 -15.370 -1.374 1.00 87.62 355 LYS A C 1
ATOM 2739 O O . LYS A 1 355 ? -3.108 -16.141 -1.921 1.00 87.62 355 LYS A O 1
ATOM 2744 N N . ALA A 1 356 ? -1.110 -15.154 -1.867 1.00 83.69 356 ALA A N 1
ATOM 2745 C CA . ALA A 1 356 ? -0.672 -15.753 -3.124 1.00 83.69 356 ALA A CA 1
ATOM 2746 C C . ALA A 1 356 ? -0.579 -17.289 -3.068 1.00 83.69 356 ALA A C 1
ATOM 2748 O O . ALA A 1 356 ? -0.900 -17.964 -4.043 1.00 83.69 356 ALA A O 1
ATOM 2749 N N . LEU A 1 357 ? -0.147 -17.855 -1.935 1.00 82.44 357 LEU A N 1
ATOM 2750 C CA . LEU A 1 357 ? 0.362 -19.233 -1.893 1.00 82.44 357 LEU A CA 1
ATOM 2751 C C . LEU A 1 357 ? -0.549 -20.205 -1.132 1.00 82.44 357 LEU A C 1
ATOM 2753 O O . LEU A 1 357 ? -0.567 -21.391 -1.455 1.00 82.44 357 LEU A O 1
ATOM 2757 N N . VAL A 1 358 ? -1.342 -19.715 -0.171 1.00 87.00 358 VAL A N 1
ATOM 2758 C CA . VAL A 1 358 ? -2.379 -20.499 0.527 1.00 87.00 358 VAL A CA 1
ATOM 2759 C C . VAL A 1 358 ? -3.755 -20.227 -0.084 1.00 87.00 358 VAL A C 1
ATOM 2761 O O . VAL A 1 358 ? -4.472 -21.161 -0.432 1.00 87.00 358 VAL A O 1
ATOM 2764 N N . GLU A 1 359 ? -4.107 -18.954 -0.291 1.00 87.94 359 GLU A N 1
ATOM 2765 C CA . GLU A 1 359 ? -5.391 -18.552 -0.895 1.00 87.94 359 GLU A CA 1
ATOM 2766 C C . GLU A 1 359 ? -5.376 -18.560 -2.437 1.00 87.94 359 GLU A C 1
ATOM 2768 O O . GLU A 1 359 ? -6.409 -18.287 -3.055 1.00 87.94 359 GLU A O 1
ATOM 2773 N N . LYS A 1 360 ? -4.235 -18.883 -3.065 1.00 87.69 360 LYS A N 1
ATOM 2774 C CA . LYS A 1 360 ? -4.042 -18.939 -4.528 1.00 87.69 360 LYS A CA 1
ATOM 2775 C C . LYS A 1 360 ? -4.393 -17.627 -5.251 1.00 87.69 360 LYS A C 1
ATOM 2777 O O . LYS A 1 360 ? -4.999 -17.650 -6.319 1.00 87.69 360 LYS A O 1
ATOM 2782 N N . TRP A 1 361 ? -4.069 -16.483 -4.647 1.00 85.69 361 TRP A N 1
ATOM 2783 C CA . TRP A 1 361 ? -4.248 -15.171 -5.278 1.00 85.69 361 TRP A CA 1
ATOM 2784 C C . TRP A 1 361 ? -3.233 -14.941 -6.403 1.00 85.69 361 TRP A C 1
ATOM 2786 O O . TRP A 1 361 ? -2.083 -15.373 -6.325 1.00 85.69 361 TRP A O 1
ATOM 2796 N N . GLU A 1 362 ? -3.647 -14.208 -7.432 1.00 81.88 362 GLU A N 1
ATOM 2797 C CA . GLU A 1 362 ? -2.779 -13.802 -8.536 1.00 81.88 362 GLU A CA 1
ATOM 2798 C C . GLU A 1 362 ? -1.756 -12.758 -8.062 1.00 81.88 362 GLU A C 1
ATOM 2800 O O . GLU A 1 362 ? -2.124 -11.747 -7.460 1.00 81.88 362 GLU A O 1
ATOM 2805 N N . LEU A 1 363 ? -0.467 -12.985 -8.335 1.00 77.12 363 LEU A N 1
ATOM 2806 C CA . LEU A 1 363 ? 0.595 -12.015 -8.054 1.00 77.12 363 LEU A CA 1
ATOM 2807 C C . LEU A 1 363 ? 0.798 -11.089 -9.254 1.00 77.12 363 LEU A C 1
ATOM 2809 O O . LEU A 1 363 ? 1.527 -11.413 -10.195 1.00 77.12 363 LEU A O 1
ATOM 2813 N N . LEU A 1 364 ? 0.173 -9.916 -9.188 1.00 74.81 364 LEU A N 1
ATOM 2814 C CA . LEU A 1 364 ? 0.322 -8.853 -10.176 1.00 74.81 364 LEU A CA 1
ATOM 2815 C C . LEU A 1 364 ? 1.678 -8.169 -9.982 1.00 74.81 364 LEU A C 1
ATOM 2817 O O . LEU A 1 364 ? 1.859 -7.355 -9.071 1.00 74.81 364 LEU A O 1
ATOM 2821 N N . ARG A 1 365 ? 2.650 -8.530 -10.826 1.00 72.56 365 ARG A N 1
ATOM 2822 C CA . ARG A 1 365 ? 4.004 -7.966 -10.775 1.00 72.56 365 ARG A CA 1
ATOM 2823 C C . ARG A 1 365 ? 4.005 -6.515 -11.240 1.00 72.56 365 ARG A C 1
ATOM 2825 O O . ARG A 1 365 ? 3.436 -6.197 -12.280 1.00 72.56 365 ARG A O 1
ATOM 2832 N N . LEU A 1 366 ? 4.686 -5.658 -10.485 1.00 69.00 366 LEU A N 1
ATOM 2833 C CA . LEU A 1 366 ? 4.903 -4.253 -10.828 1.00 69.00 366 LEU A CA 1
ATOM 2834 C C . LEU A 1 366 ? 6.403 -3.999 -10.937 1.00 69.00 366 LEU A C 1
ATOM 2836 O O . LEU A 1 366 ? 7.156 -4.418 -10.063 1.00 69.00 366 LEU A O 1
ATOM 2840 N N . TYR A 1 367 ? 6.843 -3.277 -11.963 1.00 65.94 367 TYR A N 1
ATOM 2841 C CA . TYR A 1 367 ? 8.267 -2.983 -12.168 1.00 65.94 367 TYR A CA 1
ATOM 2842 C C . TYR A 1 367 ? 8.790 -1.806 -11.322 1.00 65.94 367 TYR A C 1
ATOM 2844 O O . TYR A 1 367 ? 9.978 -1.498 -11.367 1.00 65.94 367 TYR A O 1
ATOM 2852 N N . ARG A 1 368 ? 7.916 -1.160 -10.535 1.00 65.62 368 ARG A N 1
ATOM 2853 C CA . ARG A 1 368 ? 8.239 -0.030 -9.654 1.00 65.62 368 ARG A CA 1
ATOM 2854 C C . ARG A 1 368 ? 7.588 -0.191 -8.279 1.00 65.62 368 ARG A C 1
ATOM 2856 O O . ARG A 1 368 ? 6.485 -0.727 -8.165 1.00 65.62 368 ARG A O 1
ATOM 2863 N N . MET A 1 369 ? 8.243 0.328 -7.241 1.00 70.19 369 MET A N 1
ATOM 2864 C CA . MET A 1 369 ? 7.650 0.502 -5.911 1.00 70.19 369 MET A CA 1
ATOM 2865 C C . MET A 1 369 ? 6.673 1.684 -5.947 1.00 70.19 369 MET A C 1
ATOM 2867 O O . MET A 1 369 ? 7.088 2.808 -6.231 1.00 70.19 369 MET A O 1
ATOM 2871 N N . MET A 1 370 ? 5.395 1.487 -5.608 1.00 68.94 370 MET A N 1
ATOM 2872 C CA . MET A 1 370 ? 4.406 2.572 -5.756 1.00 68.94 370 MET A CA 1
ATOM 2873 C C . MET A 1 370 ? 4.526 3.688 -4.696 1.00 68.94 370 MET A C 1
ATOM 2875 O O . MET A 1 370 ? 3.829 4.691 -4.783 1.00 68.94 370 MET A O 1
ATOM 2879 N N . GLU A 1 371 ? 5.473 3.578 -3.755 1.00 65.25 371 GLU A N 1
ATOM 2880 C CA . GLU A 1 371 ? 5.949 4.698 -2.921 1.00 65.25 371 GLU A CA 1
ATOM 2881 C C . GLU A 1 371 ? 6.617 5.805 -3.754 1.00 65.25 371 GLU A C 1
ATOM 2883 O O . GLU A 1 371 ? 6.804 6.935 -3.298 1.00 65.25 371 GLU A O 1
ATOM 2888 N N . ARG A 1 372 ? 7.057 5.454 -4.964 1.00 68.94 372 ARG A N 1
ATOM 2889 C CA . ARG A 1 372 ? 7.798 6.312 -5.895 1.00 68.94 372 ARG A CA 1
ATOM 2890 C C . ARG A 1 372 ? 7.059 6.516 -7.216 1.00 68.94 372 ARG A C 1
ATOM 2892 O O . ARG A 1 372 ? 7.456 7.391 -7.973 1.00 68.94 372 ARG A O 1
ATOM 2899 N N . ALA A 1 373 ? 5.978 5.767 -7.435 1.00 68.69 373 ALA A N 1
ATOM 2900 C CA . ALA A 1 373 ? 5.017 6.017 -8.496 1.00 68.69 373 ALA A CA 1
ATOM 2901 C C . ALA A 1 373 ? 4.185 7.271 -8.176 1.00 68.69 373 ALA A C 1
ATOM 2903 O O . ALA A 1 373 ? 3.627 7.373 -7.076 1.00 68.69 373 ALA A O 1
ATOM 2904 N N . SER A 1 374 ? 4.065 8.192 -9.132 1.00 69.56 374 SER A N 1
ATOM 2905 C CA . SER A 1 374 ? 3.153 9.339 -9.033 1.00 69.56 374 SER A CA 1
ATOM 2906 C C . SER A 1 374 ? 1.688 8.897 -8.929 1.00 69.56 374 SER A C 1
ATOM 2908 O O . SER A 1 374 ? 1.343 7.736 -9.181 1.00 69.56 374 SER A O 1
ATOM 2910 N N . SER A 1 375 ? 0.787 9.820 -8.593 1.00 66.50 375 SER A N 1
ATOM 2911 C CA . SER A 1 375 ? -0.650 9.536 -8.656 1.00 66.50 375 SER A CA 1
ATOM 2912 C C . SER A 1 375 ? -1.124 9.153 -10.069 1.00 66.50 375 SER A C 1
ATOM 2914 O O . SER A 1 375 ? -2.020 8.318 -10.183 1.00 66.50 375 SER A O 1
ATOM 2916 N N . ASP A 1 376 ? -0.461 9.641 -11.125 1.00 66.88 376 ASP A N 1
ATOM 2917 C CA . ASP A 1 376 ? -0.745 9.296 -12.527 1.00 66.88 376 ASP A CA 1
ATOM 2918 C C . ASP A 1 376 ? -0.271 7.877 -12.879 1.00 66.88 376 ASP A C 1
ATOM 2920 O O . ASP A 1 376 ? -0.996 7.122 -13.524 1.00 66.88 376 ASP A O 1
ATOM 2924 N N . GLU A 1 377 ? 0.897 7.446 -12.389 1.00 71.00 377 GLU A N 1
ATOM 2925 C CA . GLU A 1 377 ? 1.356 6.050 -12.504 1.00 71.00 377 GLU A CA 1
ATOM 2926 C C . GLU A 1 377 ? 0.430 5.094 -11.726 1.00 71.00 377 GLU A C 1
ATOM 2928 O O . GLU A 1 377 ? 0.068 4.019 -12.214 1.00 71.00 377 GLU A O 1
ATOM 2933 N N . GLN A 1 378 ? -0.013 5.501 -10.529 1.00 71.44 378 GLN A N 1
ATOM 2934 C CA . GLN A 1 378 ? -0.997 4.770 -9.716 1.00 71.44 378 GLN A CA 1
ATOM 2935 C C . GLN A 1 378 ? -2.403 4.776 -10.348 1.00 71.44 378 GLN A C 1
ATOM 2937 O O . GLN A 1 378 ? -3.205 3.874 -10.089 1.00 71.44 378 GLN A O 1
ATOM 2942 N N . TYR A 1 379 ? -2.729 5.761 -11.188 1.00 69.81 379 TYR A N 1
ATOM 2943 C CA . TYR A 1 379 ? -3.942 5.771 -12.005 1.00 69.81 379 TYR A CA 1
ATOM 2944 C C . TYR A 1 379 ? -3.799 4.858 -13.228 1.00 69.81 379 TYR A C 1
ATOM 2946 O O . TYR A 1 379 ? -4.639 3.984 -13.444 1.00 69.81 379 TYR A O 1
ATOM 2954 N N . CYS A 1 380 ? -2.698 4.973 -13.965 1.00 70.00 380 CYS A N 1
ATOM 2955 C CA . CYS A 1 380 ? -2.363 4.147 -15.120 1.00 70.00 380 CYS A CA 1
ATOM 2956 C C . CYS A 1 380 ? -2.422 2.647 -14.799 1.00 70.00 380 CYS A C 1
ATOM 2958 O O . CYS A 1 380 ? -3.173 1.898 -15.431 1.00 70.00 380 CYS A O 1
ATOM 2960 N N . LEU A 1 381 ? -1.728 2.219 -13.741 1.00 68.06 381 LEU A N 1
ATOM 2961 C CA . LEU A 1 381 ? -1.746 0.824 -13.298 1.00 68.06 381 LEU A CA 1
ATOM 2962 C C . LEU A 1 381 ? -3.131 0.391 -12.787 1.00 68.06 381 LEU A C 1
ATOM 2964 O O . LEU A 1 381 ? -3.476 -0.785 -12.914 1.00 68.06 381 LEU A O 1
ATOM 2968 N N . SER A 1 382 ? -3.964 1.323 -12.301 1.00 65.94 382 SER A N 1
ATOM 2969 C CA . SER A 1 382 ? -5.367 1.014 -11.998 1.00 65.94 382 SER A CA 1
ATOM 2970 C C . SER A 1 382 ? -6.241 0.790 -13.223 1.00 65.94 382 SER A C 1
ATOM 2972 O O . SER A 1 382 ? -7.109 -0.072 -13.168 1.00 65.94 382 SER A O 1
ATOM 2974 N N . GLN A 1 383 ? -5.991 1.478 -14.338 1.00 67.69 383 GLN A N 1
ATOM 2975 C CA . GLN A 1 383 ? -6.717 1.229 -15.585 1.00 67.69 383 GLN A CA 1
ATOM 2976 C C . GLN A 1 383 ? -6.235 -0.069 -16.256 1.00 67.69 383 GLN A C 1
ATOM 2978 O O . GLN A 1 383 ? -7.045 -0.924 -16.605 1.00 67.69 383 GLN A O 1
ATOM 2983 N N . GLN A 1 384 ? -4.917 -0.274 -16.367 1.00 64.81 384 GLN A N 1
ATOM 2984 C CA . GLN A 1 384 ? -4.328 -1.455 -17.021 1.00 64.81 384 GLN A CA 1
ATOM 2985 C C . GLN A 1 384 ? -4.672 -2.779 -16.333 1.00 64.81 384 GLN A C 1
ATOM 2987 O O . GLN A 1 384 ? -4.998 -3.759 -16.999 1.00 64.81 384 GLN A O 1
ATOM 2992 N N . LEU A 1 385 ? -4.571 -2.824 -15.002 1.00 63.97 385 LEU A N 1
ATOM 2993 C CA . LEU A 1 385 ? -4.808 -4.040 -14.217 1.00 63.97 385 LEU A CA 1
ATOM 2994 C C . LEU A 1 385 ? -6.257 -4.129 -13.705 1.00 63.97 385 LEU A C 1
ATOM 2996 O O . LEU A 1 385 ? -6.588 -5.067 -12.976 1.00 63.97 385 LEU A O 1
ATOM 3000 N N . ASN A 1 386 ? -7.093 -3.127 -14.026 1.00 64.25 386 ASN A N 1
ATOM 3001 C CA . ASN A 1 386 ? -8.376 -2.821 -13.371 1.00 64.25 386 ASN A CA 1
ATOM 3002 C C . ASN A 1 386 ? -8.233 -2.649 -11.828 1.00 64.25 386 ASN A C 1
ATOM 3004 O O . ASN A 1 386 ? -9.198 -2.661 -11.069 1.00 64.25 386 ASN A O 1
ATOM 3008 N N . TYR A 1 387 ? -6.992 -2.491 -11.343 1.00 62.16 387 TYR A N 1
ATOM 3009 C CA . TYR A 1 387 ? -6.622 -2.535 -9.932 1.00 62.16 387 TYR A CA 1
ATOM 3010 C C . TYR A 1 387 ? -6.692 -1.146 -9.302 1.00 62.16 387 TYR A C 1
ATOM 3012 O O . TYR A 1 387 ? -5.702 -0.417 -9.251 1.00 62.16 387 TYR A O 1
ATOM 3020 N N . SER A 1 388 ? -7.863 -0.753 -8.807 1.00 61.00 388 SER A N 1
ATOM 3021 C CA . SER A 1 388 ? -7.989 0.550 -8.153 1.00 61.00 388 SER A CA 1
ATOM 3022 C C . SER A 1 388 ? -7.141 0.642 -6.886 1.00 61.00 388 SER A C 1
ATOM 3024 O O . SER A 1 388 ? -7.422 0.003 -5.871 1.00 61.00 388 SER A O 1
ATOM 3026 N N . PHE A 1 389 ? -6.136 1.515 -6.924 1.00 69.88 389 PHE A N 1
ATOM 3027 C CA . PHE A 1 389 ? -5.422 1.943 -5.732 1.00 69.88 389 PHE A CA 1
ATOM 3028 C C . PHE A 1 389 ? -6.386 2.714 -4.827 1.00 69.88 389 PHE A C 1
ATOM 3030 O O . PHE A 1 389 ? -7.164 3.550 -5.281 1.00 69.88 389 PHE A O 1
ATOM 3037 N N . LEU A 1 390 ? -6.342 2.425 -3.530 1.00 71.25 390 LEU A N 1
ATOM 3038 C CA . LEU A 1 390 ? -7.152 3.089 -2.504 1.00 71.25 390 LEU A CA 1
ATOM 3039 C C . LEU A 1 390 ? -6.421 4.296 -1.890 1.00 71.25 390 LEU A C 1
ATOM 3041 O O . LEU A 1 390 ? -6.817 4.828 -0.858 1.00 71.25 390 LEU A O 1
ATOM 3045 N N . TRP A 1 391 ? -5.341 4.733 -2.527 1.00 78.00 391 TRP A N 1
ATOM 3046 C CA . TRP A 1 391 ? -4.463 5.797 -2.068 1.00 78.00 391 TRP A CA 1
ATOM 3047 C C . TRP A 1 391 ? -3.586 6.317 -3.193 1.00 78.00 391 TRP A C 1
ATOM 3049 O O . TRP A 1 391 ? -3.474 5.698 -4.252 1.00 78.00 391 TRP A O 1
ATOM 3059 N N . SER A 1 392 ? -2.944 7.439 -2.916 1.00 73.56 392 SER A N 1
ATOM 3060 C CA . SER A 1 392 ? -1.864 7.990 -3.714 1.00 73.56 392 SER A CA 1
ATOM 3061 C C . SER A 1 392 ? -0.808 8.607 -2.814 1.00 73.56 392 SER A C 1
ATOM 3063 O O . SER A 1 392 ? -1.046 8.961 -1.657 1.00 73.56 392 SER A O 1
ATOM 3065 N N . ARG A 1 393 ? 0.385 8.730 -3.389 1.00 74.31 393 ARG A N 1
ATOM 3066 C CA . ARG A 1 393 ? 1.484 9.498 -2.816 1.00 74.31 393 ARG A CA 1
ATOM 3067 C C . ARG A 1 393 ? 1.229 11.009 -2.903 1.00 74.31 393 ARG A C 1
ATOM 3069 O O . ARG A 1 393 ? 1.615 11.750 -2.009 1.00 74.31 393 ARG A O 1
ATOM 3076 N N . ASP A 1 394 ? 0.584 11.452 -3.975 1.00 75.31 394 ASP A N 1
ATOM 3077 C CA . ASP A 1 394 ? 0.237 12.855 -4.206 1.00 75.31 394 ASP A CA 1
ATOM 3078 C C . ASP A 1 394 ? -1.250 13.097 -3.881 1.00 75.31 394 ASP A C 1
ATOM 3080 O O . ASP A 1 394 ? -2.004 12.146 -3.642 1.00 75.31 394 ASP A O 1
ATOM 3084 N N . GLN A 1 395 ? -1.700 14.355 -3.868 1.00 76.44 395 GLN A N 1
ATOM 3085 C CA . GLN A 1 395 ? -3.132 14.674 -3.785 1.00 76.44 395 GLN A CA 1
ATOM 3086 C C . GLN A 1 395 ? -3.854 14.195 -5.055 1.00 76.44 395 GLN A C 1
ATOM 3088 O O . GLN A 1 395 ? -3.544 14.657 -6.148 1.00 76.44 395 GLN A O 1
ATOM 3093 N N . ASN A 1 396 ? -4.841 13.312 -4.911 1.00 74.44 396 ASN A N 1
ATOM 3094 C CA . ASN A 1 396 ? -5.658 12.801 -6.005 1.00 74.44 396 ASN A CA 1
ATOM 3095 C C . ASN A 1 396 ? -7.137 12.670 -5.559 1.00 74.44 396 ASN A C 1
ATOM 3097 O O . ASN A 1 396 ? -7.429 12.053 -4.530 1.00 74.44 396 ASN A O 1
ATOM 3101 N N . PRO A 1 397 ? -8.105 13.251 -6.292 1.00 71.38 397 PRO A N 1
ATOM 3102 C CA . PRO A 1 397 ? -9.511 13.242 -5.889 1.00 71.38 397 PRO A CA 1
ATOM 3103 C C . PRO A 1 397 ? -10.192 11.870 -6.019 1.00 71.38 397 PRO A C 1
ATOM 3105 O O . PRO A 1 397 ? -11.286 11.712 -5.481 1.00 71.38 397 PRO A O 1
ATOM 3108 N N . ASP A 1 398 ? -9.549 10.875 -6.636 1.00 72.69 398 ASP A N 1
ATOM 3109 C CA . ASP A 1 398 ? -10.074 9.520 -6.869 1.00 72.69 398 ASP A CA 1
ATOM 3110 C C . ASP A 1 398 ? -9.409 8.464 -5.963 1.00 72.69 398 ASP A C 1
ATOM 3112 O O . ASP A 1 398 ? -9.389 7.267 -6.271 1.00 72.69 398 ASP A O 1
ATOM 3116 N N . ARG A 1 399 ? -8.800 8.899 -4.850 1.00 79.12 399 ARG A N 1
ATOM 3117 C CA . ARG A 1 399 ? -8.050 8.057 -3.905 1.00 79.12 399 ARG A CA 1
ATOM 3118 C C . ARG A 1 399 ? -8.466 8.333 -2.464 1.00 79.12 399 ARG A C 1
ATOM 3120 O O . ARG A 1 399 ? -8.724 9.467 -2.094 1.00 79.12 399 ARG A O 1
ATOM 3127 N N . LEU A 1 400 ? -8.548 7.292 -1.635 1.00 80.25 400 LEU A N 1
ATOM 3128 C CA . LEU A 1 400 ? -9.103 7.391 -0.278 1.00 80.25 400 LEU A CA 1
ATOM 3129 C C . LEU A 1 400 ? -8.082 7.890 0.763 1.00 80.25 400 LEU A C 1
ATOM 3131 O O . LEU A 1 400 ? -8.477 8.569 1.711 1.00 80.25 400 LEU A O 1
ATOM 3135 N N . LEU A 1 401 ? -6.793 7.560 0.626 1.00 83.44 401 LEU A N 1
ATOM 3136 C CA . LEU A 1 401 ? -5.740 8.004 1.550 1.00 83.44 401 LEU A CA 1
ATOM 3137 C C . LEU A 1 401 ? -4.561 8.675 0.825 1.00 83.44 401 LEU A C 1
ATOM 3139 O O . LEU A 1 401 ? -4.098 8.207 -0.210 1.00 83.44 401 LEU A O 1
ATOM 3143 N N . LEU A 1 402 ? -4.030 9.727 1.441 1.00 82.38 402 LEU A N 1
ATOM 3144 C CA . LEU A 1 402 ? -2.638 10.147 1.325 1.00 82.38 402 LEU A CA 1
ATOM 3145 C C . LEU A 1 402 ? -1.808 9.287 2.281 1.00 82.38 402 LEU A C 1
ATOM 3147 O O . LEU A 1 402 ? -2.244 9.058 3.411 1.00 82.38 402 LEU A O 1
ATOM 3151 N N . PHE A 1 403 ? -0.610 8.880 1.878 1.00 77.50 403 PHE A N 1
ATOM 3152 C CA . PHE A 1 403 ? 0.399 8.305 2.773 1.00 77.50 403 PHE A CA 1
ATOM 3153 C C . PHE A 1 403 ? 1.677 9.161 2.745 1.00 77.50 403 PHE A C 1
ATOM 3155 O O . PHE A 1 403 ? 1.932 9.845 1.756 1.00 77.50 403 PHE A O 1
ATOM 3162 N N . HIS A 1 404 ? 2.467 9.148 3.824 1.00 71.25 404 HIS A N 1
ATOM 3163 C CA . HIS A 1 404 ? 3.751 9.866 3.929 1.00 71.25 404 HIS A CA 1
ATOM 3164 C C . HIS A 1 404 ? 3.685 11.381 3.738 1.00 71.25 404 HIS A C 1
ATOM 3166 O O . HIS A 1 404 ? 4.618 11.991 3.216 1.00 71.25 404 HIS A O 1
ATOM 3172 N N . ALA A 1 405 ? 2.627 12.013 4.254 1.00 57.94 405 ALA A N 1
ATOM 3173 C CA . ALA A 1 405 ? 2.479 13.470 4.263 1.00 57.94 405 ALA A CA 1
ATOM 3174 C C . ALA A 1 405 ? 3.614 14.220 5.006 1.00 57.94 405 ALA A C 1
ATOM 3176 O O . ALA A 1 405 ? 3.658 15.447 4.970 1.00 57.94 405 ALA A O 1
ATOM 3177 N N . ASP A 1 406 ? 4.516 13.500 5.681 1.00 61.28 406 ASP A N 1
ATOM 3178 C CA . ASP A 1 406 ? 5.679 13.993 6.417 1.00 61.28 406 ASP A CA 1
ATOM 3179 C C . ASP A 1 406 ? 7.046 13.734 5.751 1.00 61.28 406 ASP A C 1
ATOM 3181 O O . ASP A 1 406 ? 8.014 14.397 6.128 1.00 61.28 406 ASP A O 1
ATOM 3185 N N . ARG A 1 407 ? 7.166 12.844 4.748 1.00 61.38 407 ARG A N 1
ATOM 3186 C CA . ARG A 1 407 ? 8.463 12.449 4.141 1.00 61.38 407 ARG A CA 1
ATOM 3187 C C . ARG A 1 407 ? 9.039 13.487 3.156 1.00 61.38 407 ARG A C 1
ATOM 3189 O O . ARG A 1 407 ? 9.325 13.168 2.003 1.00 61.38 407 ARG A O 1
ATOM 3196 N N . ALA A 1 408 ? 9.237 14.720 3.630 1.00 45.81 408 ALA A N 1
ATOM 3197 C CA . ALA A 1 408 ? 10.153 15.782 3.165 1.00 45.81 408 ALA A CA 1
ATOM 3198 C C . ALA A 1 408 ? 10.150 16.252 1.685 1.00 45.81 408 ALA A C 1
ATOM 3200 O O . ALA A 1 408 ? 10.784 17.261 1.385 1.00 45.81 408 ALA A O 1
ATOM 3201 N N . ARG A 1 409 ? 9.468 15.577 0.751 1.00 52.50 409 ARG A N 1
ATOM 3202 C CA . ARG A 1 409 ? 9.479 15.885 -0.698 1.00 52.50 409 ARG A CA 1
ATOM 3203 C C . ARG A 1 409 ? 8.153 16.427 -1.237 1.00 52.50 409 ARG A C 1
ATOM 3205 O O . ARG A 1 409 ? 7.998 16.557 -2.448 1.00 52.50 409 ARG A O 1
ATOM 3212 N N . PHE A 1 410 ? 7.195 16.708 -0.361 1.00 54.81 410 PHE A N 1
ATOM 3213 C CA . PHE A 1 410 ? 5.842 17.093 -0.752 1.00 54.81 410 PHE A CA 1
ATOM 3214 C C . PHE A 1 410 ? 5.645 18.610 -0.713 1.00 54.81 410 PHE A C 1
ATOM 3216 O O . PHE A 1 410 ? 6.077 19.249 0.253 1.00 54.81 410 PHE A O 1
ATOM 3223 N N . PRO A 1 411 ? 4.948 19.207 -1.701 1.00 52.81 411 PRO A N 1
ATOM 3224 C CA . PRO A 1 411 ? 4.361 20.523 -1.493 1.00 52.81 411 PRO A CA 1
ATOM 3225 C C . PRO A 1 411 ? 3.424 20.443 -0.281 1.00 52.81 411 PRO A C 1
ATOM 3227 O O . PRO A 1 411 ? 2.770 19.421 -0.057 1.00 52.81 411 PRO A O 1
ATOM 3230 N N . ARG A 1 412 ? 3.370 21.511 0.527 1.00 60.00 412 ARG A N 1
ATOM 3231 C CA . ARG A 1 412 ? 2.529 21.547 1.735 1.00 60.00 412 ARG A CA 1
ATOM 3232 C C . ARG A 1 412 ? 1.099 21.145 1.364 1.00 60.00 412 ARG A C 1
ATOM 3234 O O . ARG A 1 412 ? 0.519 21.757 0.473 1.00 60.00 412 ARG A O 1
ATOM 3241 N N . VAL A 1 413 ? 0.533 20.150 2.049 1.00 65.69 413 VAL A N 1
ATOM 3242 C CA . VAL A 1 413 ? -0.835 19.662 1.799 1.00 65.69 413 VAL A CA 1
ATOM 3243 C C . VAL A 1 413 ? -1.826 20.741 2.247 1.00 65.69 413 VAL A C 1
ATOM 3245 O O . VAL A 1 413 ? -2.273 20.756 3.390 1.00 65.69 413 VAL A O 1
ATOM 3248 N N . THR A 1 414 ? -2.117 21.696 1.361 1.00 66.12 414 THR A N 1
ATOM 3249 C CA . THR A 1 414 ? -2.920 22.897 1.652 1.00 66.12 414 THR A CA 1
ATOM 3250 C C . THR A 1 414 ? -4.403 22.600 1.824 1.00 66.12 414 THR A C 1
ATOM 3252 O O . THR A 1 414 ? -5.095 23.332 2.530 1.00 66.12 414 THR A O 1
ATOM 3255 N N . SER A 1 415 ? -4.902 21.532 1.200 1.00 71.00 415 SER A N 1
ATOM 3256 C CA . SER A 1 415 ? -6.291 21.096 1.312 1.00 71.00 415 SER A CA 1
ATOM 3257 C C . SER A 1 415 ? -6.437 19.578 1.210 1.00 71.00 415 SER A C 1
ATOM 3259 O O . SER A 1 415 ? -5.572 18.886 0.671 1.00 71.00 415 SER A O 1
ATOM 3261 N N . LEU A 1 416 ? -7.547 19.062 1.733 1.00 75.81 416 LEU A N 1
ATOM 3262 C CA . LEU A 1 416 ? -8.022 17.694 1.522 1.00 75.81 416 LEU A CA 1
ATOM 3263 C C . LEU A 1 416 ? -9.541 17.735 1.366 1.00 75.81 416 LEU A C 1
ATOM 3265 O O . LEU A 1 416 ? -10.222 18.431 2.117 1.00 75.81 416 LEU A O 1
ATOM 3269 N N . CYS A 1 417 ? -10.080 17.007 0.385 1.00 78.19 417 CYS A N 1
ATOM 3270 C CA . CYS A 1 417 ? -11.525 16.955 0.121 1.00 78.19 417 CYS A CA 1
ATOM 3271 C C . CYS A 1 417 ? -12.159 18.352 -0.074 1.00 78.19 417 CYS A C 1
ATOM 3273 O O . CYS A 1 417 ? -13.258 18.623 0.406 1.00 78.19 417 CYS A O 1
ATOM 3275 N N . GLY A 1 418 ? -11.426 19.260 -0.732 1.00 72.50 418 GLY A N 1
ATOM 3276 C CA . GLY A 1 418 ? -11.826 20.654 -0.959 1.00 72.50 418 GLY A CA 1
ATOM 3277 C C . GLY A 1 418 ? -11.780 21.562 0.279 1.00 72.50 418 GLY A C 1
ATOM 3278 O O . GLY A 1 418 ? -12.162 22.723 0.185 1.00 72.50 418 GLY A O 1
ATOM 3279 N N . GLN A 1 419 ? -11.335 21.067 1.438 1.00 74.62 419 GLN A N 1
ATOM 3280 C CA . GLN A 1 419 ? -11.256 21.831 2.687 1.00 74.62 419 GLN A CA 1
ATOM 3281 C C . GLN A 1 419 ? -9.802 22.211 3.011 1.00 74.62 419 GLN A C 1
ATOM 3283 O O . GLN A 1 419 ? -8.938 21.331 2.943 1.00 74.62 419 GLN A O 1
ATOM 3288 N N . PRO A 1 420 ? -9.506 23.468 3.401 1.00 71.31 420 PRO A N 1
ATOM 3289 C CA . PRO A 1 420 ? -8.174 23.867 3.852 1.00 71.31 420 PRO A CA 1
ATOM 3290 C C . PRO A 1 420 ? -7.684 23.028 5.039 1.00 71.31 420 PRO A C 1
ATOM 3292 O O . PRO A 1 420 ? -8.440 22.762 5.977 1.00 71.31 420 PRO A O 1
ATOM 3295 N N . LEU A 1 421 ? -6.412 22.629 5.020 1.00 70.75 421 LEU A N 1
ATOM 3296 C CA . LEU A 1 421 ? -5.833 21.746 6.031 1.00 70.75 421 LEU A CA 1
ATOM 3297 C C . LEU A 1 421 ? -4.765 22.458 6.871 1.00 70.75 421 LEU A C 1
ATOM 3299 O O . LEU A 1 421 ? -3.599 22.551 6.495 1.00 70.75 421 LEU A O 1
ATOM 3303 N N . THR A 1 422 ? -5.145 22.892 8.073 1.00 71.69 422 THR A N 1
ATOM 3304 C CA . THR A 1 422 ? -4.177 23.308 9.097 1.00 71.69 422 THR A CA 1
ATOM 3305 C C . THR A 1 422 ? -3.532 22.070 9.723 1.00 71.69 422 THR A C 1
ATOM 3307 O O . THR A 1 422 ? -4.100 21.430 10.612 1.00 71.69 422 THR A O 1
ATOM 3310 N N . LEU A 1 423 ? -2.346 21.720 9.230 1.00 72.75 423 LEU A N 1
ATOM 3311 C CA . LEU A 1 423 ? -1.496 20.668 9.784 1.00 72.75 423 LEU A CA 1
ATOM 3312 C C . LEU A 1 423 ? -0.868 21.147 11.098 1.00 72.75 423 LEU A C 1
ATOM 3314 O O . LEU A 1 423 ? -0.213 22.186 11.135 1.00 72.75 423 LEU A O 1
ATOM 3318 N N . GLU A 1 424 ? -1.060 20.393 12.179 1.00 63.59 424 GLU A N 1
ATOM 3319 C CA . GLU A 1 424 ? -0.365 20.648 13.443 1.00 63.59 424 GLU A CA 1
ATOM 3320 C C . GLU A 1 424 ? 0.971 19.914 13.522 1.00 63.59 424 GLU A C 1
ATOM 3322 O O . GLU A 1 424 ? 1.032 18.706 13.282 1.00 63.59 424 GLU A O 1
ATOM 3327 N N . GLY A 1 425 ? 1.983 20.644 13.993 1.00 54.75 425 GLY A N 1
ATOM 3328 C CA . GLY A 1 425 ? 3.347 20.175 14.217 1.00 54.75 425 GLY A CA 1
ATOM 3329 C C . GLY A 1 425 ? 4.328 20.779 13.205 1.00 54.75 425 GLY A C 1
ATOM 3330 O O . GLY A 1 425 ? 3.974 20.926 12.034 1.00 54.75 425 GLY A O 1
ATOM 3331 N N . PRO A 1 426 ? 5.555 21.142 13.617 1.00 44.19 426 PRO A N 1
ATOM 3332 C CA . PRO A 1 426 ? 6.621 21.390 12.660 1.00 44.19 426 PRO A CA 1
ATOM 3333 C C . PRO A 1 426 ? 6.942 20.085 11.925 1.00 44.19 426 PRO A C 1
ATOM 3335 O O . PRO A 1 426 ? 7.247 19.068 12.548 1.00 44.19 426 PRO A O 1
ATOM 3338 N N . PHE A 1 427 ? 6.936 20.130 10.595 1.00 44.66 427 PHE A N 1
ATOM 3339 C CA . PHE A 1 427 ? 7.676 19.156 9.801 1.00 44.66 427 PHE A CA 1
ATOM 3340 C C . PHE A 1 427 ? 9.162 19.446 10.019 1.00 44.66 427 PHE A C 1
ATOM 3342 O O . PHE A 1 427 ? 9.738 20.276 9.315 1.00 44.66 427 PHE A O 1
ATOM 3349 N N . HIS A 1 428 ? 9.765 18.823 11.037 1.00 35.34 428 HIS A N 1
ATOM 3350 C CA . HIS A 1 428 ? 11.210 18.874 11.240 1.00 35.34 428 HIS A CA 1
ATOM 3351 C C . HIS A 1 428 ? 11.891 18.094 10.118 1.00 35.34 428 HIS A C 1
ATOM 3353 O O . HIS A 1 428 ? 12.177 16.905 10.228 1.00 35.34 428 HIS A O 1
ATOM 3359 N N . ILE A 1 429 ? 12.137 18.802 9.018 1.00 35.62 429 ILE A N 1
ATOM 3360 C CA . ILE A 1 429 ? 13.106 18.408 8.007 1.00 35.62 429 ILE A CA 1
ATOM 3361 C C . ILE A 1 429 ? 14.481 18.675 8.620 1.00 35.62 429 ILE A C 1
ATOM 3363 O O . ILE A 1 429 ? 15.110 19.697 8.350 1.00 35.62 429 ILE A O 1
ATOM 3367 N N . GLU A 1 430 ? 14.942 17.759 9.470 1.00 26.03 430 GLU A N 1
ATOM 3368 C CA . GLU A 1 430 ? 16.382 17.574 9.600 1.00 26.03 430 GLU A CA 1
ATOM 3369 C C . GLU A 1 430 ? 16.882 17.160 8.217 1.00 26.03 430 GLU A C 1
ATOM 3371 O O . GLU A 1 430 ? 16.489 16.121 7.674 1.00 26.03 430 GLU A O 1
ATOM 3376 N N . ARG A 1 431 ? 17.723 18.001 7.609 1.00 24.58 431 ARG A N 1
ATOM 3377 C CA . ARG A 1 431 ? 18.602 17.493 6.568 1.00 24.58 431 ARG A CA 1
ATOM 3378 C C . ARG A 1 431 ? 19.525 16.496 7.250 1.00 24.58 431 ARG A C 1
ATOM 3380 O O . ARG A 1 431 ? 20.291 16.864 8.133 1.00 24.58 431 ARG A O 1
ATOM 3387 N N . LEU A 1 432 ? 19.461 15.249 6.803 1.00 25.17 432 LEU A N 1
ATOM 3388 C CA . LEU A 1 432 ? 20.619 14.375 6.872 1.00 25.17 432 LEU A CA 1
ATOM 3389 C C . LEU A 1 432 ? 21.619 14.916 5.846 1.00 25.17 432 LEU A C 1
ATOM 3391 O O . LEU A 1 432 ? 21.628 14.483 4.693 1.00 25.17 432 LEU A O 1
ATOM 3395 N N . ASP A 1 433 ? 22.374 15.935 6.257 1.00 27.30 433 ASP A N 1
ATOM 3396 C CA . ASP A 1 433 ? 23.608 16.307 5.576 1.00 27.30 433 ASP A CA 1
ATOM 3397 C C . ASP A 1 433 ? 24.563 15.099 5.675 1.00 27.30 433 ASP A C 1
ATOM 3399 O O . ASP A 1 433 ? 24.619 14.425 6.709 1.00 27.30 433 ASP A O 1
ATOM 3403 N N . THR A 1 434 ? 25.209 14.765 4.557 1.00 32.06 434 THR A N 1
ATOM 3404 C CA . THR A 1 434 ? 25.963 13.514 4.335 1.00 32.06 434 THR A CA 1
ATOM 3405 C C . THR A 1 434 ? 27.437 13.639 4.672 1.00 32.06 434 THR A C 1
ATOM 3407 O O . THR A 1 434 ? 28.035 14.602 4.140 1.00 32.06 434 THR A O 1
#

Sequence (434 aa):
MALACSDDRMRCLPGWRPGFCADVPISIPRDQPCDPSASSGSWAAVPSAAACASLCRACARCAFVSFSTLDLDCSWYAACDAPLRYLATAHCTAAPRELPPPRPSSPPPPPPSPPSSSPLPSPLPSSPPPSSPLRSRPLRVVLVVPLHPPKFGHARNLLRSRRACGQTRAFHLLLLFSSPPDRSRFSREARAARLPLDRAVRALTLPPSSHRPDAYKKLMGVRYAFSKSPPYDFAITPDADALFQSAAEWRPHFAWWAARRAALAAQIEGGPSSAWYVKHARVTAAACRRVGLDARRLGQPTPFLWWNDAPIYERNGFDSFFSRIDWSLLTPALNRSADPLDPSGYEHASYVCYKALVEKWELLRLYRMMERASSDEQYCLSQQLNYSFLWSRDQNPDRLLLFHADRARFPRVTSLCGQPLTLEGPFHIERLDT

Radius of gyration: 26.04 Å; chains: 1; bounding box: 61×64×79 Å

Organism: Prymnesium parvum (NCBI:txid97485)

Foldseek 3Di:
DDDFDPDPLLDDDPQKDWAAQDDADPPAPQCPQQDVPDQKHKHAQQQDPVSLLVSQVVRPQFQKWKAFSQRRMIMTGSDGDPDGHHALRSIIMHGSDPDDPPDPPDDDDDDPDDDDDDDDDDDDDDDDPDPPDPPDDQAQEEAEEEDDDVLLLLLLLQLVLCVLLVVNVSYAYEYEYQDPVRVVVSVVVCVVVVGPCDPSYHYDYDHDDLLFDVLNSLLVSVVVQQPDVVHHFKYKHAYSNKHWFANDDCRVLVVVQVVQLADEFEAEPPPPPDPVQVLLLVLLQVLLVQLPDRPVVVVDSRRGDEPLRIDMDGSPCSVVLVVRDDSNLVHCPQVPDPRRNDNRCSSVSNVSSCSCPVVVGHHHYHHYHQCPPAVSSQVSCCVRVVNRAQEHCARDNSHTMHHPQLVPPYDNCQDHSPHGRDRDDDSPPPPPPD

pLDDT: mean 75.64, std 16.11, range [24.58, 96.12]

Secondary structure (DSSP, 8-state):
-------TTT-PPTT-EESBS-PPPTTS-TB----SS-SEEEESS---HHHHHHHHHH-TT-SEEEEETTT--EEEES--PSSPB--SS-EEEE-SSPPPPPP-PPPPPPPPPPPP-PPPPPPPPPPPP------PPPP-EEEEEEE-GGGHHHHHHHHHHHHHSGGGGGEEEEEEESSHHHHHHHHHHHHHTT----TTEEEEE---BTTB-HHHHHHHHHHHHHTSSSPPSEEE---TT-EE--SS-HHHHHHHHHHHTEEEEEPPTT-TTSHHHHHHHHHHHHHHHHHT--GGGGSS-----S-SSSPEEESTTHHHHHTTS-SGGGSGGGGGSSS----TTHHHHHHHHHHHHTS--EEEEESS-TTTS-HHHHHHHHHHT----SEESS--TT-SEE--TTSS-SPP--EETTEE----S---------